Protein AF-0000000072448210 (afdb_homodimer)

Foldseek 3Di:
DCPCPPPPPPPPPPCPPDDDDPDDDPPDDDDDDPDDPDPPPPDDDDDDDDDDDDDDDDPDPDDPDDPPPPPPPPVVVVVVVVVVVVVVVVVVVVVVVVVVVVVVVVVVVVVVVVVVVVVVVVVVVVVVVVVVVVVVVQVVLLVVLQVLAPDADCCQQQPVNRGWQGGPQWDDDAQKTKHFFDDPPDFFFLVVQQVVLSNNSWGFADDDDVVSLVVVQVPWDDDDDQPAAAFGQWFQDPVRFIAGVVGDTDPQDAAAPPQPPSPQGTWGFTHPDDSSHGIHGHHRGDGHTYMIMHGTSGDDD/DCPDPPPPPPPPCPDPPPPDDDDPPPCVDDDDDPDPDDDPDPDDPPPDDPDDDDDDDDDPPDDPDDPPPPPPPVVVVVVVVVVVVVVVVVVVVVVVVVVVVVVVVVVVVVVVVVVVVVVVVVVVVVVVVVVVVVVVVQVVLLVVLQVLAPDADCCQQQPVNRGWQDGPQWDDDAQKTKHFFPDPPDFFFLVVQQVVLSNNSWGFADDDDVVSLVVVQVPWDDDDDQVAAAFGQWFQDPVRFIAGVVGDTDPQDAAAPPQPPSPQGTWGFTHPDDSSHGIHGHHRGDGHIYMIMHGTSGDDD

Structure (mmCIF, N/CA/C/O backbone):
data_AF-0000000072448210-model_v1
#
loop_
_entity.id
_entity.type
_entity.pdbx_description
1 polymer 'Natural killer cells antigen CD94-like'
#
loop_
_atom_site.group_PDB
_atom_site.id
_atom_site.type_symbol
_atom_site.label_atom_id
_atom_site.label_alt_id
_atom_site.label_comp_id
_atom_site.label_asym_id
_atom_site.label_entity_id
_atom_site.label_seq_id
_atom_site.pdbx_PDB_ins_code
_atom_site.Cartn_x
_atom_site.Cartn_y
_atom_site.Cartn_z
_atom_site.occupancy
_atom_site.B_iso_or_equiv
_atom_site.auth_seq_id
_atom_site.auth_comp_id
_atom_site.auth_asym_id
_atom_site.auth_atom_id
_atom_site.pdbx_PDB_model_num
ATOM 1 N N . MET A 1 1 ? 0.016 -44.781 27.172 1 24.95 1 MET A N 1
ATOM 2 C CA . MET A 1 1 ? 0.912 -44.25 28.203 1 24.95 1 MET A CA 1
ATOM 3 C C . MET A 1 1 ? 1.246 -42.781 27.922 1 24.95 1 MET A C 1
ATOM 5 O O . MET A 1 1 ? 1.244 -42.344 26.766 1 24.95 1 MET A O 1
ATOM 9 N N . GLU A 1 2 ? 1.22 -41.844 28.953 1 26.64 2 GLU A N 1
ATOM 10 C CA . GLU A 1 2 ? 1.068 -40.406 29.203 1 26.64 2 GLU A CA 1
ATOM 11 C C . GLU A 1 2 ? 2.314 -39.656 28.766 1 26.64 2 GLU A C 1
ATOM 13 O O . GLU A 1 2 ? 2.877 -38.875 29.547 1 26.64 2 GLU A O 1
ATOM 18 N N . GLU A 1 3 ? 2.926 -39.969 27.703 1 29.64 3 GLU A N 1
ATOM 19 C CA . GLU A 1 3 ? 4.316 -39.531 27.75 1 29.64 3 GLU A CA 1
ATOM 20 C C . GLU A 1 3 ? 4.41 -38 27.922 1 29.64 3 GLU A C 1
ATOM 22 O O . GLU A 1 3 ? 3.781 -37.25 27.172 1 29.64 3 GLU A O 1
ATOM 27 N N . GLU A 1 4 ? 4.695 -37.562 29.062 1 30.16 4 GLU A N 1
ATOM 28 C CA . GLU A 1 4 ? 4.73 -36.25 29.703 1 30.16 4 GLU A CA 1
ATOM 29 C C . GLU A 1 4 ? 5.727 -35.312 29.016 1 30.16 4 GLU A C 1
ATOM 31 O O . GLU A 1 4 ? 6.922 -35.625 28.953 1 30.16 4 GLU A O 1
ATOM 36 N N . VAL A 1 5 ? 5.449 -34.844 27.922 1 34.5 5 VAL A N 1
ATOM 37 C CA . VAL A 1 5 ? 6.336 -34.031 27.109 1 34.5 5 VAL A CA 1
ATOM 38 C C . VAL A 1 5 ? 6.746 -32.781 27.891 1 34.5 5 VAL A C 1
ATOM 40 O O . VAL A 1 5 ? 5.906 -31.969 28.25 1 34.5 5 VAL A O 1
ATOM 43 N N . ASN A 1 6 ? 7.66 -32.906 28.781 1 28.16 6 ASN A N 1
ATOM 44 C CA . ASN A 1 6 ? 8.039 -31.859 29.719 1 28.16 6 ASN A CA 1
ATOM 45 C C . ASN A 1 6 ? 8.617 -30.641 28.984 1 28.16 6 ASN A C 1
ATOM 47 O O . ASN A 1 6 ? 9.562 -30.781 28.203 1 28.16 6 ASN A O 1
ATOM 51 N N . TYR A 1 7 ? 7.832 -29.781 28.562 1 29.22 7 TYR A N 1
ATOM 52 C CA . TYR A 1 7 ? 8.164 -28.547 27.875 1 29.22 7 TYR A CA 1
ATOM 53 C C . TYR A 1 7 ? 9.164 -27.719 28.672 1 29.22 7 TYR A C 1
ATOM 55 O O . TYR A 1 7 ? 8.914 -27.375 29.828 1 29.22 7 TYR A O 1
ATOM 63 N N . SER A 1 8 ? 10.438 -28 28.594 1 30.98 8 SER A N 1
ATOM 64 C CA . SER A 1 8 ? 11.383 -27.297 29.469 1 30.98 8 SER A CA 1
ATOM 65 C C . SER A 1 8 ? 11.414 -25.812 29.156 1 30.98 8 SER A C 1
ATOM 67 O O . SER A 1 8 ? 11.336 -25.406 28 1 30.98 8 SER A O 1
ATOM 69 N N . GLU A 1 9 ? 10.922 -24.906 30.016 1 30.02 9 GLU A N 1
ATOM 70 C CA . GLU A 1 9 ? 10.711 -23.469 30.141 1 30.02 9 GLU A CA 1
ATOM 71 C C . GLU A 1 9 ? 12.016 -22.703 29.953 1 30.02 9 GLU A C 1
ATOM 73 O O . GLU A 1 9 ? 12.961 -22.891 30.734 1 30.02 9 GLU A O 1
ATOM 78 N N . VAL A 1 10 ? 12.531 -22.625 28.875 1 31.08 10 VAL A N 1
ATOM 79 C CA . VAL A 1 10 ? 13.859 -22.031 28.828 1 31.08 10 VAL A CA 1
ATOM 80 C C . VAL A 1 10 ? 13.797 -20.578 29.281 1 31.08 10 VAL A C 1
ATOM 82 O O . VAL A 1 10 ? 13.047 -19.781 28.719 1 31.08 10 VAL A O 1
ATOM 85 N N . VAL A 1 11 ? 13.922 -20.203 30.453 1 31 11 VAL A N 1
ATOM 86 C CA . VAL A 1 11 ? 13.883 -18.938 31.172 1 31 11 VAL A CA 1
ATOM 87 C C . VAL A 1 11 ? 15.055 -18.062 30.719 1 31 11 VAL A C 1
ATOM 89 O O . VAL A 1 11 ? 16.219 -18.438 30.875 1 31 11 VAL A O 1
ATOM 92 N N . PHE A 1 12 ? 15.055 -17.484 29.672 1 26.48 12 PHE A N 1
ATOM 93 C CA . PHE A 1 12 ? 16.188 -16.672 29.234 1 26.48 12 PHE A CA 1
ATOM 94 C C . PHE A 1 12 ? 16.453 -15.539 30.219 1 26.48 12 PHE A C 1
ATOM 96 O O . PHE A 1 12 ? 15.602 -14.664 30.406 1 26.48 12 PHE A O 1
ATOM 103 N N . LYS A 1 13 ? 17.125 -15.727 31.25 1 27.88 13 LYS A N 1
ATOM 104 C CA . LYS A 1 13 ? 17.391 -14.742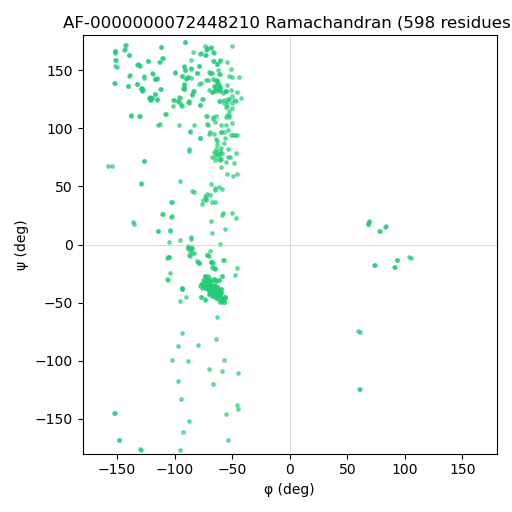 32.312 1 27.88 13 LYS A CA 1
ATOM 105 C C . LYS A 1 13 ? 18.156 -13.547 31.75 1 27.88 13 LYS A C 1
ATOM 107 O O . LYS A 1 13 ? 19.25 -13.703 31.219 1 27.88 13 LYS A O 1
ATOM 112 N N . SER A 1 14 ? 17.516 -12.672 31.078 1 25.19 14 SER A N 1
ATOM 113 C CA . SER A 1 14 ? 18.156 -11.461 30.578 1 25.19 14 SER A CA 1
ATOM 114 C C . SER A 1 14 ? 18.938 -10.758 31.688 1 25.19 14 SER A C 1
ATOM 116 O O . SER A 1 14 ? 18.391 -10.477 32.75 1 25.19 14 SER A O 1
ATOM 118 N N . LYS A 1 15 ? 20.188 -11.008 31.812 1 24.89 15 LYS A N 1
ATOM 119 C CA . LYS A 1 15 ? 21.078 -10.508 32.875 1 24.89 15 LYS A CA 1
ATOM 120 C C . LYS A 1 15 ? 21.062 -8.984 32.906 1 24.89 15 LYS A C 1
ATOM 122 O O . LYS A 1 15 ? 21.297 -8.328 31.891 1 24.89 15 LYS A O 1
ATOM 127 N N . SER A 1 16 ? 20.266 -8.289 33.781 1 26.55 16 SER A N 1
ATOM 128 C CA . SER A 1 16 ? 20.172 -6.902 34.25 1 26.55 16 SER A CA 1
ATOM 129 C C . SER A 1 16 ? 21.531 -6.332 34.594 1 26.55 16 SER A C 1
ATOM 131 O O . SER A 1 16 ? 22.141 -6.75 35.562 1 26.55 16 SER A O 1
ATOM 133 N N . GLN A 1 17 ? 22.438 -6.258 33.656 1 23.3 17 GLN A N 1
ATOM 134 C CA . GLN A 1 17 ? 23.75 -5.938 34.25 1 23.3 17 GLN A CA 1
ATOM 135 C C . GLN A 1 17 ? 23.688 -4.684 35.094 1 23.3 17 GLN A C 1
ATOM 137 O O . GLN A 1 17 ? 23.125 -3.664 34.688 1 23.3 17 GLN A O 1
ATOM 142 N N . PRO A 1 18 ? 23.828 -4.793 36.375 1 26.59 18 PRO A N 1
ATOM 143 C CA . PRO A 1 18 ? 23.75 -3.723 37.375 1 26.59 18 PRO A CA 1
ATOM 144 C C . PRO A 1 18 ? 24.719 -2.57 37.094 1 26.59 18 PRO A C 1
ATOM 146 O O . PRO A 1 18 ? 25.828 -2.795 36.594 1 26.59 18 PRO A O 1
ATOM 149 N N . ALA A 1 19 ? 24.234 -1.45 36.562 1 26.64 19 ALA A N 1
ATOM 150 C CA . ALA A 1 19 ? 25.109 -0.31 36.312 1 26.64 19 ALA A CA 1
ATOM 151 C C . ALA A 1 19 ? 26.078 -0.08 37.469 1 26.64 19 ALA A C 1
ATOM 153 O O . ALA A 1 19 ? 25.688 -0.138 38.625 1 26.64 19 ALA A O 1
ATOM 154 N N . PRO A 1 20 ? 27.375 -0.019 37.25 1 21.55 20 PRO A N 1
ATOM 155 C CA . PRO A 1 20 ? 28.422 -0.024 38.25 1 21.55 20 PRO A CA 1
ATOM 156 C C . PRO A 1 20 ? 28.234 1.073 39.312 1 21.55 20 PRO A C 1
ATOM 158 O O . PRO A 1 20 ? 27.547 2.062 39.062 1 21.55 20 PRO A O 1
ATOM 161 N N . THR A 1 21 ? 28.828 0.909 40.531 1 21.86 21 THR A N 1
ATOM 162 C CA . THR A 1 21 ? 28.953 1.442 41.875 1 21.86 21 THR A CA 1
ATOM 163 C C . THR A 1 21 ? 29.672 2.789 41.875 1 21.86 21 THR A C 1
ATOM 165 O O . THR A 1 21 ? 29.75 3.465 42.875 1 21.86 21 THR A O 1
ATOM 168 N N . GLU A 1 22 ? 29.938 3.439 40.719 1 21.61 22 GLU A N 1
ATOM 169 C CA . GLU A 1 22 ? 31.141 4.211 41 1 21.61 22 GLU A CA 1
ATOM 170 C C . GLU A 1 22 ? 30.953 5.066 42.25 1 21.61 22 GLU A C 1
ATOM 172 O O . GLU A 1 22 ? 29.984 5.812 42.375 1 21.61 22 GLU A O 1
ATOM 177 N N . ALA A 1 23 ? 31.734 4.781 43.344 1 21.2 23 ALA A N 1
ATOM 178 C CA . ALA A 1 23 ? 31.938 5.285 44.719 1 21.2 23 ALA A CA 1
ATOM 179 C C . ALA A 1 23 ? 32.031 6.805 44.719 1 21.2 23 ALA A C 1
ATOM 181 O O . ALA A 1 23 ? 32.094 7.441 43.656 1 21.2 23 ALA A O 1
ATOM 182 N N . ASN A 1 24 ? 33.031 7.301 45.562 1 20.45 24 ASN A N 1
ATOM 183 C CA . ASN A 1 24 ? 33.188 8.055 46.781 1 20.45 24 ASN A CA 1
ATOM 184 C C . ASN A 1 24 ? 33.625 9.484 46.531 1 20.45 24 ASN A C 1
ATOM 186 O O . ASN A 1 24 ? 33.531 10.336 47.406 1 20.45 24 ASN A O 1
ATOM 190 N N . HIS A 1 25 ? 34.312 9.906 45.406 1 20.77 25 HIS A N 1
ATOM 191 C CA . HIS A 1 25 ? 35.469 10.68 45.781 1 20.77 25 HIS A CA 1
ATOM 192 C C . HIS A 1 25 ? 35.094 11.961 46.5 1 20.77 25 HIS A C 1
ATOM 194 O O . HIS A 1 25 ? 34.125 12.617 46.125 1 20.77 25 HIS A O 1
ATOM 200 N N . ASP A 1 26 ? 35.781 12.289 47.656 1 22.3 26 ASP A N 1
ATOM 201 C CA . ASP A 1 26 ? 35.875 13.211 48.781 1 22.3 26 ASP A CA 1
ATOM 202 C C . ASP A 1 26 ? 36.219 14.617 48.312 1 22.3 26 ASP A C 1
ATOM 204 O O . ASP A 1 26 ? 37.219 15.195 48.75 1 22.3 26 ASP A O 1
ATOM 208 N N . LEU A 1 27 ? 35.75 15.117 47.188 1 19.39 27 LEU A N 1
ATOM 209 C CA . LEU A 1 27 ? 36.469 16.328 46.844 1 19.39 27 LEU A CA 1
ATOM 210 C C . LEU A 1 27 ? 36.562 17.281 48.031 1 19.39 27 LEU A C 1
ATOM 212 O O . LEU A 1 27 ? 35.562 17.641 48.625 1 19.39 27 LEU A O 1
ATOM 216 N N . THR A 1 28 ? 37.812 17.75 48.5 1 20.78 28 THR A N 1
ATOM 217 C CA . THR A 1 28 ? 38.562 18.328 49.594 1 20.78 28 THR A CA 1
ATOM 218 C C . THR A 1 28 ? 38.062 19.734 49.938 1 20.78 28 THR A C 1
ATOM 220 O O . THR A 1 28 ? 37.844 20.047 51.094 1 20.78 28 THR A O 1
ATOM 223 N N . VAL A 1 29 ? 38.5 20.828 49.156 1 20.66 29 VAL A N 1
ATOM 224 C CA . VAL A 1 29 ? 39.594 21.609 49.719 1 20.66 29 VAL A CA 1
ATOM 225 C C . VAL A 1 29 ? 39.062 22.719 50.625 1 20.66 29 VAL A C 1
ATOM 227 O O . VAL A 1 29 ? 39.5 22.859 51.75 1 20.66 29 VAL A O 1
ATOM 230 N N . TYR A 1 30 ? 39 24 50.062 1 20.56 30 TYR A N 1
ATOM 231 C CA . TYR A 1 30 ? 39.75 25.125 50.625 1 20.56 30 TYR A CA 1
ATOM 232 C C . TYR A 1 30 ? 38.969 25.75 51.781 1 20.56 30 TYR A C 1
ATOM 234 O O . TYR A 1 30 ? 37.75 25.625 51.875 1 20.56 30 TYR A O 1
ATOM 242 N N . SER A 1 31 ? 39.75 26.688 52.656 1 20.33 31 SER A N 1
ATOM 243 C CA . SER A 1 31 ? 40.219 27.125 53.969 1 20.33 31 SER A CA 1
ATOM 244 C C . SER A 1 31 ? 39.344 28.25 54.531 1 20.33 31 SER A C 1
ATOM 246 O O . SER A 1 31 ? 38.469 28.766 53.812 1 20.33 31 SER A O 1
ATOM 248 N N . SER A 1 32 ? 40.031 29.531 54.75 1 19.84 32 SER A N 1
ATOM 249 C CA . SER A 1 32 ? 40.344 30.156 56.031 1 19.84 32 SER A CA 1
ATOM 250 C C . SER A 1 32 ? 39.312 31.203 56.438 1 19.84 32 SER A C 1
ATOM 252 O O . SER A 1 32 ? 38.812 31.188 57.531 1 19.84 32 SER A O 1
ATOM 254 N N . VAL A 1 33 ? 39.469 32.594 55.969 1 22.3 33 VAL A N 1
ATOM 255 C CA . VAL A 1 33 ? 39.969 33.625 56.875 1 22.3 33 VAL A CA 1
ATOM 256 C C . VAL A 1 33 ? 38.812 34.375 57.5 1 22.3 33 VAL A C 1
ATOM 258 O O . VAL A 1 33 ? 37.875 34.812 56.812 1 22.3 33 VAL A O 1
ATOM 261 N N . LYS A 1 34 ? 38.625 34.438 58.844 1 21.47 34 LYS A N 1
ATOM 262 C CA . LYS A 1 34 ? 37.75 34.875 59.938 1 21.47 34 LYS A CA 1
ATOM 263 C C . LYS A 1 34 ? 37.812 36.406 60.094 1 21.47 34 LYS A C 1
ATOM 265 O O . LYS A 1 34 ? 38.25 36.906 61.156 1 21.47 34 LYS A O 1
ATOM 270 N N . ARG A 1 35 ? 37.812 37.219 59 1 19.22 35 ARG A N 1
ATOM 271 C CA . ARG A 1 35 ? 38.219 38.562 59.375 1 19.22 35 ARG A CA 1
ATOM 272 C C . ARG A 1 35 ? 37.344 39.125 60.531 1 19.22 35 ARG A C 1
ATOM 274 O O . ARG A 1 35 ? 36.125 38.906 60.531 1 19.22 35 ARG A O 1
ATOM 281 N N . GLU A 1 36 ? 38.031 39.844 61.594 1 19.02 36 GLU A N 1
ATOM 282 C CA . GLU A 1 36 ? 38.062 40.438 62.906 1 19.02 36 GLU A CA 1
ATOM 283 C C . GLU A 1 36 ? 37.156 41.656 63 1 19.02 36 GLU A C 1
ATOM 285 O O . GLU A 1 36 ? 37.531 42.719 62.5 1 19.02 36 GLU A O 1
ATOM 290 N N . LYS A 1 37 ? 36 41.656 62.344 1 21.2 37 LYS A N 1
ATOM 291 C CA . LYS A 1 37 ? 35.5 43.031 62.406 1 21.2 37 LYS A CA 1
ATOM 292 C C . LYS A 1 37 ? 35.406 43.531 63.875 1 21.2 37 LYS A C 1
ATOM 294 O O . LYS A 1 37 ? 34.781 42.875 64.688 1 21.2 37 LYS A O 1
ATOM 299 N N . LYS A 1 38 ? 36.344 44.531 64.25 1 19.3 38 LYS A N 1
ATOM 300 C CA . LYS A 1 38 ? 36.781 45.281 65.438 1 19.3 38 LYS A CA 1
ATOM 301 C C . LYS A 1 38 ? 35.625 46.062 66.062 1 19.3 38 LYS A C 1
ATOM 303 O O . LYS A 1 38 ? 34.75 46.562 65.312 1 19.3 38 LYS A O 1
ATOM 308 N N . SER A 1 39 ? 35.406 45.938 67.438 1 19.64 39 SER A N 1
ATOM 309 C CA . SER A 1 39 ? 34.625 46.312 68.625 1 19.64 39 SER A CA 1
ATOM 310 C C . SER A 1 39 ? 34.719 47.812 68.875 1 19.64 39 SER A C 1
ATOM 312 O O . SER A 1 39 ? 34.094 48.312 69.812 1 19.64 39 SER A O 1
ATOM 314 N N . VAL A 1 40 ? 35.438 48.656 68.062 1 18.64 40 VAL A N 1
ATOM 315 C CA . VAL A 1 40 ? 36 49.719 68.875 1 18.64 40 VAL A CA 1
ATOM 316 C C . VAL A 1 40 ? 34.906 50.469 69.625 1 18.64 40 VAL A C 1
ATOM 318 O O . VAL A 1 40 ? 33.844 50.75 69.062 1 18.64 40 VAL A O 1
ATOM 321 N N . ASP A 1 41 ? 35.062 50.531 71 1 20.5 41 ASP A N 1
ATOM 322 C CA . ASP A 1 41 ? 34.594 51.031 72.25 1 20.5 41 ASP A CA 1
ATOM 323 C C . ASP A 1 41 ? 34.562 52.531 72.312 1 20.5 41 ASP A C 1
ATOM 325 O O . ASP A 1 41 ? 34.375 53.125 73.375 1 20.5 41 ASP A O 1
ATOM 329 N N . VAL A 1 42 ? 34.438 53.25 71.188 1 19.58 42 VAL A N 1
ATOM 330 C CA . VAL A 1 42 ? 34.906 54.594 71.438 1 19.58 42 VAL A CA 1
ATOM 331 C C . VAL A 1 42 ? 34.188 55.219 72.625 1 19.58 42 VAL A C 1
ATOM 333 O O . VAL A 1 42 ? 32.969 55.156 72.688 1 19.58 42 VAL A O 1
ATOM 336 N N . SER A 1 43 ? 34.938 55.625 73.75 1 18.38 43 SER A N 1
ATOM 337 C CA . SER A 1 43 ? 35 56.062 75.188 1 18.38 43 SER A CA 1
ATOM 338 C C . SER A 1 43 ? 34.281 57.375 75.375 1 18.38 43 SER A C 1
ATOM 340 O O . SER A 1 43 ? 33.594 57.562 76.375 1 18.38 43 SER A O 1
ATOM 342 N N . PRO A 1 44 ? 34.781 58.469 74.688 1 17.94 44 PRO A N 1
ATOM 343 C CA . PRO A 1 44 ? 35.312 59.438 75.688 1 17.94 44 PRO A CA 1
ATOM 344 C C . PRO A 1 44 ? 34.188 60.094 76.5 1 17.94 44 PRO A C 1
ATOM 346 O O . PRO A 1 44 ? 34.25 60.094 77.75 1 17.94 44 PRO A O 1
ATOM 349 N N . LYS A 1 45 ? 33.969 61.344 76.188 1 18.84 45 LYS A N 1
ATOM 350 C CA . LYS A 1 45 ? 34.375 62.531 77 1 18.84 45 LYS A CA 1
ATOM 351 C C . LYS A 1 45 ? 33.281 62.969 77.938 1 18.84 45 LYS A C 1
ATOM 353 O O . LYS A 1 45 ? 32.125 62.594 77.75 1 18.84 45 LYS A O 1
ATOM 358 N N . ALA A 1 46 ? 33.375 64.25 78.438 1 19.94 46 ALA A N 1
ATOM 359 C CA . ALA A 1 46 ? 33.469 65.062 79.625 1 19.94 46 ALA A CA 1
ATOM 360 C C . ALA A 1 46 ? 32.094 65.562 80.062 1 19.94 46 ALA A C 1
ATOM 362 O O . ALA A 1 46 ? 31.156 65.562 79.25 1 19.94 46 ALA A O 1
ATOM 363 N N . ASN A 1 47 ? 32.031 66.438 81.188 1 18.69 47 ASN A N 1
ATOM 364 C CA . ASN A 1 47 ? 31.469 66.75 82.438 1 18.69 47 ASN A CA 1
ATOM 365 C C . ASN A 1 47 ? 30.297 67.75 82.312 1 18.69 47 ASN A C 1
ATOM 367 O O . ASN A 1 47 ? 29.297 67.625 83 1 18.69 47 ASN A O 1
ATOM 371 N N . LYS A 1 48 ? 30.469 68.875 81.562 1 19.5 48 LYS A N 1
ATOM 372 C CA . LYS A 1 48 ? 30.266 70.125 82.312 1 19.5 48 LYS A CA 1
ATOM 373 C C . LYS A 1 48 ? 28.797 70.375 82.625 1 19.5 48 LYS A C 1
ATOM 375 O O . LYS A 1 48 ? 27.922 69.812 81.938 1 19.5 48 LYS A O 1
ATOM 380 N N . ASP A 1 49 ? 28.438 71.375 83.562 1 19.44 49 ASP A N 1
ATOM 381 C CA . ASP A 1 49 ? 27.656 71.875 84.688 1 19.44 49 ASP A CA 1
ATOM 382 C C . ASP A 1 49 ? 26.359 72.562 84.25 1 19.44 49 ASP A C 1
ATOM 384 O O . ASP A 1 49 ? 25.328 72.438 84.875 1 19.44 49 ASP A O 1
ATOM 388 N N . ALA A 1 50 ? 26.453 73.438 83.188 1 20.42 50 ALA A N 1
ATOM 389 C CA . ALA A 1 50 ? 25.922 74.75 83.5 1 20.42 50 ALA A CA 1
ATOM 390 C C . ALA A 1 50 ? 24.406 74.75 83.562 1 20.42 50 ALA A C 1
ATOM 392 O O . ALA A 1 50 ? 23.766 73.875 83 1 20.42 50 ALA A O 1
ATOM 393 N N . GLY A 1 51 ? 23.891 75.938 84.062 1 21.22 51 GLY A N 1
ATOM 394 C CA . GLY A 1 51 ? 22.906 76.688 84.875 1 21.22 51 GLY A CA 1
ATOM 395 C C . GLY A 1 51 ? 21.609 76.938 84.125 1 21.22 51 GLY A C 1
ATOM 396 O O . GLY A 1 51 ? 21.656 77.375 82.938 1 21.22 51 GLY A O 1
ATOM 397 N N . ASP A 1 52 ? 20.594 76.312 84.312 1 20.72 52 ASP A N 1
ATOM 398 C CA . ASP A 1 52 ? 19.25 76.062 83.812 1 20.72 52 ASP A CA 1
ATOM 399 C C . ASP A 1 52 ? 18.484 77.438 83.75 1 20.72 52 ASP A C 1
ATOM 401 O O . ASP A 1 52 ? 18.625 78.25 84.625 1 20.72 52 ASP A O 1
ATOM 405 N N . SER A 1 53 ? 18.078 77.688 82.562 1 18.27 53 SER A N 1
ATOM 406 C CA . SER A 1 53 ? 17.406 78.688 81.75 1 18.27 53 SER A CA 1
ATOM 407 C C . SER A 1 53 ? 16.188 79.25 82.5 1 18.27 53 SER A C 1
ATOM 409 O O . SER A 1 53 ? 15.594 78.562 83.375 1 18.27 53 SER A O 1
ATOM 411 N N . THR A 1 54 ? 15.977 80.625 82.25 1 18.91 54 THR A N 1
ATOM 412 C CA . THR A 1 54 ? 15.32 81.812 82.688 1 18.91 54 THR A CA 1
ATOM 413 C C . THR A 1 54 ? 13.812 81.625 82.812 1 18.91 54 THR A C 1
ATOM 415 O O . THR A 1 54 ? 13.266 80.625 82.312 1 18.91 54 THR A O 1
ATOM 418 N N . ASP A 1 55 ? 13.195 82.75 82.5 1 20.2 55 ASP A N 1
ATOM 419 C CA . ASP A 1 55 ? 12.148 83.625 83 1 20.2 55 ASP A CA 1
ATOM 420 C C . ASP A 1 55 ? 10.773 83.188 82.562 1 20.2 55 ASP A C 1
ATOM 422 O O . ASP A 1 55 ? 10.641 82.562 81.5 1 20.2 55 ASP A O 1
ATOM 426 N N . LYS A 1 56 ? 9.914 83.375 83.438 1 21.95 56 LYS A N 1
ATOM 427 C CA . LYS A 1 56 ? 8.539 83 83.812 1 21.95 56 LYS A CA 1
ATOM 428 C C . LYS A 1 56 ? 7.57 83.375 82.688 1 21.95 56 LYS A C 1
ATOM 430 O O . LYS A 1 56 ? 6.898 82.562 82.125 1 21.95 56 LYS A O 1
ATOM 435 N N . ARG A 1 57 ? 6.992 84.438 82.938 1 21.95 57 ARG A N 1
ATOM 436 C CA . ARG A 1 57 ? 5.562 84.562 83.188 1 21.95 57 ARG A CA 1
ATOM 437 C C . ARG A 1 57 ? 4.785 84.75 81.875 1 21.95 57 ARG A C 1
ATOM 439 O O . ARG A 1 57 ? 5.375 85.062 80.812 1 21.95 57 ARG A O 1
ATOM 446 N N . ASN A 1 58 ? 3.57 85.5 82.062 1 20.95 58 ASN A N 1
ATOM 447 C CA . ASN A 1 58 ? 2.119 85.562 81.938 1 20.95 58 ASN A CA 1
ATOM 448 C C . ASN A 1 58 ? 1.699 86.25 80.688 1 20.95 58 ASN A C 1
ATOM 450 O O . ASN A 1 58 ? 2.211 87.375 80.375 1 20.95 58 ASN A O 1
ATOM 454 N N . ILE A 1 59 ? 1.257 85.562 79.625 1 22.97 59 ILE A N 1
ATOM 455 C CA . ILE A 1 59 ? 0.75 85.75 78.312 1 22.97 59 ILE A CA 1
ATOM 456 C C . ILE A 1 59 ? -0.463 86.688 78.312 1 22.97 59 ILE A C 1
ATOM 458 O O . ILE A 1 59 ? -1.538 86.312 78.812 1 22.97 59 ILE A O 1
ATOM 462 N N . SER A 1 60 ? -0.134 88 78.812 1 21.56 60 SER A N 1
ATOM 463 C CA . SER A 1 60 ? -1.271 88.875 78.938 1 21.56 60 SER A CA 1
ATOM 464 C C . SER A 1 60 ? -2.066 88.938 77.625 1 21.56 60 SER A C 1
ATOM 466 O O . SER A 1 60 ? -1.536 88.625 76.562 1 21.56 60 SER A O 1
ATOM 468 N N . THR A 1 61 ? -3.436 89.062 77.625 1 25.25 61 THR A N 1
ATOM 469 C CA . THR A 1 61 ? -4.73 89 77 1 25.25 61 THR A CA 1
ATOM 470 C C . THR A 1 61 ? -4.852 90.125 75.938 1 25.25 61 THR A C 1
ATOM 472 O O . THR A 1 61 ? -5.926 90.312 75.375 1 25.25 61 THR A O 1
ATOM 475 N N . THR A 1 62 ? -3.645 90.688 75.438 1 22.05 62 THR A N 1
ATOM 476 C CA . THR A 1 62 ? -3.982 92 74.938 1 22.05 62 THR A CA 1
ATOM 477 C C . THR A 1 62 ? -5.109 92 73.938 1 22.05 62 THR A C 1
ATOM 479 O O . THR A 1 62 ? -5.355 90.938 73.312 1 22.05 62 THR A O 1
ATOM 482 N N . GLN A 1 63 ? -5.344 93.25 73.188 1 22.92 63 GLN A N 1
ATOM 483 C CA . GLN A 1 63 ? -6.352 94.125 72.688 1 22.92 63 GLN A CA 1
ATOM 484 C C . GLN A 1 63 ? -6.828 93.688 71.312 1 22.92 63 GLN A C 1
ATOM 486 O O . GLN A 1 63 ? -6.031 93.188 70.5 1 22.92 63 GLN A O 1
ATOM 491 N N . SER A 1 64 ? -8.109 93.438 71.062 1 26.33 64 SER A N 1
ATOM 492 C CA . SER A 1 64 ? -9.148 93.125 70.125 1 26.33 64 SER A CA 1
ATOM 493 C C . SER A 1 64 ? -9.102 94 68.875 1 26.33 64 SER A C 1
ATOM 495 O O . SER A 1 64 ? -9.859 94.938 68.75 1 26.33 64 SER A O 1
ATOM 497 N N . GLU A 1 65 ? -7.934 94.625 68.5 1 27.88 65 GLU A N 1
ATOM 498 C CA . GLU A 1 65 ? -8.297 95.75 67.625 1 27.88 65 GLU A CA 1
ATOM 499 C C . GLU A 1 65 ? -9.008 95.25 66.312 1 27.88 65 GLU A C 1
ATOM 501 O O . GLU A 1 65 ? -8.773 94.125 65.875 1 27.88 65 GLU A O 1
ATOM 506 N N . ALA A 1 66 ? -9.93 96.125 65.75 1 30.75 66 ALA A N 1
ATOM 507 C CA . ALA A 1 66 ? -10.992 96.188 64.75 1 30.75 66 ALA A CA 1
ATOM 508 C C . ALA A 1 66 ? -10.445 95.938 63.312 1 30.75 66 ALA A C 1
ATOM 510 O O . ALA A 1 66 ? -9.602 96.688 62.844 1 30.75 66 ALA A O 1
ATOM 511 N N . VAL A 1 67 ? -10.227 94.688 62.969 1 32.44 67 VAL A N 1
ATOM 512 C CA . VAL A 1 67 ? -9.828 94.312 61.625 1 32.44 67 VAL A CA 1
ATOM 513 C C . VAL A 1 67 ? -10.727 95 60.594 1 32.44 67 VAL A C 1
ATOM 515 O O . VAL A 1 67 ? -11.945 94.812 60.625 1 32.44 67 VAL A O 1
ATOM 518 N N . LYS A 1 68 ? -10.273 96.188 60.062 1 32.41 68 LYS A N 1
ATOM 519 C CA . LYS A 1 68 ? -10.938 96.875 58.969 1 32.41 68 LYS A CA 1
ATOM 520 C C . LYS A 1 68 ? -11.156 95.938 57.781 1 32.41 68 LYS A C 1
ATOM 522 O O . LYS A 1 68 ? -10.234 95.25 57.344 1 32.41 68 LYS A O 1
ATOM 527 N N . ALA A 1 69 ? -12.406 95.562 57.469 1 37.5 69 ALA A N 1
ATOM 528 C CA . ALA A 1 69 ? -13.07 94.812 56.406 1 37.5 69 ALA A CA 1
ATOM 529 C C . ALA A 1 69 ? -12.641 95.312 55.031 1 37.5 69 ALA A C 1
ATOM 531 O O . ALA A 1 69 ? -13.031 96.375 54.594 1 37.5 6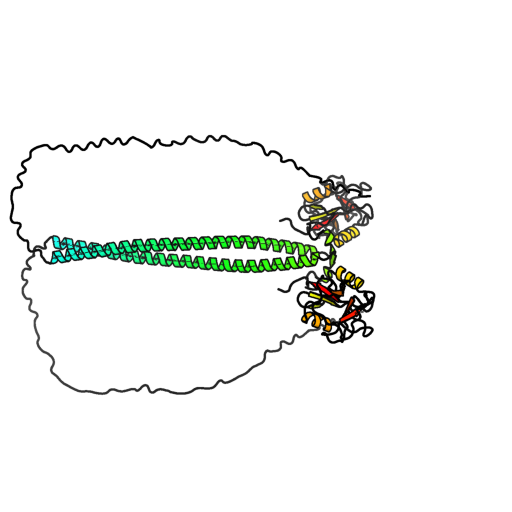9 ALA A O 1
ATOM 532 N N . ALA A 1 70 ? -11.32 95.25 54.75 1 41 70 ALA A N 1
ATOM 533 C CA . ALA A 1 70 ? -11 95.75 53.406 1 41 70 ALA A CA 1
ATOM 534 C C . ALA A 1 70 ? -11.852 95.062 52.344 1 41 70 ALA A C 1
ATOM 536 O O . ALA A 1 70 ? -12.133 93.875 52.438 1 41 70 ALA A O 1
ATOM 537 N N . SER A 1 71 ? -12.57 95.875 51.531 1 41.91 71 SER A N 1
ATOM 538 C CA . SER A 1 71 ? -13.461 95.688 50.406 1 41.91 71 SER A CA 1
ATOM 539 C C . SER A 1 71 ? -12.812 94.812 49.344 1 41.91 71 SER A C 1
ATOM 541 O O . SER A 1 71 ? -11.789 95.188 48.75 1 41.91 71 SER A O 1
ATOM 543 N N . ARG A 1 72 ? -12.711 93.5 49.531 1 50.53 72 ARG A N 1
ATOM 544 C CA . ARG A 1 72 ? -12.203 92.438 48.625 1 50.53 72 ARG A CA 1
ATOM 545 C C . ARG A 1 72 ? -12.789 92.625 47.219 1 50.53 72 ARG A C 1
ATOM 547 O O . ARG A 1 72 ? -14.008 92.688 47.062 1 50.53 72 ARG A O 1
ATOM 554 N N . SER A 1 73 ? -12.078 93.312 46.344 1 57.22 73 SER A N 1
ATOM 555 C CA . SER A 1 73 ? -12.484 93.562 44.969 1 57.22 73 SER A CA 1
ATOM 556 C C . SER A 1 73 ? -12.906 92.25 44.281 1 57.22 73 SER A C 1
ATOM 558 O O . SER A 1 73 ? -12.352 91.188 44.562 1 57.22 73 SER A O 1
ATOM 560 N N . PRO A 1 74 ? -14.078 92.125 43.656 1 62.34 74 PRO A N 1
ATOM 561 C CA . PRO A 1 74 ? -14.711 91 42.969 1 62.34 74 PRO A CA 1
ATOM 562 C C . PRO A 1 74 ? -13.781 90.25 41.969 1 62.34 74 PRO A C 1
ATOM 564 O O . PRO A 1 74 ? -13.938 89.062 41.688 1 62.34 74 PRO A O 1
ATOM 567 N N . HIS A 1 75 ? -12.844 91 41.5 1 63.84 75 HIS A N 1
ATOM 568 C CA . HIS A 1 75 ? -11.977 90.375 40.469 1 63.84 75 HIS A CA 1
ATOM 569 C C . HIS A 1 75 ? -11.086 89.312 41.062 1 63.84 75 HIS A C 1
ATOM 571 O O . HIS A 1 75 ? -10.742 88.375 40.375 1 63.84 75 HIS A O 1
ATOM 577 N N . PHE A 1 76 ? -10.727 89.438 42.344 1 63.22 76 PHE A N 1
ATOM 578 C CA . PHE A 1 76 ? -9.859 88.5 43 1 63.22 76 PHE A CA 1
ATOM 579 C C . PHE A 1 76 ? -10.602 87.188 43.219 1 63.22 76 PHE A C 1
ATOM 581 O O . PHE A 1 76 ? -10.039 86.062 43.031 1 63.22 76 PHE A O 1
ATOM 588 N N . ARG A 1 77 ? -11.852 87.188 43.469 1 67.62 77 ARG A N 1
ATOM 589 C CA . ARG A 1 77 ? -12.664 86 43.719 1 67.62 77 ARG A CA 1
ATOM 590 C C . ARG A 1 77 ? -12.883 85.25 42.406 1 67.62 77 ARG A C 1
ATOM 592 O O . ARG A 1 77 ? -12.891 84 42.406 1 67.62 77 ARG A O 1
ATOM 599 N N . LEU A 1 78 ? -12.93 85.938 41.344 1 66.12 78 LEU A N 1
ATOM 600 C CA . LEU A 1 78 ? -13.148 85.312 40.031 1 66.12 78 LEU A CA 1
ATOM 601 C C . LEU A 1 78 ? -11.891 84.562 39.562 1 66.12 78 LEU A C 1
ATOM 603 O O . LEU A 1 78 ? -11.969 83.5 39 1 66.12 78 LEU A O 1
ATOM 607 N N . LEU A 1 79 ? -10.781 85.125 39.906 1 69 79 LEU A N 1
ATOM 608 C CA . LEU A 1 79 ? -9.523 84.562 39.5 1 69 79 LEU A CA 1
ATOM 609 C C . LEU A 1 79 ? -9.258 83.25 40.281 1 69 79 LEU A C 1
ATOM 611 O O . LEU A 1 79 ? -8.773 82.25 39.75 1 69 79 LEU A O 1
ATOM 615 N N . VAL A 1 80 ? -9.68 83.25 41.562 1 71.94 80 VAL A N 1
ATOM 616 C CA . VAL A 1 80 ? -9.5 82.062 42.406 1 71.94 80 VAL A CA 1
ATOM 617 C C . VAL A 1 80 ? -10.438 80.938 41.969 1 71.94 80 VAL A C 1
ATOM 619 O O . VAL A 1 80 ? -10.039 79.812 41.938 1 71.94 80 VAL A O 1
ATOM 622 N N . VAL A 1 81 ? -11.547 81.25 41.469 1 73.19 81 VAL A N 1
ATOM 623 C CA . VAL A 1 81 ? -12.516 80.312 41 1 73.19 81 VAL A CA 1
ATOM 624 C C . VAL A 1 81 ? -12.062 79.688 39.688 1 73.19 81 VAL A C 1
ATOM 626 O O . VAL A 1 81 ? -12.156 78.5 39.469 1 73.19 81 VAL A O 1
ATOM 629 N N . CYS A 1 82 ? -11.461 80.562 38.969 1 68.56 82 CYS A N 1
ATOM 630 C CA . CYS A 1 82 ? -11.008 80.125 37.656 1 68.56 82 CYS A CA 1
ATOM 631 C C . CYS A 1 82 ? -9.797 79.188 37.781 1 68.56 82 CYS A C 1
ATOM 633 O O . CYS A 1 82 ? -9.711 78.188 37.094 1 68.56 82 CYS A O 1
ATOM 635 N N . SER A 1 83 ? -8.984 79.5 38.688 1 74.44 83 SER A N 1
ATOM 636 C CA . SER A 1 83 ? -7.816 78.688 38.938 1 74.44 83 SER A CA 1
ATOM 637 C C . SER A 1 83 ? -8.219 77.312 39.562 1 74.44 83 SER A C 1
ATOM 639 O O . SER A 1 83 ? -7.672 76.312 39.188 1 74.44 83 SER A O 1
ATOM 641 N N . GLY A 1 84 ? -9.281 77.438 40.375 1 74 84 GLY A N 1
ATOM 642 C CA . GLY A 1 84 ? -9.789 76.188 40.969 1 74 84 GLY A CA 1
ATOM 643 C C . GLY A 1 84 ? -10.453 75.312 39.969 1 74 84 GLY A C 1
ATOM 644 O O . GLY A 1 84 ? -10.242 74.062 39.969 1 74 84 GLY A O 1
ATOM 645 N N . THR A 1 85 ? -11.078 75.75 38.938 1 78.25 85 THR A N 1
ATOM 646 C CA . THR A 1 85 ? -11.75 75 37.906 1 78.25 85 THR A CA 1
ATOM 647 C C . THR A 1 85 ? -10.734 74.375 36.938 1 78.25 85 THR A C 1
ATOM 649 O O . THR A 1 85 ? -10.875 73.25 36.5 1 78.25 85 THR A O 1
ATOM 652 N N . LEU A 1 86 ? -9.742 75.125 36.719 1 77.06 86 LEU A N 1
ATOM 653 C CA . LEU A 1 86 ? -8.703 74.688 35.812 1 77.06 86 LEU A CA 1
ATOM 654 C C . LEU A 1 86 ? -7.918 73.5 36.438 1 77.06 86 LEU A C 1
ATOM 656 O O . LEU A 1 86 ? -7.582 72.562 35.75 1 77.06 86 LEU A O 1
ATOM 660 N N . CYS A 1 87 ? -7.73 73.625 37.781 1 77.06 87 CYS A N 1
ATOM 661 C CA . CYS A 1 87 ? -7.035 72.562 38.469 1 77.06 87 CYS A CA 1
ATOM 662 C C . CYS A 1 87 ? -7.855 71.25 38.469 1 77.06 87 CYS A C 1
ATOM 664 O O . CYS A 1 87 ? -7.309 70.188 38.281 1 77.06 87 CYS A O 1
ATOM 666 N N . ILE A 1 88 ? -9.133 71.312 38.469 1 81.31 88 ILE A N 1
ATOM 667 C CA . ILE A 1 88 ? -10.016 70.188 38.469 1 81.31 88 ILE A CA 1
ATOM 668 C C . ILE A 1 88 ? -10.008 69.562 37.062 1 81.31 88 ILE A C 1
ATOM 670 O O . ILE A 1 88 ? -9.961 68.312 36.938 1 81.31 88 ILE A O 1
ATOM 674 N N . VAL A 1 89 ? -9.836 70.312 36.125 1 81.44 89 VAL A N 1
ATOM 675 C CA . VAL A 1 89 ? -9.836 69.812 34.75 1 81.44 89 VAL A CA 1
ATOM 676 C C . VAL A 1 89 ? -8.516 69.125 34.469 1 81.44 89 VAL A C 1
ATOM 678 O O . VAL A 1 89 ? -8.508 68.062 33.812 1 81.44 89 VAL A O 1
ATOM 681 N N . VAL A 1 90 ? -7.438 69.625 35.062 1 81.38 90 VAL A N 1
ATOM 682 C CA . VAL A 1 90 ? -6.129 69 34.844 1 81.38 90 VAL A CA 1
ATOM 683 C C . VAL A 1 90 ? -6.078 67.625 35.562 1 81.38 90 VAL A C 1
ATOM 685 O O . VAL A 1 90 ? -5.602 66.688 35 1 81.38 90 VAL A O 1
ATOM 688 N N . VAL A 1 91 ? -6.652 67.562 36.75 1 82.81 91 VAL A N 1
ATOM 689 C CA . VAL A 1 91 ? -6.641 66.375 37.531 1 82.81 91 VAL A CA 1
ATOM 690 C C . VAL A 1 91 ? -7.516 65.312 36.812 1 82.81 91 VAL A C 1
ATOM 692 O O . VAL A 1 91 ? -7.133 64.125 36.719 1 82.81 91 VAL A O 1
ATOM 695 N N . LEU A 1 92 ? -8.57 65.75 36.188 1 85.19 92 LEU A N 1
ATOM 696 C CA . LEU A 1 92 ? -9.469 64.812 35.469 1 85.19 92 LEU A CA 1
ATOM 697 C C . LEU A 1 92 ? -8.828 64.312 34.188 1 85.19 92 LEU A C 1
ATOM 699 O O . LEU A 1 92 ? -8.992 63.125 33.844 1 85.19 92 LEU A O 1
ATOM 703 N N . SER A 1 93 ? -7.977 65.125 33.594 1 84.31 93 SER A N 1
ATOM 704 C CA . SER A 1 93 ? -7.285 64.688 32.375 1 84.31 93 SER A CA 1
ATOM 705 C C . SER A 1 93 ? -6.188 63.688 32.656 1 84.31 93 SER A C 1
ATOM 707 O O . SER A 1 93 ? -6.016 62.719 31.938 1 84.31 93 SER A O 1
ATOM 709 N N . ILE A 1 94 ? -5.547 63.938 33.844 1 82.5 94 ILE A N 1
ATOM 710 C CA . ILE A 1 94 ? -4.48 63 34.219 1 82.5 94 ILE A CA 1
ATOM 711 C C . ILE A 1 94 ? -5.078 61.656 34.594 1 82.5 94 ILE A C 1
ATOM 713 O O . ILE A 1 94 ? -4.559 60.625 34.156 1 82.5 94 ILE A O 1
ATOM 717 N N . ILE A 1 95 ? -6.207 61.688 35.219 1 84.56 95 ILE A N 1
ATOM 718 C CA . ILE A 1 95 ? -6.879 60.469 35.594 1 84.56 95 ILE A CA 1
ATOM 719 C C . ILE A 1 95 ? -7.348 59.719 34.344 1 84.56 95 ILE A C 1
ATOM 721 O O . ILE A 1 95 ? -7.191 58.5 34.25 1 84.56 95 ILE A O 1
ATOM 725 N N . ALA A 1 96 ? -7.727 60.5 33.406 1 84.31 96 ALA A N 1
ATOM 726 C CA . ALA A 1 96 ? -8.195 59.906 32.156 1 84.31 96 ALA A CA 1
ATOM 727 C C . ALA A 1 96 ? -7.043 59.281 31.359 1 84.31 96 ALA A C 1
ATOM 729 O O . ALA A 1 96 ? -7.176 58.188 30.812 1 84.31 96 ALA A O 1
ATOM 730 N N . ILE A 1 97 ? -5.938 59.938 31.438 1 84.88 97 ILE A N 1
ATOM 731 C CA . ILE A 1 97 ? -4.766 59.438 30.719 1 84.88 97 ILE A CA 1
ATOM 732 C C . ILE A 1 97 ? -4.27 58.156 31.359 1 84.88 97 ILE A C 1
ATOM 734 O O . ILE A 1 97 ? -3.961 57.188 30.672 1 84.88 97 ILE A O 1
ATOM 738 N N . VAL A 1 98 ? -4.285 58.188 32.688 1 85.75 98 VAL A N 1
ATOM 739 C CA . VAL A 1 98 ? -3.818 57 33.406 1 85.75 98 VAL A CA 1
ATOM 740 C C . VAL A 1 98 ? -4.766 55.844 33.156 1 85.75 98 VAL A C 1
ATOM 742 O O . VAL A 1 98 ? -4.32 54.719 32.875 1 85.75 98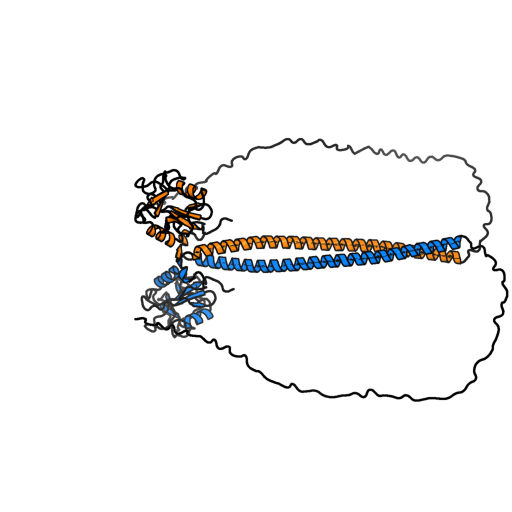 VAL A O 1
ATOM 745 N N . TYR A 1 99 ? -6.047 56.156 33.125 1 87.44 99 TYR A N 1
ATOM 746 C CA . TYR A 1 99 ? -7.051 55.125 32.875 1 87.44 99 TYR A CA 1
ATOM 747 C C . TYR A 1 99 ? -6.953 54.562 31.469 1 87.44 99 TYR A C 1
ATOM 749 O O . TYR A 1 99 ? -6.984 53.344 31.266 1 87.44 99 TYR A O 1
ATOM 757 N N . ILE A 1 100 ? -6.734 55.375 30.547 1 85.19 100 ILE A N 1
ATOM 758 C CA . ILE A 1 100 ? -6.66 54.969 29.141 1 85.19 100 ILE A CA 1
ATOM 759 C C . ILE A 1 100 ? -5.395 54.156 28.906 1 85.19 100 ILE A C 1
ATOM 761 O O . ILE A 1 100 ? -5.43 53.125 28.219 1 85.19 100 ILE A O 1
ATOM 765 N N . THR A 1 101 ? -4.324 54.531 29.562 1 85.44 101 THR A N 1
ATOM 766 C CA . THR A 1 101 ? -3.072 53.812 29.422 1 85.44 101 THR A CA 1
ATOM 767 C C . THR A 1 101 ? -3.197 52.406 30.016 1 85.44 101 THR A C 1
ATOM 769 O O . THR A 1 101 ? -2.723 51.438 29.422 1 85.44 101 THR A O 1
ATOM 772 N N . LYS A 1 102 ? -3.867 52.344 31.172 1 88.56 102 LYS A N 1
ATOM 773 C CA . LYS A 1 102 ? -4.051 51.031 31.781 1 88.56 102 LYS A CA 1
ATOM 774 C C . LYS A 1 102 ? -4.91 50.125 30.906 1 88.56 102 LYS A C 1
ATOM 776 O O . LYS A 1 102 ? -4.59 48.969 30.719 1 88.56 102 LYS A O 1
ATOM 781 N N . MET A 1 103 ? -5.953 50.656 30.344 1 86 103 MET A N 1
ATOM 782 C CA . MET A 1 103 ? -6.848 49.906 29.484 1 86 103 MET A CA 1
ATOM 783 C C . MET A 1 103 ? -6.125 49.438 28.219 1 86 103 MET A C 1
ATOM 785 O O . MET A 1 103 ? -6.332 48.312 27.75 1 86 103 MET A O 1
ATOM 789 N N . MET A 1 104 ? -5.266 50.25 27.703 1 85.62 104 MET A N 1
ATOM 790 C CA . MET A 1 104 ? -4.488 49.938 26.516 1 85.62 104 MET A CA 1
ATOM 791 C C . MET A 1 104 ? -3.506 48.812 26.781 1 85.62 104 MET A C 1
ATOM 793 O O . MET A 1 104 ? -3.359 47.875 25.969 1 85.62 104 MET A O 1
ATOM 797 N N . ASN A 1 105 ? -2.898 48.938 27.938 1 86.38 105 ASN A N 1
ATOM 798 C CA . ASN A 1 105 ? -1.911 47.906 28.281 1 86.38 105 ASN A CA 1
ATOM 799 C C . ASN A 1 105 ? -2.564 46.562 28.516 1 86.38 105 ASN A C 1
ATOM 801 O O . ASN A 1 105 ? -2.02 45.531 28.109 1 86.38 105 ASN A O 1
ATOM 805 N N . ASP A 1 106 ? -3.736 46.562 29.125 1 88.25 106 ASP A N 1
ATOM 806 C CA . ASP A 1 106 ? -4.477 45.312 29.328 1 88.25 106 ASP A CA 1
ATOM 807 C C . ASP A 1 106 ? -4.926 44.719 28 1 88.25 106 ASP A C 1
ATOM 809 O O . ASP A 1 106 ? -4.836 43.5 27.797 1 88.25 106 ASP A O 1
ATOM 813 N N . GLY A 1 107 ? -5.395 45.562 27.125 1 85.88 107 GLY A N 1
ATOM 814 C CA . GLY A 1 107 ? -5.781 45.125 25.797 1 85.88 107 GLY A CA 1
ATOM 815 C C . GLY A 1 107 ? -4.629 44.531 25 1 85.88 107 GLY A C 1
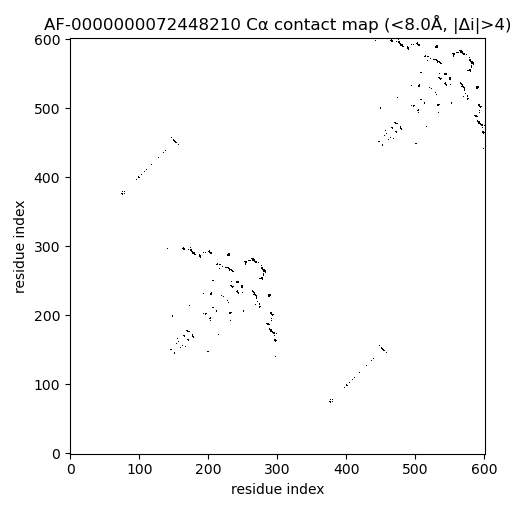ATOM 816 O O . GLY A 1 107 ? -4.773 43.469 24.375 1 85.88 107 GLY A O 1
ATOM 817 N N . LYS A 1 108 ? -3.502 45.156 25.078 1 85.88 108 LYS A N 1
ATOM 818 C CA . LYS A 1 108 ? -2.299 44.688 24.391 1 85.88 108 LYS A CA 1
ATOM 819 C C . LYS A 1 108 ? -1.86 43.312 24.938 1 85.88 108 LYS A C 1
ATOM 821 O O . LYS A 1 108 ? -1.503 42.438 24.156 1 85.88 108 LYS A O 1
ATOM 826 N N . ALA A 1 109 ? -1.916 43.219 26.219 1 89.31 109 ALA A N 1
ATOM 827 C CA . ALA A 1 109 ? -1.512 41.969 26.859 1 89.31 109 ALA A CA 1
ATOM 828 C C . ALA A 1 109 ? -2.414 40.812 26.406 1 89.31 109 ALA A C 1
ATOM 830 O O . ALA A 1 109 ? -1.937 39.719 26.156 1 89.31 109 ALA A O 1
ATOM 831 N N . ASN A 1 110 ? -3.727 41.062 26.344 1 89.81 110 ASN A N 1
ATOM 832 C CA . ASN A 1 110 ? -4.68 40.062 25.906 1 89.81 110 ASN A CA 1
ATOM 833 C C . ASN A 1 110 ? -4.449 39.656 24.453 1 89.81 110 ASN A C 1
ATOM 835 O O . ASN A 1 110 ? -4.496 38.469 24.109 1 89.81 110 ASN A O 1
ATOM 839 N N . PHE A 1 111 ? -4.137 40.594 23.578 1 89 111 PHE A N 1
ATOM 840 C CA . PHE A 1 111 ? -3.883 40.344 22.172 1 89 111 PHE A CA 1
ATOM 841 C C . PHE A 1 111 ? -2.592 39.531 22 1 89 111 PHE A C 1
ATOM 843 O O . PHE A 1 111 ? -2.527 38.625 21.188 1 89 111 PHE A O 1
ATOM 850 N N . GLU A 1 112 ? -1.652 39.906 22.781 1 89.69 112 GLU A N 1
ATOM 851 C CA . GLU A 1 112 ? -0.378 39.188 22.719 1 89.69 112 GLU A CA 1
ATOM 852 C C . GLU A 1 112 ? -0.528 37.75 23.172 1 89.69 112 GLU A C 1
ATOM 854 O O . GLU A 1 112 ? 0.078 36.844 22.594 1 89.69 112 GLU A O 1
ATOM 859 N N . ALA A 1 113 ? -1.338 37.5 24.172 1 92.25 113 ALA A N 1
ATOM 860 C CA . ALA A 1 113 ? -1.597 36.125 24.641 1 92.25 113 ALA A CA 1
ATOM 861 C C . ALA A 1 113 ? -2.318 35.312 23.578 1 92.25 113 ALA A C 1
ATOM 863 O O . ALA A 1 113 ? -1.965 34.156 23.344 1 92.25 113 ALA A O 1
ATOM 864 N N . GLU A 1 114 ? -3.305 35.906 22.953 1 91.75 114 GLU A N 1
ATOM 865 C CA . GLU A 1 114 ? -4.043 35.219 21.906 1 91.75 114 GLU A CA 1
ATOM 866 C C . GLU A 1 114 ? -3.143 34.906 20.703 1 91.75 114 GLU A C 1
ATOM 868 O O . GLU A 1 114 ? -3.211 33.812 20.141 1 91.75 114 GLU A O 1
ATOM 873 N N . LEU A 1 115 ? -2.305 35.844 20.359 1 89.62 115 LEU A N 1
ATOM 874 C CA . LEU A 1 115 ? -1.345 35.656 19.297 1 89.62 115 LEU A CA 1
ATOM 875 C C . LEU A 1 115 ? -0.385 34.5 19.625 1 89.62 115 LEU A C 1
ATOM 877 O O . LEU A 1 115 ? -0.056 33.688 18.766 1 89.62 115 LEU A O 1
ATOM 881 N N . GLY A 1 116 ? 0.015 34.5 20.844 1 93.12 116 GLY A N 1
ATOM 882 C CA . GLY A 1 116 ? 0.895 33.438 21.297 1 93.12 116 GLY A CA 1
ATOM 883 C C . GLY A 1 116 ? 0.256 32.062 21.219 1 93.12 116 GLY A C 1
ATOM 884 O O . GLY A 1 116 ? 0.874 31.125 20.75 1 93.12 116 GLY A O 1
ATOM 885 N N . ASN A 1 117 ? -0.973 31.922 21.656 1 93.25 117 ASN A N 1
ATOM 886 C CA . ASN A 1 117 ? -1.704 30.672 21.609 1 93.25 117 ASN A CA 1
ATOM 887 C C . ASN A 1 117 ? -1.914 30.188 20.172 1 93.25 117 ASN A C 1
ATOM 889 O O . ASN A 1 117 ? -1.721 29.016 19.875 1 93.25 117 ASN A O 1
ATOM 893 N N . LEU A 1 118 ? -2.254 31.125 19.328 1 92.69 118 LEU A N 1
ATOM 894 C CA . LEU A 1 118 ? -2.514 30.766 17.938 1 92.69 118 LEU A CA 1
ATOM 895 C C . LEU A 1 118 ? -1.222 30.391 17.219 1 92.69 118 LEU A C 1
ATOM 897 O O . LEU A 1 118 ? -1.216 29.469 16.391 1 92.69 118 LEU A O 1
ATOM 901 N N . THR A 1 119 ? -0.187 31.047 17.578 1 92.75 119 THR A N 1
ATOM 902 C CA . THR A 1 119 ? 1.119 30.719 17.016 1 92.75 119 THR A CA 1
ATOM 903 C C . THR A 1 119 ? 1.55 29.312 17.438 1 92.75 119 THR A C 1
ATOM 905 O O . THR A 1 119 ? 2.037 28.531 16.609 1 92.75 119 THR A O 1
ATOM 908 N N . ALA A 1 120 ? 1.333 28.969 18.688 1 94.38 120 ALA A N 1
ATOM 909 C CA . ALA A 1 120 ? 1.668 27.641 19.188 1 94.38 120 ALA A CA 1
ATOM 910 C C . ALA A 1 120 ? 0.831 26.578 18.5 1 94.38 120 ALA A C 1
ATOM 912 O O . ALA A 1 120 ? 1.348 25.516 18.125 1 94.38 120 ALA A O 1
ATOM 913 N N . ALA A 1 121 ? -0.414 26.859 18.344 1 93.44 121 ALA A N 1
ATOM 914 C CA . ALA A 1 121 ? -1.299 25.922 17.656 1 93.44 121 ALA A CA 1
ATOM 915 C C . ALA A 1 121 ? -0.872 25.734 16.203 1 93.44 121 ALA A C 1
ATOM 917 O O . ALA A 1 121 ? -0.896 24.609 15.688 1 93.44 121 ALA A O 1
ATOM 918 N N . ASN A 1 122 ? -0.53 26.797 15.586 1 93.44 122 ASN A N 1
ATOM 919 C CA . ASN A 1 122 ? -0.056 26.75 14.203 1 93.44 122 ASN A CA 1
ATOM 920 C C . ASN A 1 122 ? 1.207 25.906 14.078 1 93.44 122 ASN A C 1
ATOM 922 O O . ASN A 1 122 ? 1.328 25.094 13.156 1 93.44 122 ASN A O 1
ATOM 926 N N . GLN A 1 123 ? 2.061 26.094 14.984 1 94.12 123 GLN A N 1
ATOM 927 C CA . GLN A 1 123 ? 3.301 25.328 14.961 1 94.12 123 GLN A CA 1
ATOM 928 C C . GLN A 1 123 ? 3.033 23.844 15.164 1 94.12 123 GLN A C 1
ATOM 930 O O . GLN A 1 123 ? 3.666 23 14.531 1 94.12 123 GLN A O 1
ATOM 935 N N . GLN A 1 124 ? 2.135 23.516 16.016 1 95 124 GLN A N 1
ATOM 936 C CA . GLN A 1 124 ? 1.768 22.125 16.25 1 95 124 GLN A CA 1
ATOM 937 C C . GLN A 1 124 ? 1.176 21.5 14.984 1 95 124 GLN A C 1
ATOM 939 O O . GLN A 1 124 ? 1.499 20.359 14.641 1 95 124 GLN A O 1
ATOM 944 N N . LEU A 1 125 ? 0.36 22.234 14.281 1 95.12 125 LEU A N 1
ATOM 945 C CA . LEU A 1 125 ? -0.269 21.75 13.062 1 95.12 125 LEU A CA 1
ATOM 946 C C . LEU A 1 125 ? 0.766 21.531 11.961 1 95.12 125 LEU A C 1
ATOM 948 O O . LEU A 1 125 ? 0.668 20.578 11.18 1 95.12 125 LEU A O 1
ATOM 952 N N . ILE A 1 126 ? 1.722 22.422 11.953 1 95 126 ILE A N 1
ATOM 953 C CA . ILE A 1 126 ? 2.787 22.281 10.961 1 95 126 ILE A CA 1
ATOM 954 C C . ILE A 1 126 ? 3.574 21 11.219 1 95 126 ILE A C 1
ATOM 956 O O . ILE A 1 126 ? 3.885 20.266 10.289 1 95 126 ILE A O 1
ATOM 960 N N . MET A 1 127 ? 3.854 20.734 12.438 1 95.75 127 MET A N 1
ATOM 961 C CA . MET A 1 127 ? 4.582 19.516 12.797 1 95.75 127 MET A CA 1
ATOM 962 C C . MET A 1 127 ? 3.764 18.281 12.461 1 95.75 127 MET A C 1
ATOM 964 O O . MET A 1 127 ? 4.293 17.312 11.898 1 95.75 127 MET A O 1
ATOM 968 N N . GLU A 1 128 ? 2.51 18.328 12.758 1 95.75 128 GLU A N 1
ATOM 969 C CA . GLU A 1 128 ? 1.626 17.219 12.438 1 95.75 128 GLU A CA 1
ATOM 970 C C . GLU A 1 128 ? 1.562 16.984 10.93 1 95.75 128 GLU A C 1
ATOM 972 O O . GLU A 1 128 ? 1.602 15.836 10.477 1 95.75 128 GLU A O 1
ATOM 977 N N . ASN A 1 129 ? 1.458 18.016 10.25 1 95.44 129 ASN A N 1
ATOM 978 C CA . ASN A 1 129 ? 1.417 17.938 8.797 1 95.44 129 ASN A CA 1
ATOM 979 C C . ASN A 1 129 ? 2.684 17.297 8.242 1 95.44 129 ASN A C 1
ATOM 981 O O . ASN A 1 129 ? 2.615 16.469 7.32 1 95.44 129 ASN A O 1
ATOM 985 N N . SER A 1 130 ? 3.729 17.625 8.836 1 95.75 130 SER A N 1
ATOM 986 C CA . SER A 1 130 ? 5 17.062 8.391 1 95.75 130 SER A CA 1
ATOM 987 C C . SER A 1 130 ? 5.066 15.562 8.641 1 95.75 130 SER A C 1
ATOM 989 O O . SER A 1 130 ? 5.555 14.805 7.797 1 95.75 130 SER A O 1
ATOM 991 N N . ILE A 1 131 ? 4.574 15.148 9.703 1 95.62 131 ILE A N 1
ATOM 992 C CA . ILE A 1 131 ? 4.551 13.727 10.055 1 95.62 131 ILE A CA 1
ATOM 993 C C . ILE A 1 131 ? 3.619 12.977 9.102 1 95.62 131 ILE A C 1
ATOM 995 O O . ILE A 1 131 ? 3.971 11.914 8.586 1 95.62 131 ILE A O 1
ATOM 999 N N . LEU A 1 132 ? 2.473 13.547 8.859 1 96 132 LEU A N 1
ATOM 1000 C CA . LEU A 1 132 ? 1.495 12.914 7.98 1 96 132 LEU A CA 1
ATOM 1001 C C . LEU A 1 132 ? 2.035 12.805 6.559 1 96 132 LEU A C 1
ATOM 1003 O O . LEU A 1 132 ? 1.829 11.789 5.891 1 96 132 LEU A O 1
ATOM 1007 N N . LEU A 1 133 ? 2.725 13.773 6.148 1 96.5 133 LEU A N 1
ATOM 1008 C CA . LEU A 1 133 ? 3.32 13.75 4.816 1 96.5 133 LEU A CA 1
ATOM 1009 C C . LEU A 1 133 ? 4.379 12.664 4.715 1 96.5 133 LEU A C 1
ATOM 1011 O O . LEU A 1 133 ? 4.473 11.977 3.693 1 96.5 133 LEU A O 1
ATOM 1015 N N . LYS A 1 134 ? 5.133 12.562 5.723 1 95.69 134 LYS A N 1
ATOM 1016 C CA . LYS A 1 134 ? 6.133 11.5 5.758 1 95.69 134 LYS A CA 1
ATOM 1017 C C . LYS A 1 134 ? 5.477 10.125 5.691 1 95.69 134 LYS A C 1
ATOM 1019 O O . LYS A 1 134 ? 5.953 9.242 4.98 1 95.69 134 LYS A O 1
ATOM 1024 N N . ASP A 1 135 ? 4.422 9.945 6.414 1 95.06 135 ASP A N 1
ATOM 1025 C CA . ASP A 1 135 ? 3.689 8.688 6.402 1 95.06 135 ASP A CA 1
ATOM 1026 C C . ASP A 1 135 ? 3.154 8.375 5.008 1 95.06 135 ASP A C 1
ATOM 1028 O O . ASP A 1 135 ? 3.246 7.238 4.539 1 95.06 135 ASP A O 1
ATOM 1032 N N . ILE A 1 136 ? 2.664 9.367 4.418 1 95.75 136 ILE A N 1
ATOM 1033 C CA . ILE A 1 136 ? 2.119 9.203 3.076 1 95.75 136 ILE A CA 1
ATOM 1034 C C . ILE A 1 136 ? 3.234 8.812 2.107 1 95.75 136 ILE A C 1
ATOM 1036 O O . ILE A 1 136 ? 3.055 7.934 1.264 1 95.75 136 ILE A O 1
ATOM 1040 N N . HIS A 1 137 ? 4.312 9.461 2.232 1 95.81 137 HIS A N 1
ATOM 1041 C CA . HIS A 1 137 ? 5.457 9.148 1.382 1 95.81 137 HIS A CA 1
ATOM 1042 C C . HIS A 1 137 ? 5.914 7.707 1.576 1 95.81 137 HIS A C 1
ATOM 1044 O O . HIS A 1 137 ? 6.188 7 0.603 1 95.81 137 HIS A O 1
ATOM 1050 N N . ASN A 1 138 ? 5.961 7.262 2.77 1 95.19 138 ASN A N 1
ATOM 1051 C CA . ASN A 1 138 ? 6.367 5.895 3.086 1 95.19 138 ASN A CA 1
ATOM 1052 C C . ASN A 1 138 ? 5.379 4.875 2.527 1 95.19 138 ASN A C 1
ATOM 1054 O O . ASN A 1 138 ? 5.785 3.859 1.959 1 95.19 138 ASN A O 1
ATOM 1058 N N . LEU A 1 139 ? 4.145 5.145 2.66 1 95.06 139 LEU A N 1
ATOM 1059 C CA . LEU A 1 139 ? 3.117 4.238 2.154 1 95.06 139 LEU A CA 1
ATOM 1060 C C . LEU A 1 139 ? 3.154 4.172 0.631 1 95.06 139 LEU A C 1
ATOM 1062 O O . LEU A 1 139 ? 3.006 3.096 0.049 1 95.06 139 LEU A O 1
ATOM 1066 N N . ASN A 1 140 ? 3.361 5.289 0.035 1 95.5 140 ASN A N 1
ATOM 1067 C CA . ASN A 1 140 ? 3.48 5.324 -1.419 1 95.5 140 ASN A CA 1
ATOM 1068 C C . ASN A 1 140 ? 4.711 4.559 -1.898 1 95.5 140 ASN A C 1
ATOM 1070 O O . ASN A 1 140 ? 4.672 3.914 -2.949 1 95.5 140 ASN A O 1
ATOM 1074 N N . TRP A 1 141 ? 5.766 4.691 -1.179 1 96 141 TRP A N 1
ATOM 1075 C CA . TRP A 1 141 ? 6.953 3.9 -1.487 1 96 141 TRP A CA 1
ATOM 1076 C C . TRP A 1 141 ? 6.633 2.41 -1.463 1 96 141 TRP A C 1
ATOM 1078 O O . TRP A 1 141 ? 6.965 1.682 -2.402 1 96 141 TRP A O 1
ATOM 1088 N N . THR A 1 142 ? 6 2.025 -0.389 1 96.44 142 THR A N 1
ATOM 1089 C CA . THR A 1 142 ? 5.621 0.625 -0.24 1 96.44 142 THR A CA 1
ATOM 1090 C C . THR A 1 142 ? 4.766 0.167 -1.417 1 96.44 142 THR A C 1
ATOM 1092 O O . THR A 1 142 ? 5.02 -0.886 -2.004 1 96.44 142 THR A O 1
ATOM 1095 N N . MET A 1 143 ? 3.811 0.985 -1.764 1 95.44 143 MET A N 1
ATOM 1096 C CA . MET A 1 143 ? 2.951 0.653 -2.896 1 95.44 143 MET A CA 1
ATOM 1097 C C . MET A 1 143 ? 3.758 0.578 -4.188 1 95.44 143 MET A C 1
ATOM 1099 O O . MET A 1 143 ? 3.516 -0.292 -5.027 1 95.44 143 MET A O 1
ATOM 1103 N N . GLY A 1 144 ? 4.664 1.431 -4.324 1 94.75 144 GLY A N 1
ATOM 1104 C CA . GLY A 1 144 ? 5.523 1.417 -5.496 1 94.75 144 GLY A CA 1
ATOM 1105 C C . GLY A 1 144 ? 6.305 0.126 -5.645 1 94.75 144 GLY A C 1
ATOM 1106 O O . GLY A 1 144 ? 6.445 -0.396 -6.754 1 94.75 144 GLY A O 1
ATOM 1107 N N . VAL A 1 145 ? 6.797 -0.352 -4.523 1 94.56 145 VAL A N 1
ATOM 1108 C CA . VAL A 1 145 ? 7.539 -1.609 -4.547 1 94.56 145 VAL A CA 1
ATOM 1109 C C . VAL A 1 145 ? 6.594 -2.76 -4.891 1 94.56 145 VAL A C 1
ATOM 1111 O O . VAL A 1 145 ? 6.93 -3.623 -5.703 1 94.56 145 VAL A O 1
ATOM 1114 N N . ILE A 1 146 ? 5.414 -2.754 -4.363 1 95.69 146 ILE A N 1
ATOM 1115 C CA . ILE A 1 146 ? 4.43 -3.805 -4.594 1 95.69 146 ILE A CA 1
ATOM 1116 C C . ILE A 1 146 ? 4.059 -3.85 -6.074 1 95.69 146 ILE A C 1
ATOM 1118 O O . ILE A 1 146 ? 3.955 -4.93 -6.664 1 95.69 146 ILE A O 1
ATOM 1122 N N . LEU A 1 147 ? 3.934 -2.744 -6.691 1 94.38 147 LEU A N 1
ATOM 1123 C CA . LEU A 1 147 ? 3.469 -2.645 -8.07 1 94.38 147 LEU A CA 1
ATOM 1124 C C . LEU A 1 147 ? 4.535 -3.141 -9.039 1 94.38 147 LEU A C 1
ATOM 1126 O O . LEU A 1 147 ? 4.254 -3.35 -10.227 1 94.38 147 LEU A O 1
ATOM 1130 N N . ARG A 1 148 ? 5.727 -3.391 -8.57 1 90.25 148 ARG A N 1
ATOM 1131 C CA . ARG A 1 148 ? 6.781 -3.932 -9.422 1 90.25 148 ARG A CA 1
ATOM 1132 C C . ARG A 1 148 ? 6.602 -5.43 -9.633 1 90.25 148 ARG A C 1
ATOM 1134 O O . ARG A 1 148 ? 7.199 -6.012 -10.539 1 90.25 148 ARG A O 1
ATOM 1141 N N . PHE A 1 149 ? 5.801 -5.992 -8.82 1 92.62 149 PHE A N 1
ATOM 1142 C CA . PHE A 1 149 ? 5.535 -7.422 -8.922 1 92.62 149 PHE A CA 1
ATOM 1143 C C . PHE A 1 149 ? 4.332 -7.684 -9.82 1 92.62 149 PHE A C 1
ATOM 1145 O O . PHE A 1 149 ? 3.434 -6.844 -9.922 1 92.62 149 PHE A O 1
ATOM 1152 N N . ASN A 1 150 ? 4.359 -8.867 -10.477 1 90.75 150 ASN A N 1
ATOM 1153 C CA . ASN A 1 150 ? 3.129 -9.367 -11.086 1 90.75 150 ASN A CA 1
ATOM 1154 C C . ASN A 1 150 ? 2.189 -9.961 -10.039 1 90.75 150 ASN A C 1
ATOM 1156 O O . ASN A 1 150 ? 0.979 -9.734 -10.086 1 90.75 150 ASN A O 1
ATOM 1160 N N . SER A 1 151 ? 2.795 -10.727 -9.203 1 93.56 151 SER A N 1
ATOM 1161 C CA . SER A 1 151 ? 2.15 -11.273 -8.016 1 93.56 151 SER A CA 1
ATOM 1162 C C . SER A 1 151 ? 3 -11.047 -6.773 1 93.56 151 SER A C 1
ATOM 1164 O O . SER A 1 151 ? 4.059 -11.656 -6.617 1 93.56 151 SER A O 1
ATOM 1166 N N . PHE A 1 152 ? 2.547 -10.219 -5.926 1 95.56 152 PHE A N 1
ATOM 1167 C CA . PHE A 1 152 ? 3.305 -9.836 -4.742 1 95.56 152 PHE A CA 1
ATOM 1168 C C . PHE A 1 152 ? 3.223 -10.922 -3.674 1 95.56 152 PHE A C 1
ATOM 1170 O O . PHE A 1 152 ? 2.131 -11.273 -3.223 1 95.56 152 PHE A O 1
ATOM 1177 N N . PRO A 1 153 ? 4.379 -11.422 -3.332 1 95.19 153 PRO A N 1
ATOM 1178 C CA . PRO A 1 153 ? 4.379 -12.469 -2.311 1 95.19 153 PRO A CA 1
ATOM 1179 C C . PRO A 1 153 ? 4.215 -11.922 -0.896 1 95.19 153 PRO A C 1
ATOM 1181 O O . PRO A 1 153 ? 5.207 -11.695 -0.196 1 95.19 153 PRO A O 1
ATOM 1184 N N . VAL A 1 154 ? 3.025 -11.828 -0.412 1 95.31 154 VAL A N 1
ATOM 1185 C CA . VAL A 1 154 ? 2.707 -11.219 0.873 1 95.31 154 VAL A CA 1
ATOM 1186 C C . VAL A 1 154 ? 3.357 -12.016 2.002 1 95.31 154 VAL A C 1
ATOM 1188 O O . VAL A 1 154 ? 3.992 -11.438 2.889 1 95.31 154 VAL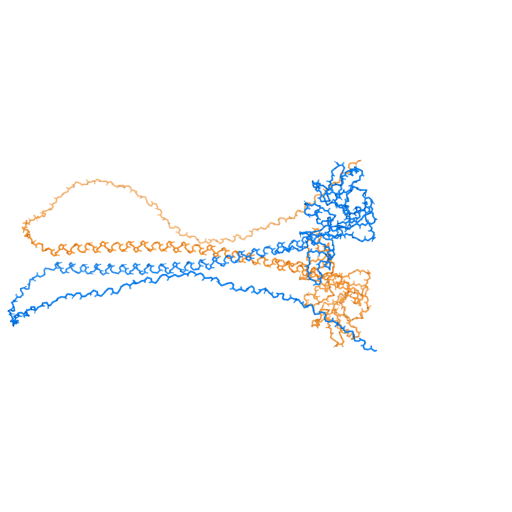 A O 1
ATOM 1191 N N . ASP A 1 155 ? 3.32 -13.289 1.954 1 93.94 155 ASP A N 1
ATOM 1192 C CA . ASP A 1 155 ? 3.824 -14.133 3.029 1 93.94 155 ASP A CA 1
ATOM 1193 C C . ASP A 1 155 ? 5.336 -13.992 3.178 1 93.94 155 ASP A C 1
ATOM 1195 O O . ASP A 1 155 ? 5.871 -14.125 4.281 1 93.94 155 ASP A O 1
ATOM 1199 N N . ALA A 1 156 ? 5.969 -13.719 2.143 1 94.38 156 ALA A N 1
ATOM 1200 C CA . ALA A 1 156 ? 7.426 -13.594 2.174 1 94.38 156 ALA A CA 1
ATOM 1201 C C . ALA A 1 156 ? 7.848 -12.289 2.836 1 94.38 156 ALA A C 1
ATOM 1203 O O . ALA A 1 156 ? 8.852 -12.242 3.549 1 94.38 156 ALA A O 1
ATOM 1204 N N . TYR A 1 157 ? 7.039 -11.195 2.592 1 96.31 157 TYR A N 1
ATOM 1205 C CA . TYR A 1 157 ? 7.363 -9.883 3.133 1 96.31 157 TYR A CA 1
ATOM 1206 C C . TYR A 1 157 ? 6.668 -9.656 4.469 1 96.31 157 TYR A C 1
ATOM 1208 O O . TYR A 1 157 ? 7.199 -8.961 5.344 1 96.31 157 TYR A O 1
ATOM 1216 N N . CYS A 1 158 ? 5.52 -10.109 4.57 1 95.69 158 CYS A N 1
ATOM 1217 C CA . CYS A 1 158 ? 4.66 -9.812 5.707 1 95.69 158 CYS A CA 1
ATOM 1218 C C . CYS A 1 158 ? 4.137 -11.094 6.348 1 95.69 158 CYS A C 1
ATOM 1220 O O . CYS A 1 158 ? 2.928 -11.32 6.391 1 95.69 158 CYS A O 1
ATOM 1222 N N . PRO A 1 159 ? 5.16 -11.695 6.992 1 90.56 159 PRO A N 1
ATOM 1223 C CA . PRO A 1 159 ? 4.68 -12.867 7.734 1 90.56 159 PRO A CA 1
ATOM 1224 C C . PRO A 1 159 ? 3.773 -12.484 8.906 1 90.56 159 PRO A C 1
ATOM 1226 O O . PRO A 1 159 ? 4.062 -11.531 9.633 1 90.56 159 PRO A O 1
ATOM 1229 N N . ASN A 1 160 ? 2.619 -13.039 9.125 1 88.5 160 ASN A N 1
ATOM 1230 C CA . ASN A 1 160 ? 1.658 -12.766 10.195 1 88.5 160 ASN A CA 1
ATOM 1231 C C . ASN A 1 160 ? 1.041 -11.383 10.055 1 88.5 160 ASN A C 1
ATOM 1233 O O . ASN A 1 160 ? 0.832 -10.688 11.055 1 88.5 160 ASN A O 1
ATOM 1237 N N . LYS A 1 161 ? 1.118 -10.797 8.992 1 85.44 161 LYS A N 1
ATOM 1238 C CA . LYS A 1 161 ? 0.444 -9.555 8.609 1 85.44 161 LYS A CA 1
ATOM 1239 C C . LYS A 1 161 ? 1.218 -8.336 9.109 1 85.44 161 LYS A C 1
ATOM 1241 O O . LYS A 1 161 ? 0.647 -7.258 9.266 1 85.44 161 LYS A O 1
ATOM 1246 N N . THR A 1 162 ? 2.459 -8.578 9.484 1 91.44 162 THR A N 1
ATOM 1247 C CA . THR A 1 162 ? 3.389 -7.488 9.75 1 91.44 162 THR A CA 1
ATOM 1248 C C . THR A 1 162 ? 4.543 -7.504 8.75 1 91.44 162 THR A C 1
ATOM 1250 O O . THR A 1 162 ? 5.293 -8.477 8.68 1 91.44 162 THR A O 1
ATOM 1253 N N . CYS A 1 163 ? 4.648 -6.375 8.141 1 95.44 163 CYS A N 1
ATOM 1254 C CA . CYS A 1 163 ? 5.582 -6.371 7.02 1 95.44 163 CYS A CA 1
ATOM 1255 C C . CYS A 1 163 ? 6.992 -6.039 7.484 1 95.44 163 CYS A C 1
ATOM 1257 O O . CYS A 1 163 ? 7.18 -5.25 8.414 1 95.44 163 CYS A O 1
ATOM 1259 N N . ARG A 1 164 ? 7.938 -6.676 6.84 1 94.94 164 ARG A N 1
ATOM 1260 C CA . ARG A 1 164 ? 9.359 -6.414 7.02 1 94.94 164 ARG A CA 1
ATOM 1261 C C . ARG A 1 164 ? 9.961 -5.762 5.777 1 94.94 164 ARG A C 1
ATOM 1263 O O . ARG A 1 164 ? 9.359 -5.805 4.699 1 94.94 164 ARG A O 1
ATOM 1270 N N . PRO A 1 165 ? 11.133 -5.113 5.953 1 96.5 165 PRO A N 1
ATOM 1271 C CA . PRO A 1 165 ? 11.727 -4.43 4.801 1 96.5 165 PRO A CA 1
ATOM 1272 C C . PRO A 1 165 ? 12.102 -5.391 3.672 1 96.5 165 PRO A C 1
ATOM 1274 O O . PRO A 1 165 ? 11.961 -5.047 2.496 1 96.5 165 PRO A O 1
ATOM 1277 N N . CYS A 1 166 ? 12.562 -6.57 4.098 1 96.88 166 CYS A N 1
ATOM 1278 C CA . CYS A 1 166 ? 13.008 -7.523 3.086 1 96.88 166 CYS A CA 1
ATOM 1279 C C . CYS A 1 166 ? 12.25 -8.844 3.209 1 96.88 166 CYS A C 1
ATOM 1281 O O . CYS A 1 166 ? 11.695 -9.148 4.266 1 96.88 166 CYS A O 1
ATOM 1283 N N . GLN A 1 167 ? 12.25 -9.57 2.061 1 94.62 167 GLN A N 1
ATOM 1284 C CA . GLN A 1 167 ? 11.688 -10.922 2.055 1 94.62 167 GLN A CA 1
ATOM 1285 C C . GLN A 1 167 ? 12.477 -11.852 2.973 1 94.62 167 GLN A C 1
ATOM 1287 O O . GLN A 1 167 ? 13.664 -11.633 3.209 1 94.62 167 GLN A O 1
ATOM 1292 N N . SER A 1 168 ? 11.727 -12.891 3.402 1 93 168 SER A N 1
ATOM 1293 C CA . SER A 1 168 ? 12.422 -13.914 4.176 1 93 168 SER A CA 1
ATOM 1294 C C . SER A 1 168 ? 13.617 -14.477 3.406 1 93 168 SER A C 1
ATOM 1296 O O . SER A 1 168 ? 13.508 -14.773 2.213 1 93 168 SER A O 1
ATOM 1298 N N . GLY A 1 169 ? 14.773 -14.57 4.074 1 93.81 169 GLY A N 1
ATOM 1299 C CA . GLY A 1 169 ? 15.961 -15.125 3.441 1 93.81 169 GLY A CA 1
ATOM 1300 C C . GLY A 1 169 ? 16.844 -14.07 2.797 1 93.81 169 GLY A C 1
ATOM 1301 O O . GLY A 1 169 ? 17.969 -14.359 2.387 1 93.81 169 GLY A O 1
ATOM 1302 N N . TRP A 1 170 ? 16.312 -12.898 2.652 1 96.81 170 TRP A N 1
ATOM 1303 C CA . TRP A 1 170 ? 17.094 -11.805 2.09 1 96.81 170 TRP A CA 1
ATOM 1304 C C . TRP A 1 170 ? 17.781 -11.008 3.189 1 96.81 170 TRP A C 1
ATOM 1306 O O . TRP A 1 170 ? 17.312 -10.969 4.328 1 96.81 170 TRP A O 1
ATOM 1316 N N . ILE A 1 171 ? 18.906 -10.391 2.814 1 97.38 171 ILE A N 1
ATOM 1317 C CA . ILE A 1 171 ? 19.703 -9.625 3.77 1 97.38 171 ILE A CA 1
ATOM 1318 C C . ILE A 1 171 ? 19.641 -8.141 3.418 1 97.38 171 ILE A C 1
ATOM 1320 O O . ILE A 1 171 ? 19.844 -7.758 2.262 1 97.38 171 ILE A O 1
ATOM 1324 N N . GLN A 1 172 ? 19.422 -7.379 4.484 1 97.25 172 GLN A N 1
ATOM 1325 C CA . GLN A 1 172 ? 19.281 -5.945 4.254 1 97.25 172 GLN A CA 1
ATOM 1326 C C . GLN A 1 172 ? 20.625 -5.234 4.406 1 97.25 172 GLN A C 1
ATOM 1328 O O . GLN A 1 172 ? 21.391 -5.543 5.316 1 97.25 172 GLN A O 1
ATOM 1333 N N . PHE A 1 173 ? 20.922 -4.363 3.469 1 97.44 173 PHE A N 1
ATOM 1334 C CA . PHE A 1 173 ? 22.031 -3.416 3.568 1 97.44 173 PHE A CA 1
ATOM 1335 C C . PHE A 1 173 ? 21.609 -2.043 3.055 1 97.44 173 PHE A C 1
ATOM 1337 O O . PHE A 1 173 ? 21.312 -1.882 1.867 1 97.44 173 PHE A O 1
ATOM 1344 N N . GLN A 1 174 ? 21.5 -1.089 3.967 1 93.88 174 GLN A N 1
ATOM 1345 C CA . GLN A 1 174 ? 21 0.243 3.646 1 93.88 174 GLN A CA 1
ATOM 1346 C C . GLN A 1 174 ? 19.562 0.178 3.121 1 93.88 174 GLN A C 1
ATOM 1348 O O . GLN A 1 174 ? 18.672 -0.32 3.805 1 93.88 174 GLN A O 1
ATOM 1353 N N . GLU A 1 175 ? 19.219 0.668 1.984 1 93.75 175 GLU A N 1
ATOM 1354 C CA . GLU A 1 175 ? 17.859 0.713 1.479 1 93.75 175 GLU A CA 1
ATOM 1355 C C . GLU A 1 175 ? 17.609 -0.367 0.427 1 93.75 175 GLU A C 1
ATOM 1357 O O . GLU A 1 175 ? 16.75 -0.225 -0.432 1 93.75 175 GLU A O 1
ATOM 1362 N N . LYS A 1 176 ? 18.469 -1.43 0.531 1 97 176 LYS A N 1
ATOM 1363 C CA . LYS A 1 176 ? 18.344 -2.521 -0.43 1 97 176 LYS A CA 1
ATOM 1364 C C . LYS A 1 176 ? 18.328 -3.875 0.275 1 97 176 LYS A C 1
ATOM 1366 O O . LYS A 1 176 ? 18.734 -3.98 1.435 1 97 176 LYS A O 1
ATOM 1371 N N . CYS A 1 177 ? 17.75 -4.824 -0.371 1 97.81 177 CYS A N 1
ATOM 1372 C CA . CYS A 1 177 ? 17.734 -6.219 0.059 1 97.81 177 CYS A CA 1
ATOM 1373 C C . CYS A 1 177 ? 18.484 -7.098 -0.942 1 97.81 177 CYS A C 1
ATOM 1375 O O . CYS A 1 177 ? 18.359 -6.906 -2.152 1 97.81 177 CYS A O 1
ATOM 1377 N N . TYR A 1 178 ? 19.219 -8.109 -0.416 1 98.44 178 TYR A N 1
ATOM 1378 C CA . TYR A 1 178 ? 20.047 -8.961 -1.262 1 98.44 178 TYR A CA 1
ATOM 1379 C C . TYR A 1 178 ? 19.75 -10.438 -0.997 1 98.44 178 TYR A C 1
ATOM 1381 O O . TYR A 1 178 ? 19.609 -10.852 0.155 1 98.44 178 TYR A O 1
ATOM 1389 N N . LEU A 1 179 ? 19.609 -11.203 -2.043 1 97.81 179 LEU A N 1
ATOM 1390 C CA . LEU A 1 179 ? 19.531 -12.656 -1.956 1 97.81 179 LEU A CA 1
ATOM 1391 C C . LEU A 1 179 ? 20.812 -13.297 -2.502 1 97.81 179 LEU A C 1
ATOM 1393 O O . LEU A 1 179 ? 21.141 -13.125 -3.676 1 97.81 179 LEU A O 1
ATOM 1397 N N . PHE A 1 180 ? 21.562 -13.898 -1.654 1 97.75 180 PHE A N 1
ATOM 1398 C CA . PHE A 1 180 ? 22.688 -14.727 -2.066 1 97.75 180 PHE A CA 1
ATOM 1399 C C . PHE A 1 180 ? 22.234 -16.156 -2.35 1 97.75 180 PHE A C 1
ATOM 1401 O O . PHE A 1 180 ? 22.062 -16.953 -1.425 1 97.75 180 PHE A O 1
ATOM 1408 N N . TYR A 1 181 ? 22.016 -16.406 -3.619 1 96.06 181 TYR A N 1
ATOM 1409 C CA . TYR A 1 181 ? 21.531 -17.734 -3.996 1 96.06 181 TYR A CA 1
ATOM 1410 C C . TYR A 1 181 ? 22.625 -18.781 -3.848 1 96.06 181 TYR A C 1
ATOM 1412 O O . TYR A 1 181 ? 23.484 -18.906 -4.723 1 96.06 181 TYR A O 1
ATOM 1420 N N . GLU A 1 182 ? 22.5 -19.547 -2.77 1 91.75 182 GLU A N 1
ATOM 1421 C CA . GLU A 1 182 ? 23.578 -20.453 -2.41 1 91.75 182 GLU A CA 1
ATOM 1422 C C . GLU A 1 182 ? 23.156 -21.906 -2.529 1 91.75 182 GLU A C 1
ATOM 1424 O O . GLU A 1 182 ? 23.844 -22.812 -2.062 1 91.75 182 GLU A O 1
ATOM 1429 N N . ASN A 1 183 ? 22.016 -22.047 -3.16 1 86.69 183 ASN A N 1
ATOM 1430 C CA . ASN A 1 183 ? 21.594 -23.422 -3.332 1 86.69 183 ASN A CA 1
ATOM 1431 C C . ASN A 1 183 ? 22.562 -24.219 -4.199 1 86.69 183 ASN A C 1
ATOM 1433 O O . ASN A 1 183 ? 23.125 -23.688 -5.16 1 86.69 183 ASN A O 1
ATOM 1437 N N . ASP A 1 184 ? 22.828 -25.484 -3.875 1 81.31 184 ASP A N 1
ATOM 1438 C CA . ASP A 1 184 ? 23.812 -26.312 -4.578 1 81.31 184 ASP A CA 1
ATOM 1439 C C . ASP A 1 184 ? 23.281 -26.734 -5.953 1 81.31 184 ASP A C 1
ATOM 1441 O O . ASP A 1 184 ? 24.078 -27.047 -6.848 1 81.31 184 ASP A O 1
ATOM 1445 N N . SER A 1 185 ? 21.984 -26.844 -6.164 1 77.38 185 SER A N 1
ATOM 1446 C CA . SER A 1 185 ? 21.422 -27.156 -7.484 1 77.38 185 SER A CA 1
ATOM 1447 C C . SER A 1 185 ? 20.031 -26.578 -7.641 1 77.38 185 SER A C 1
ATOM 1449 O O . SER A 1 185 ? 19.25 -26.531 -6.68 1 77.38 185 SER A O 1
ATOM 1451 N N . PRO A 1 186 ? 19.875 -26.078 -8.805 1 86 186 PRO A N 1
ATOM 1452 C CA . PRO A 1 186 ? 20.719 -25.875 -9.992 1 86 186 PRO A CA 1
ATOM 1453 C C . PRO A 1 186 ? 21.406 -24.516 -10 1 86 186 PRO A C 1
ATOM 1455 O O . PRO A 1 186 ? 20.812 -23.516 -9.609 1 86 186 PRO A O 1
ATOM 1458 N N . TRP A 1 187 ? 22.656 -24.5 -10.383 1 95.75 187 TRP A N 1
ATOM 1459 C CA . TRP A 1 187 ? 23.297 -23.25 -10.797 1 95.75 187 TRP A CA 1
ATOM 1460 C C . TRP A 1 187 ? 22.688 -22.719 -12.078 1 95.75 187 TRP A C 1
ATOM 1462 O O . TRP A 1 187 ? 21.969 -23.438 -12.781 1 95.75 187 TRP A O 1
ATOM 1472 N N . ARG A 1 188 ? 22.844 -21.438 -12.297 1 97.31 188 ARG A N 1
ATOM 1473 C CA . ARG A 1 188 ? 22.125 -20.844 -13.422 1 97.31 188 ARG A CA 1
ATOM 1474 C C . ARG A 1 188 ? 23.062 -20.016 -14.297 1 97.31 188 ARG A C 1
ATOM 1476 O O . ARG A 1 188 ? 24.109 -19.562 -13.836 1 97.31 188 ARG A O 1
ATOM 1483 N N . THR A 1 189 ? 22.641 -19.922 -15.57 1 98.12 189 THR A N 1
ATOM 1484 C CA . THR A 1 189 ? 23.312 -19 -16.469 1 98.12 189 THR A CA 1
ATOM 1485 C C . THR A 1 189 ? 23.047 -17.547 -16.062 1 98.12 189 THR A C 1
ATOM 1487 O O . THR A 1 189 ? 22.188 -17.297 -15.211 1 98.12 189 THR A O 1
ATOM 1490 N N . TRP A 1 190 ? 23.766 -16.703 -16.688 1 98.25 190 TRP A N 1
ATOM 1491 C CA . TRP A 1 190 ? 23.562 -15.297 -16.391 1 98.25 190 TRP A CA 1
ATOM 1492 C C . TRP A 1 190 ? 22.125 -14.883 -16.688 1 98.25 190 TRP A C 1
ATOM 1494 O O . TRP A 1 190 ? 21.469 -14.258 -15.852 1 98.25 190 TRP A O 1
ATOM 1504 N N . ASP A 1 191 ? 21.594 -15.273 -17.844 1 98.25 191 ASP A N 1
ATOM 1505 C CA . ASP A 1 191 ? 20.25 -14.898 -18.266 1 98.25 191 ASP A CA 1
ATOM 1506 C C . ASP A 1 191 ? 19.203 -15.547 -17.359 1 98.25 191 ASP A C 1
ATOM 1508 O O . ASP A 1 191 ? 18.219 -14.898 -16.984 1 98.25 191 ASP A O 1
ATOM 1512 N N . ASP A 1 192 ? 19.438 -16.766 -17.031 1 97.81 192 ASP A N 1
ATOM 1513 C CA . ASP A 1 192 ? 18.516 -17.453 -16.156 1 97.81 192 ASP A CA 1
ATOM 1514 C C . ASP A 1 192 ? 18.516 -16.844 -14.75 1 97.81 192 ASP A C 1
ATOM 1516 O O . ASP A 1 192 ? 17.469 -16.781 -14.094 1 97.81 192 ASP A O 1
ATOM 1520 N N . SER A 1 193 ? 19.672 -16.484 -14.32 1 98 193 SER A N 1
ATOM 1521 C CA . SER A 1 193 ? 19.797 -15.836 -13.016 1 98 193 SER A CA 1
ATOM 1522 C C . SER A 1 193 ? 19.031 -14.516 -12.984 1 98 193 SER A C 1
ATOM 1524 O O . SER A 1 193 ? 18.328 -14.219 -12.016 1 98 193 SER A O 1
ATOM 1526 N N . ARG A 1 194 ? 19.156 -13.797 -14.055 1 98.25 194 ARG A N 1
ATOM 1527 C CA . ARG A 1 194 ? 18.438 -12.523 -14.125 1 98.25 194 ARG A CA 1
ATOM 1528 C C . ARG A 1 194 ? 16.938 -12.75 -14.125 1 98.25 194 ARG A C 1
ATOM 1530 O O . ARG A 1 194 ? 16.203 -12.039 -13.438 1 98.25 194 ARG A O 1
ATOM 1537 N N . THR A 1 195 ? 16.516 -13.719 -14.852 1 96.94 195 THR A N 1
ATOM 1538 C CA . THR A 1 195 ? 15.086 -14.047 -14.914 1 96.94 195 THR A CA 1
ATOM 1539 C C . THR A 1 195 ? 14.562 -14.43 -13.531 1 96.94 195 THR A C 1
ATOM 1541 O O . THR A 1 195 ? 13.469 -14.016 -13.141 1 96.94 195 THR A O 1
ATOM 1544 N N . PHE A 1 196 ? 15.344 -15.18 -12.828 1 94.94 196 PHE A N 1
ATOM 1545 C CA . PHE A 1 196 ? 14.961 -15.578 -11.477 1 94.94 196 PHE A CA 1
ATOM 1546 C C . PHE A 1 196 ? 14.781 -14.352 -10.586 1 94.94 196 PHE A C 1
ATOM 1548 O O . PHE A 1 196 ? 13.781 -14.227 -9.883 1 94.94 196 PHE A O 1
ATOM 1555 N N . CYS A 1 197 ? 15.758 -13.5 -10.625 1 96.81 197 CYS A N 1
ATOM 1556 C CA . CYS A 1 197 ? 15.695 -12.297 -9.797 1 96.81 197 CYS A CA 1
ATOM 1557 C C . CYS A 1 197 ? 14.5 -11.438 -10.164 1 96.81 197 CYS A C 1
ATOM 1559 O O . CYS A 1 197 ? 13.766 -10.977 -9.289 1 96.81 197 CYS A O 1
ATOM 1561 N N . GLN A 1 198 ? 14.266 -11.281 -11.445 1 94.88 198 GLN A N 1
ATOM 1562 C CA . GLN A 1 198 ? 13.164 -10.453 -11.914 1 94.88 198 GLN A CA 1
ATOM 1563 C C . GLN A 1 198 ? 11.812 -11.031 -11.5 1 94.88 198 GLN A C 1
ATOM 1565 O O . GLN A 1 198 ? 10.891 -10.289 -11.164 1 94.88 198 GLN A O 1
ATOM 1570 N N . SER A 1 199 ? 11.695 -12.312 -11.477 1 90.62 199 SER A N 1
ATOM 1571 C CA . SER A 1 199 ? 10.453 -12.984 -11.078 1 90.62 199 SER A CA 1
ATOM 1572 C C . SER A 1 199 ? 10.172 -12.781 -9.594 1 90.62 199 SER A C 1
ATOM 1574 O O . SER A 1 199 ? 9.055 -13.016 -9.133 1 90.62 199 SER A O 1
ATOM 1576 N N . ASN A 1 200 ? 11.219 -12.328 -8.914 1 89.5 200 ASN A N 1
ATOM 1577 C CA . ASN A 1 200 ? 11.07 -12.086 -7.484 1 89.5 200 ASN A CA 1
ATOM 1578 C C . ASN A 1 200 ? 11.102 -10.594 -7.16 1 89.5 200 ASN A C 1
ATOM 1580 O O . ASN A 1 200 ? 11.5 -10.203 -6.062 1 89.5 200 ASN A O 1
ATOM 1584 N N . GLY A 1 201 ? 10.727 -9.82 -8.125 1 90.19 201 GLY A N 1
ATOM 1585 C CA . GLY A 1 201 ? 10.664 -8.375 -7.93 1 90.19 201 GLY A CA 1
ATOM 1586 C C . GLY A 1 201 ? 12.031 -7.738 -7.777 1 90.19 201 GLY A C 1
ATOM 1587 O O . GLY A 1 201 ? 12.156 -6.668 -7.184 1 90.19 201 GLY A O 1
ATOM 1588 N N . ALA A 1 202 ? 13.008 -8.375 -8.203 1 96.5 202 ALA A N 1
ATOM 1589 C CA . ALA A 1 202 ? 14.391 -7.922 -8.078 1 96.5 202 ALA A CA 1
ATOM 1590 C C . ALA A 1 202 ? 15.117 -7.988 -9.414 1 96.5 202 ALA A C 1
ATOM 1592 O O . ALA A 1 202 ? 14.477 -8.078 -10.469 1 96.5 202 ALA A O 1
ATOM 1593 N N . ASP A 1 203 ? 16.391 -7.676 -9.406 1 97.75 203 ASP A N 1
ATOM 1594 C CA . ASP A 1 203 ? 17.281 -7.852 -10.547 1 97.75 203 ASP A CA 1
ATOM 1595 C C . ASP A 1 203 ? 18.672 -8.297 -10.094 1 97.75 203 ASP A C 1
ATOM 1597 O O . ASP A 1 203 ? 18.938 -8.391 -8.891 1 97.75 203 ASP A O 1
ATOM 1601 N N . LEU A 1 204 ? 19.484 -8.641 -11.016 1 98.62 204 LEU A N 1
ATOM 1602 C CA . LEU A 1 204 ? 20.859 -8.977 -10.656 1 98.62 204 LEU A CA 1
ATOM 1603 C C . LEU A 1 204 ? 21.562 -7.793 -9.992 1 98.62 204 LEU A C 1
ATOM 1605 O O . LEU A 1 204 ? 21.219 -6.641 -10.258 1 98.62 204 LEU A O 1
ATOM 1609 N N . LEU A 1 205 ? 22.531 -8.078 -9.297 1 98.31 205 LEU A N 1
ATOM 1610 C CA . LEU A 1 205 ? 23.266 -7.156 -8.438 1 98.31 205 LEU A CA 1
ATOM 1611 C C . LEU A 1 205 ? 23.875 -6.016 -9.25 1 98.31 205 LEU A C 1
ATOM 1613 O O . LEU A 1 205 ? 24.453 -6.25 -10.305 1 98.31 205 LEU A O 1
ATOM 1617 N N . VAL A 1 206 ? 23.703 -4.809 -8.797 1 98.12 206 VAL A N 1
ATOM 1618 C CA . VAL A 1 206 ? 24.375 -3.607 -9.289 1 98.12 206 VAL A CA 1
ATOM 1619 C C . VAL A 1 206 ? 25.141 -2.945 -8.148 1 98.12 206 VAL A C 1
ATOM 1621 O O . VAL A 1 206 ? 24.578 -2.629 -7.102 1 98.12 206 VAL A O 1
ATOM 1624 N N . ILE A 1 207 ? 26.359 -2.707 -8.312 1 97 207 ILE A N 1
ATOM 1625 C CA . ILE A 1 207 ? 27.188 -2.107 -7.266 1 97 207 ILE A CA 1
ATOM 1626 C C . ILE A 1 207 ? 27.266 -0.596 -7.473 1 97 207 ILE A C 1
ATOM 1628 O O . ILE A 1 207 ? 27.75 -0.125 -8.5 1 97 207 ILE A O 1
ATOM 1632 N N . ASP A 1 208 ? 26.922 0.116 -6.41 1 95.06 208 ASP A N 1
ATOM 1633 C CA . ASP A 1 208 ? 26.828 1.568 -6.52 1 95.06 208 ASP A CA 1
ATOM 1634 C C . ASP A 1 208 ? 28 2.25 -5.828 1 95.06 208 ASP A C 1
ATOM 1636 O O . ASP A 1 208 ? 28.391 3.363 -6.191 1 95.06 208 ASP A O 1
ATOM 1640 N N . ASN A 1 209 ? 28.531 1.638 -4.816 1 95.69 209 ASN A N 1
ATOM 1641 C CA . ASN A 1 209 ? 29.578 2.27 -4.023 1 95.69 209 ASN A CA 1
ATOM 1642 C C . ASN A 1 209 ? 30.5 1.235 -3.387 1 95.69 209 ASN A C 1
ATOM 1644 O O . ASN A 1 209 ? 30.188 0.043 -3.379 1 95.69 209 ASN A O 1
ATOM 1648 N N . PRO A 1 210 ? 31.594 1.686 -2.904 1 96.56 210 PRO A N 1
ATOM 1649 C CA . PRO A 1 210 ? 32.562 0.753 -2.332 1 96.56 210 PRO A CA 1
ATOM 1650 C C . PRO A 1 210 ? 32.031 0.03 -1.096 1 96.56 210 PRO A C 1
ATOM 1652 O O . PRO A 1 210 ? 32.406 -1.12 -0.843 1 96.56 210 PRO A O 1
ATOM 1655 N N . GLU A 1 211 ? 31.172 0.689 -0.348 1 97.12 211 GLU A N 1
ATOM 1656 C CA . GLU A 1 211 ? 30.609 0.048 0.831 1 97.12 211 GLU A CA 1
ATOM 1657 C C . GLU A 1 211 ? 29.781 -1.174 0.445 1 97.12 211 GLU A C 1
ATOM 1659 O O . GLU A 1 211 ? 29.859 -2.219 1.095 1 97.12 211 GLU A O 1
ATOM 1664 N N . GLU A 1 212 ? 29.047 -0.992 -0.579 1 97.31 212 GLU A N 1
ATOM 1665 C CA . GLU A 1 212 ? 28.234 -2.088 -1.102 1 97.31 212 GLU A CA 1
ATOM 1666 C C . GLU A 1 212 ? 29.125 -3.232 -1.603 1 97.31 212 GLU A C 1
ATOM 1668 O O . GLU A 1 212 ? 28.844 -4.402 -1.328 1 97.31 212 GLU A O 1
ATOM 1673 N N . GLN A 1 213 ? 30.188 -2.902 -2.314 1 97.25 213 GLN A N 1
ATOM 1674 C CA . GLN A 1 213 ? 31.141 -3.893 -2.795 1 97.25 213 GLN A CA 1
ATOM 1675 C C . GLN A 1 213 ? 31.703 -4.715 -1.643 1 97.25 213 GLN A C 1
ATOM 1677 O O . GLN A 1 213 ? 31.797 -5.941 -1.73 1 97.25 213 GLN A O 1
ATOM 1682 N N . SER A 1 214 ? 32.062 -4.016 -0.618 1 97.25 214 SER A N 1
ATOM 1683 C CA . SER A 1 214 ? 32.625 -4.68 0.557 1 97.25 214 SER A CA 1
ATOM 1684 C C . SER A 1 214 ? 31.578 -5.586 1.215 1 97.25 214 SER A C 1
ATOM 1686 O O . SER A 1 214 ? 31.875 -6.723 1.581 1 97.25 214 SER A O 1
ATOM 1688 N N . PHE A 1 215 ? 30.375 -5.102 1.354 1 98 215 PHE A N 1
ATOM 1689 C CA . PHE A 1 215 ? 29.297 -5.859 1.97 1 98 215 PHE A CA 1
ATOM 1690 C C . PHE A 1 215 ? 29.047 -7.156 1.213 1 98 215 PHE A C 1
ATOM 1692 O O . PHE A 1 215 ? 28.953 -8.227 1.816 1 98 215 PHE A O 1
ATOM 1699 N N . ILE A 1 216 ? 28.953 -7.066 -0.135 1 98.12 216 ILE A N 1
ATOM 1700 C CA . ILE A 1 216 ? 28.672 -8.234 -0.968 1 98.12 216 ILE A CA 1
ATOM 1701 C C . ILE A 1 216 ? 29.797 -9.242 -0.851 1 98.12 216 ILE A C 1
ATOM 1703 O O . ILE A 1 216 ? 29.562 -10.438 -0.653 1 98.12 216 ILE A O 1
ATOM 1707 N N . SER A 1 217 ? 31.016 -8.742 -0.937 1 97 217 SER A N 1
ATOM 1708 C CA . SER A 1 217 ? 32.188 -9.602 -0.933 1 97 217 SER A CA 1
ATOM 1709 C C . SER A 1 217 ? 32.281 -10.398 0.365 1 97 217 SER A C 1
ATOM 1711 O O . SER A 1 217 ? 32.781 -11.531 0.37 1 97 217 SER A O 1
ATOM 1713 N N . THR A 1 218 ? 31.797 -9.828 1.424 1 95.94 218 THR A N 1
ATOM 1714 C CA . THR A 1 218 ? 31.906 -10.477 2.725 1 95.94 218 THR A CA 1
ATOM 1715 C C . THR A 1 218 ? 30.812 -11.539 2.881 1 95.94 218 THR A C 1
ATOM 1717 O O . THR A 1 218 ? 30.922 -12.422 3.736 1 95.94 218 THR A O 1
ATOM 1720 N N . ASN A 1 219 ? 29.828 -11.547 2.053 1 97 219 ASN A N 1
ATOM 1721 C CA . ASN A 1 219 ? 28.688 -12.438 2.25 1 97 219 ASN A CA 1
ATOM 1722 C C . ASN A 1 219 ? 28.703 -13.602 1.262 1 97 219 ASN A C 1
ATOM 1724 O O . ASN A 1 219 ? 27.906 -14.531 1.38 1 97 219 ASN A O 1
ATOM 1728 N N . ILE A 1 220 ? 29.578 -13.531 0.232 1 96.81 220 ILE A N 1
ATOM 1729 C CA . ILE A 1 220 ? 29.641 -14.633 -0.726 1 96.81 220 ILE A CA 1
ATOM 1730 C C . ILE A 1 220 ? 30.594 -15.711 -0.212 1 96.81 220 ILE A C 1
ATOM 1732 O O . ILE A 1 220 ? 31.562 -15.406 0.5 1 96.81 220 ILE A O 1
ATOM 1736 N N . LYS A 1 221 ? 30.328 -16.938 -0.611 1 95.12 221 LYS A N 1
ATOM 1737 C CA . LYS A 1 221 ? 31.094 -18.094 -0.118 1 95.12 221 LYS A CA 1
ATOM 1738 C C . LYS A 1 221 ? 31.641 -18.922 -1.272 1 95.12 221 LYS A C 1
ATOM 1740 O O . LYS A 1 221 ? 30.969 -19.094 -2.295 1 95.12 221 LYS A O 1
ATOM 1745 N N . ARG A 1 222 ? 32.781 -19.422 -1.029 1 95 222 ARG A N 1
ATOM 1746 C CA . ARG A 1 222 ? 33.406 -20.297 -2.008 1 95 222 ARG A CA 1
ATOM 1747 C C . ARG A 1 222 ? 32.625 -21.594 -2.17 1 95 222 ARG A C 1
ATOM 1749 O O . ARG A 1 222 ? 32.094 -22.125 -1.194 1 95 222 ARG A O 1
ATOM 1756 N N . TYR A 1 223 ? 32.594 -22.031 -3.473 1 93.5 223 TYR A N 1
ATOM 1757 C CA . TYR A 1 223 ? 31.938 -23.297 -3.77 1 93.5 223 TYR A CA 1
ATOM 1758 C C . TYR A 1 223 ? 32.562 -23.953 -5.004 1 93.5 223 TYR A C 1
ATOM 1760 O O . TYR A 1 223 ? 33.094 -23.266 -5.867 1 93.5 223 TYR A O 1
ATOM 1768 N N . TYR A 1 224 ? 32.469 -25.25 -5.051 1 92.81 224 TYR A N 1
ATOM 1769 C CA . TYR A 1 224 ? 32.875 -26.094 -6.176 1 92.81 224 TYR A CA 1
ATOM 1770 C C . TYR A 1 224 ? 34.344 -25.922 -6.492 1 92.81 224 TYR A C 1
ATOM 1772 O O . TYR A 1 224 ? 35.156 -26.812 -6.199 1 92.81 224 TYR A O 1
ATOM 1780 N N . ASP A 1 225 ? 34.844 -24.734 -7.152 1 93 225 ASP A N 1
ATOM 1781 C CA . ASP A 1 225 ? 36.25 -24.453 -7.434 1 93 225 ASP A CA 1
ATOM 1782 C C . ASP A 1 225 ? 36.531 -22.953 -7.398 1 93 225 ASP A C 1
ATOM 1784 O O . ASP A 1 225 ? 35.688 -22.172 -6.98 1 93 225 ASP A O 1
ATOM 1788 N N . ASP A 1 226 ? 37.656 -22.578 -7.848 1 90.75 226 ASP A N 1
ATOM 1789 C CA . ASP A 1 226 ? 38.125 -21.203 -7.703 1 90.75 226 ASP A CA 1
ATOM 1790 C C . ASP A 1 226 ? 37.656 -20.344 -8.883 1 90.75 226 ASP A C 1
ATOM 1792 O O . ASP A 1 226 ? 37.844 -19.141 -8.891 1 90.75 226 ASP A O 1
ATOM 1796 N N . PHE A 1 227 ? 37 -20.875 -9.852 1 89.25 227 PHE A N 1
ATOM 1797 C CA . PHE A 1 227 ? 36.594 -20.141 -11.055 1 89.25 227 PHE A CA 1
ATOM 1798 C C . PHE A 1 227 ? 35.094 -19.828 -11.016 1 89.25 227 PHE A C 1
ATOM 1800 O O . PHE A 1 227 ? 34.625 -19.031 -11.82 1 89.25 227 PHE A O 1
ATOM 1807 N N . HIS A 1 228 ? 34.5 -20.5 -10.023 1 94 228 HIS A N 1
ATOM 1808 C CA . HIS A 1 228 ? 33.062 -20.25 -9.875 1 94 228 HIS A CA 1
ATOM 1809 C C . HIS A 1 228 ? 32.812 -19.141 -8.867 1 94 228 HIS A C 1
ATOM 1811 O O . HIS A 1 228 ? 33.562 -18.969 -7.914 1 94 228 HIS A O 1
ATOM 1817 N N . GLY A 1 229 ? 31.797 -18.359 -9.133 1 96.44 229 GLY A N 1
ATOM 1818 C CA . GLY A 1 229 ? 31.406 -17.266 -8.258 1 96.44 229 GLY A CA 1
ATOM 1819 C C . GLY A 1 229 ? 29.938 -16.938 -8.336 1 96.44 229 GLY A C 1
ATOM 1820 O O . GLY A 1 229 ? 29.094 -17.828 -8.414 1 96.44 229 GLY A O 1
ATOM 1821 N N . TYR A 1 230 ? 29.703 -15.672 -8.211 1 98.06 230 TYR A N 1
ATOM 1822 C CA . TYR A 1 230 ? 28.328 -15.195 -8.219 1 98.06 230 TYR A CA 1
ATOM 1823 C C . TYR A 1 230 ? 28.094 -14.227 -9.367 1 98.06 230 TYR A C 1
ATOM 1825 O O . TYR A 1 230 ? 28.828 -13.25 -9.523 1 98.06 230 TYR A O 1
ATOM 1833 N N . TRP A 1 231 ? 27.078 -14.547 -10.141 1 98.19 231 TRP A N 1
ATOM 1834 C CA . TRP A 1 231 ? 26.719 -13.609 -11.203 1 98.19 231 TRP A CA 1
ATOM 1835 C C . TRP A 1 231 ? 26.312 -12.258 -10.625 1 98.19 231 TRP A C 1
ATOM 1837 O O . TRP A 1 231 ? 25.562 -12.195 -9.656 1 98.19 231 TRP A O 1
ATOM 1847 N N . MET A 1 232 ? 26.781 -11.18 -11.227 1 97.94 232 MET A N 1
ATOM 1848 C CA . MET A 1 232 ? 26.328 -9.812 -11.023 1 97.94 232 MET A CA 1
ATOM 1849 C C . MET A 1 232 ? 25.625 -9.281 -12.266 1 97.94 232 MET A C 1
ATOM 1851 O O . MET A 1 232 ? 25.719 -9.883 -13.336 1 97.94 232 MET A O 1
ATOM 1855 N N . GLY A 1 233 ? 24.984 -8.125 -12.117 1 98.44 233 GLY A N 1
ATOM 1856 C CA . GLY A 1 233 ? 24.281 -7.539 -13.242 1 98.44 233 GLY A CA 1
ATOM 1857 C C . GLY A 1 233 ? 25.172 -6.734 -14.164 1 98.44 233 GLY A C 1
ATOM 1858 O O . GLY A 1 233 ? 24.828 -5.621 -14.562 1 98.44 233 GLY A O 1
ATOM 1859 N N . LEU A 1 234 ? 26.266 -7.324 -14.445 1 96.88 234 LEU A N 1
ATOM 1860 C CA . LEU A 1 234 ? 27.25 -6.629 -15.273 1 96.88 234 LEU A CA 1
ATOM 1861 C C . LEU A 1 234 ? 27.547 -7.422 -16.547 1 96.88 234 LEU A C 1
ATOM 1863 O O . LEU A 1 234 ? 27.891 -8.602 -16.469 1 96.88 234 LEU A O 1
ATOM 1867 N N . LYS A 1 235 ? 27.359 -6.723 -17.656 1 95.44 235 LYS A N 1
ATOM 1868 C CA . LYS A 1 235 ? 27.578 -7.348 -18.969 1 95.44 235 LYS A CA 1
ATOM 1869 C C . LYS A 1 235 ? 28.281 -6.387 -19.922 1 95.44 235 LYS A C 1
ATOM 1871 O O . LYS A 1 235 ? 28.016 -5.18 -19.906 1 95.44 235 LYS A O 1
ATOM 1876 N N . GLN A 1 236 ? 29.094 -7.004 -20.734 1 93.06 236 GLN A N 1
ATOM 1877 C CA . GLN A 1 236 ? 29.766 -6.195 -21.75 1 93.06 236 GLN A CA 1
ATOM 1878 C C . GLN A 1 236 ? 28.891 -6.031 -22.984 1 93.06 236 GLN A C 1
ATOM 1880 O O . GLN A 1 236 ? 28.359 -7.012 -23.516 1 93.06 236 GLN A O 1
ATOM 1885 N N . ARG A 1 237 ? 28.75 -4.844 -23.375 1 88.69 237 ARG A N 1
ATOM 1886 C CA . ARG A 1 237 ? 27.953 -4.555 -24.562 1 88.69 237 ARG A CA 1
ATOM 1887 C C . ARG A 1 237 ? 28.828 -4.551 -25.812 1 88.69 237 ARG A C 1
ATOM 1889 O O . ARG A 1 237 ? 30.047 -4.766 -25.734 1 88.69 237 ARG A O 1
ATOM 1896 N N . ALA A 1 238 ? 28.188 -4.41 -26.953 1 81.69 238 ALA A N 1
ATOM 1897 C CA . ALA A 1 238 ? 28.859 -4.461 -28.25 1 81.69 238 ALA A CA 1
ATOM 1898 C C . ALA A 1 238 ? 29.938 -3.387 -28.359 1 81.69 238 ALA A C 1
ATOM 1900 O O . ALA A 1 238 ? 30.953 -3.58 -29.031 1 81.69 238 ALA A O 1
ATOM 1901 N N . ASN A 1 239 ? 29.797 -2.295 -27.656 1 78.81 239 ASN A N 1
ATOM 1902 C CA . ASN A 1 239 ? 30.766 -1.214 -27.719 1 78.81 239 ASN A CA 1
ATOM 1903 C C . ASN A 1 239 ? 31.922 -1.451 -26.734 1 78.81 239 ASN A C 1
ATOM 1905 O O . ASN A 1 239 ? 32.719 -0.544 -26.469 1 78.81 239 ASN A O 1
ATOM 1909 N N . ASN A 1 240 ? 31.906 -2.551 -26.125 1 82.44 240 ASN A N 1
ATOM 1910 C CA . ASN A 1 240 ? 32.969 -3.016 -25.234 1 82.44 240 ASN A CA 1
ATOM 1911 C C . ASN A 1 240 ? 32.906 -2.357 -23.875 1 82.44 240 ASN A C 1
ATOM 1913 O O . ASN A 1 240 ? 33.844 -2.426 -23.078 1 82.44 240 ASN A O 1
ATOM 1917 N N . ASN A 1 241 ? 31.781 -1.69 -23.656 1 89.62 241 ASN A N 1
ATOM 1918 C CA . ASN A 1 241 ? 31.578 -1.119 -22.328 1 89.62 241 ASN A CA 1
ATOM 1919 C C . ASN A 1 241 ? 30.828 -2.082 -21.422 1 89.62 241 ASN A C 1
ATOM 1921 O O . ASN A 1 241 ? 29.875 -2.738 -21.844 1 89.62 241 ASN A O 1
ATOM 1925 N N . TRP A 1 242 ? 31.422 -2.139 -20.25 1 93.25 242 TRP A N 1
ATOM 1926 C CA . TRP A 1 242 ? 30.688 -2.891 -19.234 1 93.25 242 TRP A CA 1
ATOM 1927 C C . TRP A 1 242 ? 29.516 -2.082 -18.688 1 93.25 242 TRP A C 1
ATOM 1929 O O . TRP A 1 242 ? 29.703 -0.954 -18.219 1 93.25 242 TRP A O 1
ATOM 1939 N N . THR A 1 243 ? 28.375 -2.73 -18.797 1 95.88 243 THR A N 1
ATOM 1940 C CA . THR A 1 243 ? 27.141 -2.025 -18.453 1 95.88 243 THR A CA 1
ATOM 1941 C C . THR A 1 243 ? 26.312 -2.846 -17.469 1 95.88 243 THR A C 1
ATOM 1943 O O . THR A 1 243 ? 26.156 -4.059 -17.641 1 95.88 243 THR A O 1
ATOM 1946 N N . TRP A 1 244 ? 25.859 -2.115 -16.438 1 97.56 244 TRP A N 1
ATOM 1947 C CA . TRP A 1 244 ? 24.984 -2.762 -15.469 1 97.56 244 TRP A CA 1
ATOM 1948 C C . TRP A 1 244 ? 23.594 -3.012 -16.047 1 97.56 244 TRP A C 1
ATOM 1950 O O . TRP A 1 244 ? 23.219 -2.393 -17.047 1 97.56 244 TRP A O 1
ATOM 1960 N N . VAL A 1 245 ? 22.812 -3.879 -15.422 1 97.44 245 VAL A N 1
ATOM 1961 C CA . VAL A 1 245 ? 21.484 -4.254 -15.891 1 97.44 245 VAL A CA 1
ATOM 1962 C C . VAL A 1 245 ? 20.547 -3.057 -15.789 1 97.44 245 VAL A C 1
ATOM 1964 O O . VAL A 1 245 ? 19.5 -3.02 -16.453 1 97.44 245 VAL A O 1
ATOM 1967 N N . ASP A 1 246 ? 20.906 -2.102 -14.984 1 95.5 246 ASP A N 1
ATOM 1968 C CA . ASP A 1 246 ? 20.062 -0.919 -14.883 1 95.5 246 ASP A CA 1
ATOM 1969 C C . ASP A 1 246 ? 20.406 0.1 -15.961 1 95.5 246 ASP A C 1
ATOM 1971 O O . ASP A 1 246 ? 19.812 1.182 -16.016 1 95.5 246 ASP A O 1
ATOM 1975 N N . GLY A 1 247 ? 21.375 -0.166 -16.75 1 94.88 247 GLY A N 1
ATOM 1976 C CA . GLY A 1 247 ? 21.688 0.677 -17.891 1 94.88 247 GLY A CA 1
ATOM 1977 C C . GLY A 1 247 ? 22.891 1.564 -17.672 1 94.88 247 GLY A C 1
ATOM 1978 O O . GLY A 1 247 ? 23.438 2.123 -18.625 1 94.88 247 GLY A O 1
ATOM 1979 N N . ARG A 1 248 ? 23.422 1.706 -16.547 1 94.75 248 ARG A N 1
ATOM 1980 C CA . ARG A 1 248 ? 24.547 2.574 -16.25 1 94.75 248 ARG A CA 1
ATOM 1981 C C . ARG A 1 248 ? 25.875 1.906 -16.641 1 94.75 248 ARG A C 1
ATOM 1983 O O . ARG A 1 248 ? 26.031 0.693 -16.5 1 94.75 248 ARG A O 1
ATOM 1990 N N . ILE A 1 249 ? 26.734 2.695 -17.016 1 94.56 249 ILE A N 1
ATOM 1991 C CA . ILE A 1 249 ? 28.078 2.207 -17.312 1 94.56 249 ILE A CA 1
ATOM 1992 C C . ILE A 1 249 ? 28.844 1.998 -16 1 94.56 249 ILE A C 1
ATOM 1994 O O . ILE A 1 249 ? 28.766 2.826 -15.086 1 94.56 249 ILE A O 1
ATOM 1998 N N . ALA A 1 250 ? 29.531 0.942 -15.984 1 94.25 250 ALA A N 1
ATOM 1999 C CA . ALA A 1 250 ? 30.281 0.648 -14.766 1 94.25 250 ALA A CA 1
ATOM 2000 C C . ALA A 1 250 ? 31.469 1.585 -14.617 1 94.25 250 ALA A C 1
ATOM 2002 O O . ALA A 1 250 ? 32.438 1.487 -15.375 1 94.25 250 ALA A O 1
ATOM 2003 N N . THR A 1 251 ? 31.375 2.43 -13.664 1 92.81 251 THR A N 1
ATOM 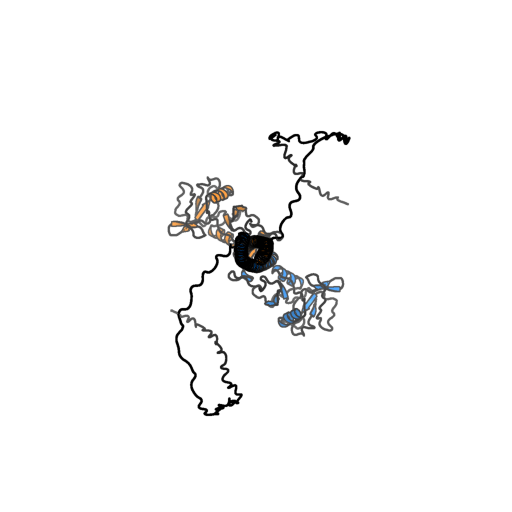2004 C CA . THR A 1 251 ? 32.469 3.35 -13.391 1 92.81 251 THR A CA 1
ATOM 2005 C C . THR A 1 251 ? 33.406 2.783 -12.328 1 92.81 251 THR A C 1
ATOM 2007 O O . THR A 1 251 ? 34.625 2.955 -12.406 1 92.81 251 THR A O 1
ATOM 2010 N N . LEU A 1 252 ? 32.812 2.154 -11.375 1 91.69 252 LEU A N 1
ATOM 2011 C CA . LEU A 1 252 ? 33.594 1.411 -10.383 1 91.69 252 LEU A CA 1
ATOM 2012 C C . LEU A 1 252 ? 33.844 -0.021 -10.844 1 91.69 252 LEU A C 1
ATOM 2014 O O . LEU A 1 252 ? 32.875 -0.741 -11.172 1 91.69 252 LEU A O 1
ATOM 2018 N N . GLN A 1 253 ? 35.094 -0.348 -10.914 1 92.44 253 GLN A N 1
ATOM 2019 C CA . GLN A 1 253 ? 35.438 -1.69 -11.383 1 92.44 253 GLN A CA 1
ATOM 2020 C C . GLN A 1 253 ? 36.469 -2.355 -10.469 1 92.44 253 GLN A C 1
ATOM 2022 O O . GLN A 1 253 ? 37.375 -1.703 -9.992 1 92.44 253 GLN A O 1
ATOM 2027 N N . TYR A 1 254 ? 36.25 -3.658 -10.203 1 94.69 254 TYR A N 1
ATOM 2028 C CA . TYR A 1 254 ? 37.094 -4.395 -9.266 1 94.69 254 TYR A CA 1
ATOM 2029 C C . TYR A 1 254 ? 37.594 -5.691 -9.891 1 94.69 254 TYR A C 1
ATOM 2031 O O . TYR A 1 254 ? 37.531 -6.754 -9.266 1 94.69 254 TYR A O 1
ATOM 2039 N N . TRP A 1 255 ? 38.156 -5.543 -11.023 1 93.31 255 TRP A N 1
ATOM 2040 C CA . TRP A 1 255 ? 38.625 -6.703 -11.789 1 93.31 255 TRP A CA 1
ATOM 2041 C C . TRP A 1 255 ? 39.844 -7.336 -11.148 1 93.31 255 TRP A C 1
ATOM 2043 O O . TRP A 1 255 ? 40.719 -6.633 -10.641 1 93.31 255 TRP A O 1
ATOM 2053 N N . ILE A 1 256 ? 39.812 -8.641 -11.227 1 92.12 256 ILE A N 1
ATOM 2054 C CA . ILE A 1 256 ? 41 -9.352 -10.852 1 92.12 256 ILE A CA 1
ATOM 2055 C C . ILE A 1 256 ? 42.156 -8.977 -11.797 1 92.12 256 ILE A C 1
ATOM 2057 O O . ILE A 1 256 ? 41.969 -8.898 -13.008 1 92.12 256 ILE A O 1
ATOM 2061 N N . LYS A 1 257 ? 43.281 -8.781 -11.219 1 84.75 257 LYS A N 1
ATOM 2062 C CA . LYS A 1 257 ? 44.438 -8.383 -12.031 1 84.75 257 LYS A CA 1
ATOM 2063 C C . LYS A 1 257 ? 44.812 -9.484 -13.023 1 84.75 257 LYS A C 1
ATOM 2065 O O . LYS A 1 257 ? 44.844 -10.664 -12.664 1 84.75 257 LYS A O 1
ATOM 2070 N N . GLY A 1 258 ? 45 -9.133 -14.227 1 75.38 258 GLY A N 1
ATOM 2071 C CA . GLY A 1 258 ? 45.5 -10.047 -15.234 1 75.38 258 GLY A CA 1
ATOM 2072 C C . GLY A 1 258 ? 44.406 -10.773 -15.992 1 75.38 258 GLY A C 1
ATOM 2073 O O . GLY A 1 258 ? 44.688 -11.516 -16.938 1 75.38 258 GLY A O 1
ATOM 2074 N N . VAL A 1 259 ? 43.25 -10.859 -15.531 1 63 259 VAL A N 1
ATOM 2075 C CA . VAL A 1 259 ? 42.188 -11.602 -16.203 1 63 259 VAL A CA 1
ATOM 2076 C C . VAL A 1 259 ? 41.469 -10.688 -17.203 1 63 259 VAL A C 1
ATOM 2078 O O . VAL A 1 259 ? 40.875 -9.695 -16.797 1 63 259 VAL A O 1
ATOM 2081 N N . PHE A 1 260 ? 41.969 -10.484 -18.297 1 57.88 260 PHE A N 1
ATOM 2082 C CA . PHE A 1 260 ? 41.344 -9.602 -19.266 1 57.88 260 PHE A CA 1
ATOM 2083 C C . PHE A 1 260 ? 40.625 -10.414 -20.359 1 57.88 260 PHE A C 1
ATOM 2085 O O . PHE A 1 260 ? 41.281 -10.961 -21.234 1 57.88 260 PHE A O 1
ATOM 2092 N N . GLY A 1 261 ? 40.031 -11.5 -20 1 54.88 261 GLY A N 1
ATOM 2093 C CA . GLY A 1 261 ? 39.5 -12.211 -21.141 1 54.88 261 GLY A CA 1
ATOM 2094 C C . GLY A 1 261 ? 38.312 -11.5 -21.797 1 54.88 261 GLY A C 1
ATOM 2095 O O . GLY A 1 261 ? 37.25 -11.406 -21.219 1 54.88 261 GLY A O 1
ATOM 2096 N N . THR A 1 262 ? 38.625 -10.695 -22.875 1 61.41 262 THR A N 1
ATOM 2097 C CA . THR A 1 262 ? 37.781 -9.812 -23.672 1 61.41 262 THR A CA 1
ATOM 2098 C C . THR A 1 262 ? 36.625 -10.586 -24.281 1 61.41 262 THR A C 1
ATOM 2100 O O . THR A 1 262 ? 35.531 -10.023 -24.516 1 61.41 262 THR A O 1
ATOM 2103 N N . SER A 1 263 ? 36.625 -11.961 -24.281 1 77.88 263 SER A N 1
ATOM 2104 C CA . SER A 1 263 ? 35.562 -12.688 -25 1 77.88 263 SER A CA 1
ATOM 2105 C C . SER A 1 263 ? 34.531 -13.258 -24.047 1 77.88 263 SER A C 1
ATOM 2107 O O . SER A 1 263 ? 33.625 -13.977 -24.453 1 77.88 263 SER A O 1
ATOM 2109 N N . LEU A 1 264 ? 34.656 -12.773 -22.828 1 88.81 264 LEU A N 1
ATOM 2110 C CA . LEU A 1 264 ? 33.688 -13.234 -21.844 1 88.81 264 LEU A CA 1
ATOM 2111 C C . LEU A 1 264 ? 32.812 -12.086 -21.375 1 88.81 264 LEU A C 1
ATOM 2113 O O . LEU A 1 264 ? 33.219 -11.242 -20.578 1 88.81 264 LEU A O 1
ATOM 2117 N N . PRO A 1 265 ? 31.641 -12.031 -21.859 1 92.75 265 PRO A N 1
ATOM 2118 C CA . PRO A 1 265 ? 30.844 -10.805 -21.797 1 92.75 265 PRO A CA 1
ATOM 2119 C C . PRO A 1 265 ? 30.125 -10.648 -20.469 1 92.75 265 PRO A C 1
ATOM 2121 O O . PRO A 1 265 ? 29.5 -9.609 -20.219 1 92.75 265 PRO A O 1
ATOM 2124 N N . CYS A 1 266 ? 30.188 -11.664 -19.641 1 96.19 266 CYS A N 1
ATOM 2125 C CA . CYS A 1 266 ? 29.484 -11.57 -18.359 1 96.19 266 CYS A CA 1
ATOM 2126 C C . CYS A 1 266 ? 30.484 -11.539 -17.203 1 96.19 266 CYS A C 1
ATOM 2128 O O . CYS A 1 266 ? 31.625 -11.984 -17.344 1 96.19 266 CYS A O 1
ATOM 2130 N N . ALA A 1 267 ? 30.031 -10.984 -16.078 1 95.69 267 ALA A N 1
ATOM 2131 C CA . ALA A 1 267 ? 30.953 -10.781 -14.969 1 95.69 267 ALA A CA 1
ATOM 2132 C C . ALA A 1 267 ? 30.531 -11.594 -13.75 1 95.69 267 ALA A C 1
ATOM 2134 O O . ALA A 1 267 ? 29.344 -11.68 -13.43 1 95.69 267 ALA A O 1
ATOM 2135 N N . LEU A 1 268 ? 31.562 -12.094 -13.094 1 96.06 268 LEU A N 1
ATOM 2136 C CA . LEU A 1 268 ? 31.422 -12.844 -11.852 1 96.06 268 LEU A CA 1
ATOM 2137 C C . LEU A 1 268 ? 32.156 -12.156 -10.711 1 96.06 268 LEU A C 1
ATOM 2139 O O . LEU A 1 268 ? 33.219 -11.539 -10.922 1 96.06 268 LEU A O 1
ATOM 2143 N N . MET A 1 269 ? 31.578 -12.336 -9.594 1 96.94 269 MET A N 1
ATOM 2144 C CA . MET A 1 269 ? 32.344 -12.031 -8.383 1 96.94 269 MET A CA 1
ATOM 2145 C C . MET A 1 269 ? 32.875 -13.305 -7.746 1 96.94 269 MET A C 1
ATOM 2147 O O . MET A 1 269 ? 32.125 -14.227 -7.441 1 96.94 269 MET A O 1
ATOM 2151 N N . ILE A 1 270 ? 34.156 -13.344 -7.562 1 96.12 270 ILE A N 1
ATOM 2152 C CA . ILE A 1 270 ? 34.812 -14.539 -7.074 1 96.12 270 ILE A CA 1
ATOM 2153 C C . ILE A 1 270 ? 35.031 -14.438 -5.562 1 96.12 270 ILE A C 1
ATOM 2155 O O . ILE A 1 270 ? 35.594 -13.461 -5.07 1 96.12 270 ILE A O 1
ATOM 2159 N N . PRO A 1 271 ? 34.5 -15.43 -4.82 1 95.44 271 PRO A N 1
ATOM 2160 C CA . PRO A 1 271 ? 34.688 -15.398 -3.365 1 95.44 271 PRO A CA 1
ATOM 2161 C C . PRO A 1 271 ? 36.125 -15.562 -2.93 1 95.44 271 PRO A C 1
ATOM 2163 O O . PRO A 1 271 ? 36.969 -15.984 -3.727 1 95.44 271 PRO A O 1
ATOM 2166 N N . VAL A 1 272 ? 36.469 -15.234 -1.623 1 90.06 272 VAL A N 1
ATOM 2167 C CA . VAL A 1 272 ? 37.75 -15.453 -0.912 1 90.06 272 VAL A CA 1
ATOM 2168 C C . VAL A 1 272 ? 38.781 -14.469 -1.415 1 90.06 272 VAL A C 1
ATOM 2170 O O . VAL A 1 272 ? 39.75 -14.148 -0.7 1 90.06 272 VAL A O 1
ATOM 2173 N N . MET A 1 273 ? 38.562 -13.852 -2.576 1 89.44 273 MET A N 1
ATOM 2174 C CA . MET A 1 273 ? 39.5 -12.852 -3.088 1 89.44 273 MET A CA 1
ATOM 2175 C C . MET A 1 273 ? 39.344 -11.523 -2.367 1 89.44 273 MET A C 1
ATOM 2177 O O . MET A 1 273 ? 38.312 -11.305 -1.7 1 89.44 273 MET A O 1
ATOM 2181 N N . ASN A 1 274 ? 40.344 -10.727 -2.562 1 92.88 274 ASN A N 1
ATOM 2182 C CA . ASN A 1 274 ? 40.25 -9.367 -2.031 1 92.88 274 ASN A CA 1
ATOM 2183 C C . ASN A 1 274 ? 39.062 -8.625 -2.656 1 92.88 274 ASN A C 1
ATOM 2185 O O . ASN A 1 274 ? 38.875 -8.648 -3.875 1 92.88 274 ASN A O 1
ATOM 2189 N N . TYR A 1 275 ? 38.344 -7.949 -1.811 1 93 275 TYR A N 1
ATOM 2190 C CA . TYR A 1 275 ? 37.094 -7.316 -2.283 1 93 275 TYR A CA 1
ATOM 2191 C C . TYR A 1 275 ? 37.406 -6.184 -3.254 1 93 275 TYR A C 1
ATOM 2193 O O . TYR A 1 275 ? 36.531 -5.727 -3.988 1 93 275 TYR A O 1
ATOM 2201 N N . THR A 1 276 ? 38.625 -5.699 -3.342 1 94.56 276 THR A N 1
ATOM 2202 C CA . THR A 1 276 ? 39 -4.617 -4.25 1 94.56 276 THR A CA 1
ATOM 2203 C C . THR A 1 276 ? 39.406 -5.168 -5.609 1 94.56 276 THR A C 1
ATOM 2205 O O . THR A 1 276 ? 39.688 -4.406 -6.535 1 94.56 276 THR A O 1
ATOM 2208 N N . SER A 1 277 ? 39.438 -6.492 -5.797 1 94.5 277 SER A N 1
ATOM 2209 C CA . SER A 1 277 ? 39.844 -7.113 -7.055 1 94.5 277 SER A CA 1
ATOM 2210 C C . SER A 1 277 ? 39.281 -8.523 -7.18 1 94.5 277 SER A C 1
ATOM 2212 O O . SER A 1 277 ? 40.031 -9.492 -7.324 1 94.5 277 SER A O 1
ATOM 2214 N N . ASN A 1 278 ? 37.938 -8.664 -7.309 1 95.62 278 ASN A N 1
ATOM 2215 C CA . ASN A 1 278 ? 37.406 -10.016 -7.289 1 95.62 278 ASN A CA 1
ATOM 2216 C C . ASN A 1 278 ? 36.344 -10.211 -8.391 1 95.62 278 ASN A C 1
ATOM 2218 O O . ASN A 1 278 ? 35.531 -11.141 -8.328 1 95.62 278 ASN A O 1
ATOM 2222 N N . TRP A 1 279 ? 36.375 -9.336 -9.367 1 95.75 279 TRP A N 1
ATOM 2223 C CA . TRP A 1 279 ? 35.531 -9.547 -10.539 1 95.75 279 TRP A CA 1
ATOM 2224 C C . TRP A 1 279 ? 36.281 -10.367 -11.602 1 95.75 279 TRP A C 1
ATOM 2226 O O . TRP A 1 279 ? 37.469 -10.195 -11.805 1 95.75 279 TRP A O 1
ATOM 2236 N N . ALA A 1 280 ? 35.625 -11.219 -12.289 1 93.75 280 ALA A N 1
ATOM 2237 C CA . ALA A 1 280 ? 36.188 -11.977 -13.391 1 93.75 280 ALA A CA 1
ATOM 2238 C C . ALA A 1 280 ? 35.188 -12.102 -14.547 1 93.75 280 ALA A C 1
ATOM 2240 O O . ALA A 1 280 ? 34 -12.32 -14.32 1 93.75 280 ALA A O 1
ATOM 2241 N N . PRO A 1 281 ? 35.656 -11.914 -15.742 1 93.38 281 PRO A N 1
ATOM 2242 C CA . PRO A 1 281 ? 34.781 -12.188 -16.891 1 93.38 281 PRO A CA 1
ATOM 2243 C C . PRO A 1 281 ? 34.5 -13.672 -17.078 1 93.38 281 PRO A C 1
ATOM 2245 O O . PRO A 1 281 ? 35.344 -14.516 -16.719 1 93.38 281 PRO A O 1
ATOM 2248 N N . ALA A 1 282 ? 33.312 -13.953 -17.594 1 94.12 282 ALA A N 1
ATOM 2249 C CA . ALA A 1 282 ? 32.938 -15.344 -17.812 1 94.12 282 ALA A CA 1
ATOM 2250 C C . ALA A 1 282 ? 31.938 -15.461 -18.969 1 94.12 282 ALA A C 1
ATOM 2252 O O . ALA A 1 282 ? 31.328 -14.461 -19.375 1 94.12 282 ALA A O 1
ATOM 2253 N N . LYS A 1 283 ? 31.875 -16.719 -19.547 1 94.12 283 LYS A N 1
ATOM 2254 C CA . LYS A 1 283 ? 30.828 -16.984 -20.516 1 94.12 283 LYS A CA 1
ATOM 2255 C C . LYS A 1 283 ? 29.438 -16.922 -19.875 1 94.12 283 LYS A C 1
ATOM 2257 O O . LYS A 1 283 ? 29.219 -17.5 -18.812 1 94.12 283 LYS A O 1
ATOM 2262 N N . CYS A 1 284 ? 28.578 -16.297 -20.578 1 96.62 284 CYS A N 1
ATOM 2263 C CA . CYS A 1 284 ? 27.25 -16.078 -20.016 1 96.62 284 CYS A CA 1
ATOM 2264 C C . CYS A 1 284 ? 26.516 -17.406 -19.812 1 96.62 284 CYS A C 1
ATOM 2266 O O . CYS A 1 284 ? 25.594 -17.484 -19 1 96.62 284 CYS A O 1
ATOM 2268 N N . SER A 1 285 ? 26.953 -18.438 -20.5 1 96.81 285 SER A N 1
ATOM 2269 C CA . SER A 1 285 ? 26.266 -19.719 -20.453 1 96.81 285 SER A CA 1
ATOM 2270 C C . SER A 1 285 ? 26.781 -20.578 -19.297 1 96.81 285 SER A C 1
ATOM 2272 O O . SER A 1 285 ? 26.234 -21.641 -19.016 1 96.81 285 SER A O 1
ATOM 2274 N N . MET A 1 286 ? 27.875 -20.078 -18.688 1 95.81 286 MET A N 1
ATOM 2275 C CA . MET A 1 286 ? 28.406 -20.812 -17.547 1 95.81 286 MET A CA 1
ATOM 2276 C C . MET A 1 286 ? 27.375 -20.891 -16.422 1 95.81 286 MET A C 1
ATOM 2278 O O . MET A 1 286 ? 26.578 -19.984 -16.234 1 95.81 286 MET A O 1
ATOM 2282 N N . LEU A 1 287 ? 27.375 -21.969 -15.672 1 96.75 287 LEU A N 1
ATOM 2283 C CA . LEU A 1 287 ? 26.453 -22.141 -14.555 1 96.75 287 LEU A CA 1
ATOM 2284 C C . LEU A 1 287 ? 27.094 -21.688 -13.242 1 96.75 287 LEU A C 1
ATOM 2286 O O . LEU A 1 287 ? 28.156 -22.203 -12.859 1 96.75 287 LEU A O 1
ATOM 2290 N N . ASN A 1 288 ? 26.484 -20.703 -12.578 1 97.38 288 ASN A N 1
ATOM 2291 C CA . ASN A 1 288 ? 27.016 -20.156 -11.336 1 97.38 288 ASN A CA 1
ATOM 2292 C C . ASN A 1 288 ? 25.922 -19.781 -10.352 1 97.38 288 ASN A C 1
ATOM 2294 O O . ASN A 1 288 ? 24.734 -19.828 -10.695 1 97.38 288 ASN A O 1
ATOM 2298 N N . ARG A 1 289 ? 26.328 -19.531 -9.141 1 97.75 289 ARG A N 1
ATOM 2299 C CA . ARG A 1 289 ? 25.438 -18.859 -8.195 1 97.75 289 ARG A CA 1
ATOM 2300 C C . ARG A 1 289 ? 25.266 -17.391 -8.562 1 97.75 289 ARG A C 1
ATOM 2302 O O . ARG A 1 289 ? 25.906 -16.891 -9.5 1 97.75 289 ARG A O 1
ATOM 2309 N N . PHE A 1 290 ? 24.312 -16.75 -7.918 1 98.19 290 PHE A N 1
ATOM 2310 C CA . PHE A 1 290 ? 24.062 -15.375 -8.305 1 98.19 290 PHE A CA 1
ATOM 2311 C C . PHE A 1 290 ? 23.5 -14.578 -7.133 1 98.19 290 PHE A C 1
ATOM 2313 O O . PHE A 1 290 ? 23.156 -15.148 -6.098 1 98.19 290 PHE A O 1
ATOM 2320 N N . ILE A 1 291 ? 23.516 -13.305 -7.285 1 98.5 291 ILE A N 1
ATOM 2321 C CA . ILE A 1 291 ? 23.031 -12.391 -6.258 1 98.5 291 ILE A CA 1
ATOM 2322 C C . ILE A 1 291 ? 21.922 -11.516 -6.84 1 98.5 291 ILE A C 1
ATOM 2324 O O . ILE A 1 291 ? 22.094 -10.906 -7.898 1 98.5 291 ILE A O 1
ATOM 2328 N N . CYS A 1 292 ? 20.812 -11.531 -6.152 1 98.19 292 CYS A N 1
ATOM 2329 C CA . CYS A 1 292 ? 19.719 -10.641 -6.512 1 98.19 292 CYS A CA 1
ATOM 2330 C C . CYS A 1 292 ? 19.688 -9.414 -5.613 1 98.19 292 CYS A C 1
ATOM 2332 O O . CYS A 1 292 ? 20.062 -9.492 -4.438 1 98.19 292 CYS A O 1
ATOM 2334 N N . GLU A 1 293 ? 19.25 -8.328 -6.215 1 98.25 293 GLU A N 1
ATOM 2335 C CA . GLU A 1 293 ? 19.109 -7.07 -5.488 1 98.25 293 GLU A CA 1
ATOM 2336 C C . GLU A 1 293 ? 17.719 -6.477 -5.664 1 98.25 293 GLU A C 1
ATOM 2338 O O . GLU A 1 293 ? 17.172 -6.457 -6.777 1 98.25 293 GLU A O 1
ATOM 2343 N N . SER A 1 294 ? 17.125 -6.07 -4.562 1 96.56 294 SER A N 1
ATOM 2344 C CA . SER A 1 294 ? 15.828 -5.402 -4.602 1 96.56 294 SER A CA 1
ATOM 2345 C C . SER A 1 294 ? 15.773 -4.246 -3.609 1 96.56 294 SER A C 1
ATOM 2347 O O . SER A 1 294 ? 16.625 -4.137 -2.727 1 96.56 294 SER A O 1
ATOM 2349 N N . GLN A 1 295 ? 14.789 -3.393 -3.832 1 95.56 295 GLN A N 1
ATOM 2350 C CA . GLN A 1 295 ? 14.562 -2.305 -2.887 1 95.56 295 GLN A CA 1
ATOM 2351 C C . GLN A 1 295 ? 13.82 -2.799 -1.65 1 95.56 295 GLN A C 1
ATOM 2353 O O . GLN A 1 295 ? 13.094 -3.793 -1.711 1 95.56 295 GLN A O 1
ATOM 2358 N N . VAL A 1 296 ? 14.039 -2.084 -0.571 1 97.31 296 VAL A N 1
ATOM 2359 C CA . VAL A 1 296 ? 13.305 -2.436 0.641 1 97.31 296 VAL A CA 1
ATOM 2360 C C . VAL A 1 296 ? 11.82 -2.127 0.458 1 97.31 296 VAL A C 1
ATOM 2362 O O . VAL A 1 296 ? 11.461 -1.159 -0.217 1 97.31 296 VAL A O 1
ATOM 2365 N N . LEU A 1 297 ? 11.016 -2.934 1.096 1 96.69 297 LEU A N 1
ATOM 2366 C CA . LEU A 1 297 ? 9.578 -2.709 1.041 1 96.69 297 LEU A CA 1
ATOM 2367 C C . LEU A 1 297 ? 9.18 -1.515 1.903 1 96.69 297 LEU A C 1
ATOM 2369 O O . LEU A 1 297 ? 8.352 -0.694 1.494 1 96.69 297 LEU A O 1
ATOM 2373 N N . ILE A 1 298 ? 9.711 -1.526 3.123 1 94.25 298 ILE A N 1
ATOM 2374 C CA . ILE A 1 298 ? 9.438 -0.467 4.086 1 94.25 298 ILE A CA 1
ATOM 2375 C C . ILE A 1 298 ? 10.727 0.271 4.43 1 94.25 298 ILE A C 1
ATOM 2377 O O . ILE A 1 298 ? 11.742 -0.356 4.734 1 94.25 298 ILE A O 1
ATOM 2381 N N . LYS A 1 299 ? 10.586 1.609 4.305 1 87.19 299 LYS A N 1
ATOM 2382 C CA . LYS A 1 299 ? 11.75 2.412 4.648 1 87.19 299 LYS A CA 1
ATOM 2383 C C . LYS A 1 299 ? 11.828 2.658 6.152 1 87.19 299 LYS A C 1
ATOM 2385 O O . LYS A 1 299 ? 10.797 2.779 6.82 1 87.19 299 LYS A O 1
ATOM 2390 N N . SER A 1 300 ? 13.008 2.439 6.688 1 72.88 300 SER A N 1
ATOM 2391 C CA . SER A 1 300 ? 13.211 2.73 8.102 1 72.88 300 SER A CA 1
ATOM 2392 C C . SER A 1 300 ? 12.977 4.207 8.398 1 72.88 300 SER A C 1
ATOM 2394 O O . SER A 1 300 ? 13.266 5.066 7.566 1 72.88 300 SER A O 1
ATOM 2396 N N . ASN A 1 301 ? 11.953 4.547 9.43 1 62.16 301 ASN A N 1
ATOM 2397 C CA . ASN A 1 301 ? 11.742 5.914 9.898 1 62.16 301 ASN A CA 1
ATOM 2398 C C . ASN A 1 301 ? 13.055 6.566 10.328 1 62.16 301 ASN A C 1
ATOM 2400 O O . ASN A 1 301 ? 13.969 5.883 10.797 1 62.16 301 ASN A O 1
ATOM 2404 N N . MET B 1 1 ? 6.512 -4.344 -51.875 1 26.06 1 MET B N 1
ATOM 2405 C CA . MET B 1 1 ? 5.43 -3.391 -52.125 1 26.06 1 MET B CA 1
ATOM 2406 C C . MET B 1 1 ? 4.934 -2.811 -50.781 1 26.06 1 MET B C 1
ATOM 2408 O O . MET B 1 1 ? 5.039 -3.455 -49.75 1 26.06 1 MET B O 1
ATOM 2412 N N . GLU B 1 2 ? 4.625 -1.42 -50.688 1 27.06 2 GLU B N 1
ATOM 2413 C CA . GLU B 1 2 ? 4.441 -0.325 -49.75 1 27.06 2 GLU B CA 1
ATOM 2414 C C . GLU B 1 2 ? 3.145 -0.485 -48.969 1 27.06 2 GLU B C 1
ATOM 2416 O O . GLU B 1 2 ? 2.064 -0.166 -49.469 1 27.06 2 GLU B O 1
ATOM 2421 N N . GLU B 1 3 ? 2.715 -1.668 -48.438 1 30.34 3 GLU B N 1
ATOM 2422 C CA . GLU B 1 3 ? 1.293 -1.662 -48.125 1 30.34 3 GLU B CA 1
ATOM 2423 C C . GLU B 1 3 ? 0.983 -0.653 -47.031 1 30.34 3 GLU B C 1
ATOM 2425 O O . GLU B 1 3 ? 1.605 -0.676 -45.969 1 30.34 3 GLU B O 1
ATOM 2430 N N . GLU B 1 4 ? 0.367 0.525 -47.375 1 29.61 4 GLU B N 1
ATOM 2431 C CA . GLU B 1 4 ? 0.001 1.778 -46.719 1 29.61 4 GLU B CA 1
ATOM 2432 C C . GLU B 1 4 ? -1.021 1.544 -45.625 1 29.61 4 GLU B C 1
ATOM 2434 O O . GLU B 1 4 ? -2.119 1.046 -45.875 1 29.61 4 GLU B O 1
ATOM 2439 N N . VAL B 1 5 ? -0.657 1.143 -44.438 1 33.97 5 VAL B N 1
ATOM 2440 C CA . VAL B 1 5 ? -1.504 0.839 -43.281 1 33.97 5 VAL B CA 1
ATOM 2441 C C . VAL B 1 5 ? -2.246 2.098 -42.844 1 33.97 5 VAL B C 1
ATOM 2443 O O . VAL B 1 5 ? -1.627 3.072 -42.406 1 33.97 5 VAL B O 1
ATOM 2446 N N . ASN B 1 6 ? -3.355 2.51 -43.562 1 27.67 6 ASN B N 1
ATOM 2447 C CA . ASN B 1 6 ? -4.062 3.762 -43.312 1 27.67 6 ASN B CA 1
ATOM 2448 C C . ASN B 1 6 ? -4.742 3.771 -41.938 1 27.67 6 ASN B C 1
ATOM 2450 O O . ASN B 1 6 ? -5.523 2.873 -41.625 1 27.67 6 ASN B O 1
ATOM 2454 N N . TYR B 1 7 ? -4.133 4.297 -40.906 1 29.66 7 TYR B N 1
ATOM 2455 C CA . TYR B 1 7 ? -4.551 4.449 -39.531 1 29.66 7 TYR B CA 1
ATOM 2456 C C . TYR B 1 7 ? -5.805 5.312 -39.438 1 29.66 7 TYR B C 1
ATOM 2458 O O . TYR B 1 7 ? -5.805 6.469 -39.844 1 29.66 7 TYR B O 1
ATOM 2466 N N . SER B 1 8 ? -7.059 4.801 -39.688 1 30.27 8 SER B N 1
ATOM 2467 C CA . SER B 1 8 ? -8.234 5.668 -39.719 1 30.27 8 SER B CA 1
ATOM 2468 C C . SER B 1 8 ? -8.531 6.258 -38.344 1 30.27 8 SER B C 1
ATOM 2470 O O . SER B 1 8 ? -8.453 5.559 -37.312 1 30.27 8 SER B O 1
ATOM 2472 N N . GLU B 1 9 ? -8.328 7.633 -38.094 1 29.8 9 GLU B N 1
ATOM 2473 C CA . GLU B 1 9 ? -8.445 8.609 -37 1 29.8 9 GLU B CA 1
ATOM 2474 C C . GLU B 1 9 ? -9.875 8.688 -36.469 1 29.8 9 GLU B C 1
ATOM 2476 O O . GLU B 1 9 ? -10.789 9.039 -37.219 1 29.8 9 GLU B O 1
ATOM 2481 N N . VAL B 1 10 ? -10.398 7.766 -35.75 1 30.62 10 VAL B N 1
ATOM 2482 C CA . VAL B 1 10 ? -11.82 7.832 -35.406 1 30.62 10 VAL B CA 1
ATOM 2483 C C . VAL B 1 10 ? -12.086 9.07 -34.531 1 30.62 10 VAL B C 1
ATOM 2485 O O . VAL B 1 10 ? -11.508 9.227 -33.469 1 30.62 10 VAL B O 1
ATOM 2488 N N . VAL B 1 11 ? -12.414 10.242 -35.094 1 30.38 11 VAL B N 1
ATOM 2489 C CA . VAL B 1 11 ? -12.719 11.555 -34.531 1 30.38 11 VAL B CA 1
ATOM 2490 C C . VAL B 1 11 ? -14.039 11.5 -33.75 1 30.38 11 VAL B C 1
ATOM 2492 O O . VAL B 1 11 ? -15.086 11.18 -34.344 1 30.38 11 VAL B O 1
ATOM 2495 N N . PHE B 1 12 ? -14.148 10.961 -32.594 1 25.72 12 PHE B N 1
ATOM 2496 C CA . PHE B 1 12 ? -15.414 10.938 -31.859 1 25.72 12 PHE B CA 1
ATOM 2497 C C . PHE B 1 12 ? -15.953 12.352 -31.656 1 25.72 12 PHE B C 1
ATOM 2499 O O . PHE B 1 12 ? -15.312 13.172 -30.984 1 25.72 12 PHE B O 1
ATOM 2506 N N . LYS B 1 13 ? -16.703 12.93 -32.531 1 27.39 13 LYS B N 1
ATOM 2507 C CA . LYS B 1 13 ? -17.281 14.273 -32.562 1 27.39 13 LYS B CA 1
ATOM 2508 C C . LYS B 1 13 ? -18.297 14.461 -31.438 1 27.39 13 LYS B C 1
ATOM 2510 O O . LYS B 1 13 ? -19.391 13.898 -31.469 1 27.39 13 LYS B O 1
ATOM 2515 N N . SER B 1 14 ? -18.062 14.109 -30.234 1 26.09 14 SER B N 1
ATOM 2516 C CA . SER B 1 14 ? -19.219 14.258 -29.344 1 26.09 14 SER B CA 1
ATOM 2517 C C . SER B 1 14 ? -19.797 15.664 -29.422 1 26.09 14 SER B C 1
ATOM 2519 O O . SER B 1 14 ? -19.062 16.641 -29.375 1 26.09 14 SER B O 1
ATOM 2521 N N . LYS B 1 15 ? -21 15.805 -30.016 1 24.94 15 LYS B N 1
ATOM 2522 C CA . LYS B 1 15 ? -21.875 16.922 -30.328 1 24.94 15 LYS B CA 1
ATOM 2523 C C . LYS B 1 15 ? -22.109 17.812 -29.109 1 24.94 15 LYS B C 1
ATOM 2525 O O . LYS B 1 15 ? -22.266 17.312 -28 1 24.94 15 LYS B O 1
ATOM 2530 N N . SER B 1 16 ? -21.766 19.109 -29.188 1 26.64 16 SER B N 1
ATOM 2531 C CA . SER B 1 16 ? -21.75 20.375 -28.453 1 26.64 16 SER B CA 1
ATOM 2532 C C . SER B 1 16 ? -23.172 20.812 -28.078 1 26.64 16 SER B C 1
ATOM 2534 O O . SER B 1 16 ? -23.906 21.312 -28.938 1 26.64 16 SER B O 1
ATOM 2536 N N . GLN B 1 17 ? -23.953 19.859 -27.469 1 23.58 17 GLN B N 1
ATOM 2537 C CA . GLN B 1 17 ? -25.344 20.297 -27.422 1 23.58 17 GLN B CA 1
ATOM 2538 C C . GLN B 1 17 ? -25.453 21.75 -26.953 1 23.58 17 GLN B C 1
ATOM 2540 O O . GLN B 1 17 ? -24.734 22.156 -26.047 1 23.58 17 GLN B O 1
ATOM 2545 N N . PRO B 1 18 ? -26.219 22.547 -27.703 1 26.17 18 PRO B N 1
ATOM 2546 C CA . PRO B 1 18 ? -26.375 24 -27.641 1 26.17 18 PRO B CA 1
ATOM 2547 C C . PRO B 1 18 ? -27 24.469 -26.328 1 26.17 18 PRO B C 1
ATOM 2549 O O . PRO B 1 18 ? -28.062 23.984 -25.953 1 26.17 18 PRO B O 1
ATOM 2552 N N . ALA B 1 19 ? -26.391 24.469 -25.219 1 26.83 19 ALA B N 1
ATOM 2553 C CA . ALA B 1 19 ? -27.078 24.828 -23.984 1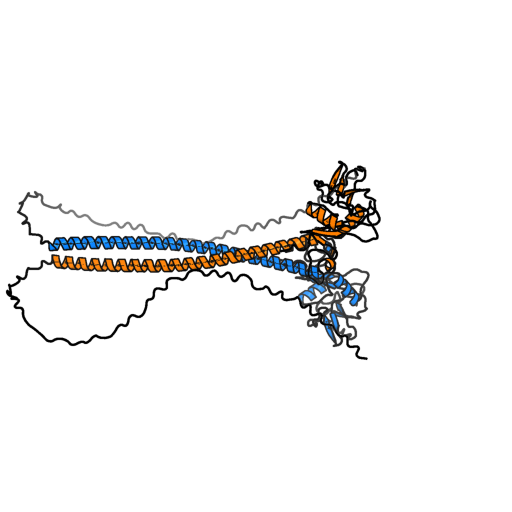 26.83 19 ALA B CA 1
ATOM 2554 C C . ALA B 1 19 ? -27.875 26.125 -24.156 1 26.83 19 ALA B C 1
ATOM 2556 O O . ALA B 1 19 ? -27.297 27.203 -24.281 1 26.83 19 ALA B O 1
ATOM 2557 N N . PRO B 1 20 ? -28.984 25.984 -24.969 1 23.45 20 PRO B N 1
ATOM 2558 C CA . PRO B 1 20 ? -29.562 27.266 -25.391 1 23.45 20 PRO B CA 1
ATOM 2559 C C . PRO B 1 20 ? -29.672 28.266 -24.234 1 23.45 20 PRO B C 1
ATOM 2561 O O . PRO B 1 20 ? -29.469 27.891 -23.078 1 23.45 20 PRO B O 1
ATOM 2564 N N . THR B 1 21 ? -30.797 28.969 -24.312 1 24.78 21 THR B N 1
ATOM 2565 C CA . THR B 1 21 ? -31.25 30.359 -24.438 1 24.78 21 THR B CA 1
ATOM 2566 C C . THR B 1 21 ? -31.797 30.859 -23.094 1 24.78 21 THR B C 1
ATOM 2568 O O . THR B 1 21 ? -32.156 32.031 -22.969 1 24.78 21 THR B O 1
ATOM 2571 N N . GLU B 1 22 ? -31.703 29.938 -22.109 1 20.72 22 GLU B N 1
ATOM 2572 C CA . GLU B 1 22 ? -32.875 30.203 -21.312 1 20.72 22 GLU B CA 1
ATOM 2573 C C . GLU B 1 22 ? -33.062 31.703 -21.078 1 20.72 22 GLU B C 1
ATOM 2575 O O . GLU B 1 22 ? -34.125 32.25 -21.312 1 20.72 22 GLU B O 1
ATOM 2580 N N . ALA B 1 23 ? -32.844 32.062 -19.844 1 22.89 23 ALA B N 1
ATOM 2581 C CA . ALA B 1 23 ? -33.812 32.594 -18.891 1 22.89 23 ALA B CA 1
ATOM 2582 C C . ALA B 1 23 ? -33.781 34.125 -18.875 1 22.89 23 ALA B C 1
ATOM 2584 O O . ALA B 1 23 ? -32.844 34.719 -18.359 1 22.89 23 ALA B O 1
ATOM 2585 N N . ASN B 1 24 ? -33.938 34.781 -19.969 1 24.48 24 ASN B N 1
ATOM 2586 C CA . ASN B 1 24 ? -33.688 36.219 -19.953 1 24.48 24 ASN B CA 1
ATOM 2587 C C . ASN B 1 24 ? -34.562 36.938 -18.938 1 24.48 24 ASN B C 1
ATOM 2589 O O . ASN B 1 24 ? -35.219 37.938 -19.25 1 24.48 24 ASN B O 1
ATOM 2593 N N . HIS B 1 25 ? -34.969 36.219 -17.891 1 22.8 25 HIS B N 1
ATOM 2594 C CA . HIS B 1 25 ? -36.062 36.938 -17.234 1 22.8 25 HIS B CA 1
ATOM 2595 C C . HIS B 1 25 ? -35.719 38.406 -17.047 1 22.8 25 HIS B C 1
ATOM 2597 O O . HIS B 1 25 ? -34.594 38.75 -16.734 1 22.8 25 HIS B O 1
ATOM 2603 N N . ASP B 1 26 ? -36.562 39.219 -17.562 1 24.09 26 ASP B N 1
ATOM 2604 C CA . ASP B 1 26 ? -36.75 40.625 -17.812 1 24.09 26 ASP B CA 1
ATOM 2605 C C . ASP B 1 26 ? -36.656 41.438 -16.531 1 24.09 26 ASP B C 1
ATOM 2607 O O . ASP B 1 26 ? -36.906 42.656 -16.516 1 24.09 26 ASP B O 1
ATOM 2611 N N . LEU B 1 27 ? -36.156 40.812 -15.43 1 21.67 27 LEU B N 1
ATOM 2612 C CA . LEU B 1 27 ? -36.719 41.531 -14.289 1 21.67 27 LEU B CA 1
ATOM 2613 C C . LEU B 1 27 ? -36.375 43 -14.367 1 21.67 27 LEU B C 1
ATOM 2615 O O . LEU B 1 27 ? -35.188 43.375 -14.359 1 21.67 27 LEU B O 1
ATOM 2619 N N . THR B 1 28 ? -37.219 43.781 -14.977 1 25.88 28 THR B N 1
ATOM 2620 C CA . THR B 1 28 ? -37.25 45.219 -15.289 1 25.88 28 THR B CA 1
ATOM 2621 C C . THR B 1 28 ? -36.969 46.062 -14.047 1 25.88 28 THR B C 1
ATOM 2623 O O . THR B 1 28 ? -37.062 47.281 -14.078 1 25.88 28 THR B O 1
ATOM 2626 N N . VAL B 1 29 ? -36.25 45.531 -13.094 1 23.64 29 VAL B N 1
ATOM 2627 C CA . VAL B 1 29 ? -36.531 46.25 -11.875 1 23.64 29 VAL B CA 1
ATOM 2628 C C . VAL B 1 29 ? -36.406 47.75 -12.125 1 23.64 29 VAL B C 1
ATOM 2630 O O . VAL B 1 29 ? -35.688 48.156 -13.047 1 23.64 29 VAL B O 1
ATOM 2633 N N . TYR B 1 30 ? -36.812 48.594 -11.164 1 23.55 30 TYR B N 1
ATOM 2634 C CA . TYR B 1 30 ? -37.375 49.906 -10.859 1 23.55 30 TYR B CA 1
ATOM 2635 C C . TYR B 1 30 ? -36.375 51 -11.133 1 23.55 30 TYR B C 1
ATOM 2637 O O . TYR B 1 30 ? -35.156 50.781 -11.086 1 23.55 30 TYR B O 1
ATOM 2645 N N . SER B 1 31 ? -36.875 52 -11.82 1 25.34 31 SER B N 1
ATOM 2646 C CA . SER B 1 31 ? -36.688 53.25 -12.523 1 25.34 31 SER B CA 1
ATOM 2647 C C . SER B 1 31 ? -36.094 54.312 -11.602 1 25.34 31 SER B C 1
ATOM 2649 O O . SER B 1 31 ? -36.781 54.875 -10.766 1 25.34 31 SER B O 1
ATOM 2651 N N . SER B 1 32 ? -35 53.969 -10.828 1 21.66 32 SER B N 1
ATOM 2652 C CA . SER B 1 32 ? -34.625 54.906 -9.758 1 21.66 32 SER B CA 1
ATOM 2653 C C . SER B 1 32 ? -34.5 56.344 -10.289 1 21.66 32 SER B C 1
ATOM 2655 O O . SER B 1 32 ? -34.25 56.531 -11.477 1 21.66 32 SER B O 1
ATOM 2657 N N . VAL B 1 33 ? -34.75 57.312 -9.453 1 25.62 33 VAL B N 1
ATOM 2658 C CA . VAL B 1 33 ? -35.125 58.688 -9.156 1 25.62 33 VAL B CA 1
ATOM 2659 C C . VAL B 1 33 ? -33.938 59.625 -9.445 1 25.62 33 VAL B C 1
ATOM 2661 O O . VAL B 1 33 ? -34.031 60.844 -9.18 1 25.62 33 VAL B O 1
ATOM 2664 N N . LYS B 1 34 ? -33.188 59.406 -10.461 1 21.55 34 LYS B N 1
ATOM 2665 C CA . LYS B 1 34 ? -31.953 60.219 -10.445 1 21.55 34 LYS B CA 1
ATOM 2666 C C . LYS B 1 34 ? -32.25 61.719 -10.445 1 21.55 34 LYS B C 1
ATOM 2668 O O . LYS B 1 34 ? -32.969 62.188 -11.328 1 21.55 34 LYS B O 1
ATOM 2673 N N . ARG B 1 35 ? -32.25 62.281 -9.383 1 22.78 35 ARG B N 1
ATOM 2674 C CA . ARG B 1 35 ? -32.406 63.688 -9.016 1 22.78 35 ARG B CA 1
ATOM 2675 C C . ARG B 1 35 ? -31.484 64.562 -9.82 1 22.78 35 ARG B C 1
ATOM 2677 O O . ARG B 1 35 ? -30.266 64.312 -9.898 1 22.78 35 ARG B O 1
ATOM 2684 N N . GLU B 1 36 ? -32.156 65.25 -10.805 1 20.56 36 GLU B N 1
ATOM 2685 C CA . GLU B 1 36 ? -31.703 66.188 -11.836 1 20.56 36 GLU B CA 1
ATOM 2686 C C . GLU B 1 36 ? -30.891 67.375 -11.227 1 20.56 36 GLU B C 1
ATOM 2688 O O . GLU B 1 36 ? -31.422 68.188 -10.469 1 20.56 36 GLU B O 1
ATOM 2693 N N . LYS B 1 37 ? -29.734 67.125 -10.859 1 21.23 37 LYS B N 1
ATOM 2694 C CA . LYS B 1 37 ? -28.953 68.062 -10.094 1 21.23 37 LYS B CA 1
ATOM 2695 C C . LYS B 1 37 ? -28.719 69.312 -10.898 1 21.23 37 LYS B C 1
ATOM 2697 O O . LYS B 1 37 ? -28.75 70.438 -10.344 1 21.23 37 LYS B O 1
ATOM 2702 N N . LYS B 1 38 ? -28.422 69.312 -12.102 1 20.86 38 LYS B N 1
ATOM 2703 C CA . LYS B 1 38 ? -27.141 70 -12.305 1 20.86 38 LYS B CA 1
ATOM 2704 C C . LYS B 1 38 ? -27.312 71.5 -12.305 1 20.86 38 LYS B C 1
ATOM 2706 O O . LYS B 1 38 ? -26.594 72.188 -11.594 1 20.86 38 LYS B O 1
ATOM 2711 N N . SER B 1 39 ? -27.609 72.062 -13.406 1 19.33 39 SER B N 1
ATOM 2712 C CA . SER B 1 39 ? -26.656 73 -14.047 1 19.33 39 SER B CA 1
ATOM 2713 C C . SER B 1 39 ? -26.953 74.438 -13.688 1 19.33 39 SER B C 1
ATOM 2715 O O . SER B 1 39 ? -26.219 75.375 -14.102 1 19.33 39 SER B O 1
ATOM 2717 N N . VAL B 1 40 ? -27.859 74.75 -12.875 1 22.62 40 VAL B N 1
ATOM 2718 C CA . VAL B 1 40 ? -28.359 76.062 -13.18 1 22.62 40 VAL B CA 1
ATOM 2719 C C . VAL B 1 40 ? -27.203 77.062 -13.305 1 22.62 40 VAL B C 1
ATOM 2721 O O . VAL B 1 40 ? -26.203 76.938 -12.578 1 22.62 40 VAL B O 1
ATOM 2724 N N . ASP B 1 41 ? -27.234 77.875 -14.375 1 20.94 41 ASP B N 1
ATOM 2725 C CA . ASP B 1 41 ? -26.5 78.875 -15.133 1 20.94 41 ASP B CA 1
ATOM 2726 C C . ASP B 1 41 ? -26.188 80.062 -14.266 1 20.94 41 ASP B C 1
ATOM 2728 O O . ASP B 1 41 ? -27.109 80.688 -13.703 1 20.94 41 ASP B O 1
ATOM 2732 N N . VAL B 1 42 ? -25.078 80.125 -13.727 1 23.11 42 VAL B N 1
ATOM 2733 C CA . VAL B 1 42 ? -24.469 81.062 -12.758 1 23.11 42 VAL B CA 1
ATOM 2734 C C . VAL B 1 42 ? -24.234 82.375 -13.398 1 23.11 42 VAL B C 1
ATOM 2736 O O . VAL B 1 42 ? -23.297 82.562 -14.188 1 23.11 42 VAL B O 1
ATOM 2739 N N . SER B 1 43 ? -25.234 82.875 -14.203 1 20.67 43 SER B N 1
ATOM 2740 C CA . SER B 1 43 ? -24.844 84.062 -14.977 1 20.67 43 SER B CA 1
ATOM 2741 C C . SER B 1 43 ? -24.203 85.125 -14.094 1 20.67 43 SER B C 1
ATOM 2743 O O . SER B 1 43 ? -24.484 85.188 -12.891 1 20.67 43 SER B O 1
ATOM 2745 N N . PRO B 1 44 ? -23.234 85.812 -14.633 1 21.97 44 PRO B N 1
ATOM 2746 C CA . PRO B 1 44 ? -22.078 86.625 -14.203 1 21.97 44 PRO B CA 1
ATOM 2747 C C . PRO B 1 44 ? -22.469 87.938 -13.555 1 21.97 44 PRO B C 1
ATOM 2749 O O . PRO B 1 44 ? -21.609 88.625 -13.016 1 21.97 44 PRO B O 1
ATOM 2752 N N . LYS B 1 45 ? -23.703 88.25 -13.539 1 22.39 45 LYS B N 1
ATOM 2753 C CA . LYS B 1 45 ? -23.844 89.688 -13.883 1 22.39 45 LYS B CA 1
ATOM 2754 C C . LYS B 1 45 ? -23.203 90.562 -12.82 1 22.39 45 LYS B C 1
ATOM 2756 O O . LYS B 1 45 ? -23.891 91.062 -11.945 1 22.39 45 LYS B O 1
ATOM 2761 N N . ALA B 1 46 ? -21.984 90.312 -12.383 1 21.94 46 ALA B N 1
ATOM 2762 C CA . ALA B 1 46 ? -21.688 91 -11.102 1 21.94 46 ALA B CA 1
ATOM 2763 C C . ALA B 1 46 ? -21.484 92.5 -11.281 1 21.94 46 ALA B C 1
ATOM 2765 O O . ALA B 1 46 ? -20.547 93.062 -10.711 1 21.94 46 ALA B O 1
ATOM 2766 N N . ASN B 1 47 ? -22.266 93.125 -12.164 1 20.19 47 ASN B N 1
ATOM 2767 C CA . ASN B 1 47 ? -21.734 94.438 -12.469 1 20.19 47 ASN B CA 1
ATOM 2768 C C . ASN B 1 47 ? -21.531 95.25 -11.195 1 20.19 47 ASN B C 1
ATOM 2770 O O . ASN B 1 47 ? -22.391 95.312 -10.312 1 20.19 47 ASN B O 1
ATOM 2774 N N . LYS B 1 48 ? -20.359 95.688 -10.953 1 20.45 48 LYS B N 1
ATOM 2775 C CA . LYS B 1 48 ? -19.562 96.25 -9.867 1 20.45 48 LYS B CA 1
ATOM 2776 C C . LYS B 1 48 ? -20.031 97.688 -9.5 1 20.45 48 LYS B C 1
ATOM 2778 O O . LYS B 1 48 ? -19.484 98.312 -8.586 1 20.45 48 LYS B O 1
ATOM 2783 N N . ASP B 1 49 ? -20.859 98.312 -10.219 1 21.08 49 ASP B N 1
ATOM 2784 C CA . ASP B 1 49 ? -20.531 99.75 -10.172 1 21.08 49 ASP B CA 1
ATOM 2785 C C . ASP B 1 49 ? -20.766 100.312 -8.773 1 21.08 49 ASP B C 1
ATOM 2787 O O . ASP B 1 49 ? -21.828 100.062 -8.18 1 21.08 49 ASP B O 1
ATOM 2791 N N . ALA B 1 50 ? -19.734 100.562 -8.164 1 22.98 50 ALA B N 1
ATOM 2792 C CA . ALA B 1 50 ? -19.453 101.062 -6.828 1 22.98 50 ALA B CA 1
ATOM 2793 C C . ALA B 1 50 ? -20.062 102.438 -6.645 1 22.98 50 ALA B C 1
ATOM 2795 O O . ALA B 1 50 ? -19.656 103.438 -7.305 1 22.98 50 ALA B O 1
ATOM 2796 N N . GLY B 1 51 ? -21.406 102.562 -6.414 1 18.64 51 GLY B N 1
ATOM 2797 C CA . GLY B 1 51 ? -22.109 103.812 -6.27 1 18.64 51 GLY B CA 1
ATOM 2798 C C . GLY B 1 51 ? -21.531 104.688 -5.176 1 18.64 51 GLY B C 1
ATOM 2799 O O . GLY B 1 51 ? -20.906 104.188 -4.238 1 18.64 51 GLY B O 1
ATOM 2800 N N . ASP B 1 52 ? -21.234 106 -5.301 1 21.28 52 ASP B N 1
ATOM 2801 C CA . ASP B 1 52 ? -20.609 107.188 -4.738 1 21.28 52 ASP B CA 1
ATOM 2802 C C . ASP B 1 52 ? -21.297 107.625 -3.438 1 21.28 52 ASP B C 1
ATOM 2804 O O . ASP B 1 52 ? -20.641 108.062 -2.498 1 21.28 52 ASP B O 1
ATOM 2808 N N . SER B 1 53 ? -22.703 107.562 -3.369 1 17.89 53 SER B N 1
ATOM 2809 C CA . SER B 1 53 ? -23.297 108.812 -2.947 1 17.89 53 SER B CA 1
ATOM 2810 C C . SER B 1 53 ? -22.938 109.125 -1.502 1 17.89 53 SER B C 1
ATOM 2812 O O . SER B 1 53 ? -22.266 110.125 -1.234 1 17.89 53 SER B O 1
ATOM 2814 N N . THR B 1 54 ? -24.047 109.25 -0.597 1 18.27 54 THR B N 1
ATOM 2815 C CA . THR B 1 54 ? -24.625 110.438 0.051 1 18.27 54 THR B CA 1
ATOM 2816 C C . THR B 1 54 ? -24.031 110.625 1.441 1 18.27 54 THR B C 1
ATOM 2818 O O . THR B 1 54 ? -23.328 109.75 1.959 1 18.27 54 THR B O 1
ATOM 2821 N N . ASP B 1 55 ? -24.938 110.875 2.473 1 18.95 55 ASP B N 1
ATOM 2822 C CA . ASP B 1 55 ? -25.25 112.062 3.275 1 18.95 55 ASP B CA 1
ATOM 2823 C C . ASP B 1 55 ? -24.594 111.938 4.656 1 18.95 55 ASP B C 1
ATOM 2825 O O . ASP B 1 55 ? -23.875 112.875 5.074 1 18.95 55 ASP B O 1
ATOM 2829 N N . LYS B 1 56 ? -25.484 111.5 5.684 1 20.78 56 LYS B N 1
ATOM 2830 C CA . LYS B 1 56 ? -25.922 112.438 6.719 1 20.78 56 LYS B CA 1
ATOM 2831 C C . LYS B 1 56 ? -25.047 112.375 7.957 1 20.78 56 LYS B C 1
ATOM 2833 O O . LYS B 1 56 ? -24.562 113.375 8.469 1 20.78 56 LYS B O 1
ATOM 2838 N N . ARG B 1 57 ? -25.281 111.312 8.742 1 21.64 57 ARG B N 1
ATOM 2839 C CA . ARG B 1 57 ? -25.781 111.688 10.062 1 21.64 57 ARG B CA 1
ATOM 2840 C C . ARG B 1 57 ? -24.641 112 11.023 1 21.64 57 ARG B C 1
ATOM 2842 O O . ARG B 1 57 ? -23.516 111.5 10.828 1 21.64 57 ARG B O 1
ATOM 2849 N N . ASN B 1 58 ? -24.938 112.812 12.164 1 21.89 58 ASN B N 1
ATOM 2850 C CA . ASN B 1 58 ? -24.531 113.812 13.125 1 21.89 58 ASN B CA 1
ATOM 2851 C C . ASN B 1 58 ? -23.766 113.188 14.297 1 21.89 58 ASN B C 1
ATOM 2853 O O . ASN B 1 58 ? -23.344 113.938 15.203 1 21.89 58 ASN B O 1
ATOM 2857 N N . ILE B 1 59 ? -23.594 111.812 14.367 1 20.64 59 ILE B N 1
ATOM 2858 C CA . ILE B 1 59 ? -23.688 111.5 15.781 1 20.64 59 ILE B CA 1
ATOM 2859 C C . ILE B 1 59 ? -22.516 112.125 16.531 1 20.64 59 ILE B C 1
ATOM 2861 O O . ILE B 1 59 ? -21.375 112.062 16.078 1 20.64 59 ILE B O 1
ATOM 2865 N N . SER B 1 60 ? -22.828 112.812 17.672 1 23.45 60 SER B N 1
ATOM 2866 C CA . SER B 1 60 ? -22.297 113.688 18.656 1 23.45 60 SER B CA 1
ATOM 2867 C C . SER B 1 60 ? -21.25 113.062 19.562 1 23.45 60 SER B C 1
ATOM 2869 O O . SER B 1 60 ? -21.609 112.25 20.422 1 23.45 60 SER B O 1
ATOM 2871 N N . THR B 1 61 ? -20.234 112.438 19.078 1 23.06 61 THR B N 1
ATOM 2872 C CA . THR B 1 61 ? -19.312 111.625 19.891 1 23.06 61 THR B CA 1
ATOM 2873 C C . THR B 1 61 ? -18.656 112.5 20.953 1 23.06 61 THR B C 1
ATOM 2875 O O . THR B 1 61 ? -17.812 113.375 20.625 1 23.06 61 THR B O 1
ATOM 2878 N N . THR B 1 62 ? -19.516 112.875 22.016 1 23.8 62 THR B N 1
ATOM 2879 C CA . THR B 1 62 ? -19.047 113.875 22.969 1 23.8 62 THR B CA 1
ATOM 2880 C C . THR B 1 62 ? -17.766 113.438 23.656 1 23.8 62 THR B C 1
ATOM 2882 O O . THR B 1 62 ? -16.766 114.125 23.641 1 23.8 62 THR B O 1
ATOM 2885 N N . GLN B 1 63 ? -17.859 113.062 25.109 1 24.8 63 GLN B N 1
ATOM 2886 C CA . GLN B 1 63 ? -17.25 113.688 26.297 1 24.8 63 GLN B CA 1
ATOM 2887 C C . GLN B 1 63 ? -16.031 112.875 26.734 1 24.8 63 GLN B C 1
ATOM 2889 O O . GLN B 1 63 ? -16.062 111.625 26.781 1 24.8 63 GLN B O 1
ATOM 2894 N N . SER B 1 64 ? -14.852 113.25 26.812 1 26.92 64 SER B N 1
ATOM 2895 C CA . SER B 1 64 ? -13.477 112.812 27.016 1 26.92 64 SER B CA 1
ATOM 2896 C C . SER B 1 64 ? -13.234 112.5 28.484 1 26.92 64 SER B C 1
ATOM 2898 O O . SER B 1 64 ? -12.742 113.312 29.266 1 26.92 64 SER B O 1
ATOM 2900 N N . GLU B 1 65 ? -14.242 111.938 29.281 1 29.8 65 GLU B N 1
ATOM 2901 C CA . GLU B 1 65 ? -13.945 112 30.719 1 29.8 65 GLU B CA 1
ATOM 2902 C C . GLU B 1 65 ? -12.703 111.188 31.062 1 29.8 65 GLU B C 1
ATOM 2904 O O . GLU B 1 65 ? -12.438 110.125 30.438 1 29.8 65 GLU B O 1
ATOM 2909 N N . ALA B 1 66 ? -11.812 111.688 31.984 1 32.5 66 ALA B N 1
ATOM 2910 C CA . ALA B 1 66 ? -10.492 111.375 32.562 1 32.5 66 ALA B CA 1
ATOM 2911 C C . ALA B 1 66 ? -10.492 110.125 33.375 1 32.5 66 ALA B C 1
ATOM 2913 O O . ALA B 1 66 ? -11.203 110 34.375 1 32.5 66 ALA B O 1
ATOM 2914 N N . VAL B 1 67 ? -10.438 108.938 32.75 1 32.81 67 VAL B N 1
ATOM 2915 C CA . VAL B 1 67 ? -10.43 107.625 33.375 1 32.81 67 VAL B CA 1
ATOM 2916 C C . VAL B 1 67 ? -9.305 107.562 34.406 1 32.81 67 VAL B C 1
ATOM 2918 O O . VAL B 1 67 ? -8.141 107.812 34.062 1 32.81 67 VAL B O 1
ATOM 2921 N N . LYS B 1 68 ? -9.625 107.75 35.688 1 34.22 68 LYS B N 1
ATOM 2922 C CA . LYS B 1 68 ? -8.82 107.562 36.906 1 34.22 68 LYS B CA 1
ATOM 2923 C C . LYS B 1 68 ? -8.156 106.188 36.906 1 34.22 68 LYS B C 1
ATOM 2925 O O . LYS B 1 68 ? -8.805 105.188 36.688 1 34.22 68 LYS B O 1
ATOM 2930 N N . ALA B 1 69 ? -6.812 106.125 36.906 1 38.81 69 ALA B N 1
ATOM 2931 C CA . ALA B 1 69 ? -5.781 105.062 36.906 1 38.81 69 ALA B CA 1
ATOM 2932 C C . ALA B 1 69 ? -5.934 104.188 38.125 1 38.81 69 ALA B C 1
ATOM 2934 O O . ALA B 1 69 ? -5.691 104.562 39.25 1 38.81 69 ALA B O 1
ATOM 2935 N N . ALA B 1 70 ? -7.066 103.438 38.188 1 40.69 70 ALA B N 1
ATOM 2936 C CA . ALA B 1 70 ? -7.238 102.562 39.344 1 40.69 70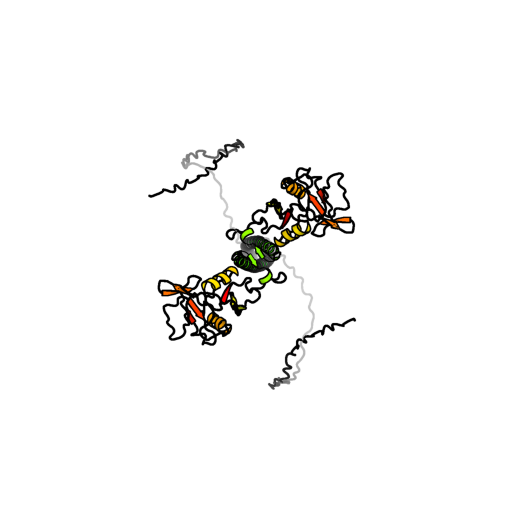 ALA B CA 1
ATOM 2937 C C . ALA B 1 70 ? -6.047 101.625 39.5 1 40.69 70 ALA B C 1
ATOM 2939 O O . ALA B 1 70 ? -5.531 101.125 38.5 1 40.69 70 ALA B O 1
ATOM 2940 N N . SER B 1 71 ? -5.355 101.75 40.625 1 42.56 71 SER B N 1
ATOM 2941 C CA . SER B 1 71 ? -4.246 101 41.219 1 42.56 71 SER B CA 1
ATOM 2942 C C . SER B 1 71 ? -4.496 99.5 41.156 1 42.56 71 SER B C 1
ATOM 2944 O O . SER B 1 71 ? -5.453 99 41.75 1 42.56 71 SER B O 1
ATOM 2946 N N . ARG B 1 72 ? -4.289 98.875 40.031 1 50.56 72 ARG B N 1
ATOM 2947 C CA . ARG B 1 72 ? -4.441 97.438 39.719 1 50.56 72 ARG B CA 1
ATOM 2948 C C . ARG B 1 72 ? -3.697 96.625 40.75 1 50.56 72 ARG B C 1
ATOM 2950 O O . ARG B 1 72 ? -2.482 96.75 40.906 1 50.56 72 ARG B O 1
ATOM 2957 N N . SER B 1 73 ? -4.375 96.188 41.781 1 56.75 73 SER B N 1
ATOM 2958 C CA . SER B 1 73 ? -3.834 95.375 42.875 1 56.75 73 SER B CA 1
ATOM 2959 C C . SER B 1 73 ? -3.133 94.125 42.312 1 56.75 73 SER B C 1
ATOM 2961 O O . SER B 1 73 ? -3.557 93.562 41.281 1 56.75 73 SER B O 1
ATOM 2963 N N . PRO B 1 74 ? -1.873 93.812 42.594 1 62.59 74 PRO B N 1
ATOM 2964 C CA . PRO B 1 74 ? -1.003 92.688 42.156 1 62.59 74 PRO B CA 1
ATOM 2965 C C . PRO B 1 74 ? -1.709 91.312 42.219 1 62.59 74 PRO B C 1
ATOM 2967 O O . PRO B 1 74 ? -1.318 90.375 41.5 1 62.59 74 PRO B O 1
ATOM 2970 N N . HIS B 1 75 ? -2.705 91.25 42.969 1 64.31 75 HIS B N 1
ATOM 2971 C CA . HIS B 1 75 ? -3.383 89.938 43.094 1 64.31 75 HIS B CA 1
ATOM 2972 C C . HIS B 1 75 ? -4.129 89.562 41.812 1 64.31 75 HIS B C 1
ATOM 2974 O O . HIS B 1 75 ? -4.273 88.438 41.469 1 64.31 75 HIS B O 1
ATOM 2980 N N . PHE B 1 76 ? -4.547 90.625 41.031 1 64.06 76 PHE B N 1
ATOM 2981 C CA . PHE B 1 76 ? -5.293 90.375 39.812 1 64.06 76 PHE B CA 1
ATOM 2982 C C . PHE B 1 76 ? -4.375 89.812 38.719 1 64.06 76 PHE B C 1
ATOM 2984 O O . PHE B 1 76 ? -4.758 88.938 37.969 1 64.06 76 PHE B O 1
ATOM 2991 N N . ARG B 1 77 ? -3.158 90.188 38.656 1 67.44 77 ARG B N 1
ATOM 2992 C CA . ARG B 1 77 ? -2.191 89.75 37.656 1 67.44 77 ARG B CA 1
ATOM 2993 C C . ARG B 1 77 ? -1.789 88.312 37.906 1 67.44 77 ARG B C 1
ATOM 2995 O O . ARG B 1 77 ? -1.614 87.5 36.969 1 67.44 77 ARG B O 1
ATOM 3002 N N . LEU B 1 78 ? -1.766 87.938 39.125 1 65.31 78 LEU B N 1
ATOM 3003 C CA . LEU B 1 78 ? -1.384 86.562 39.5 1 65.31 78 LEU B CA 1
ATOM 3004 C C . LEU B 1 78 ? -2.496 85.562 39.156 1 65.31 78 LEU B C 1
ATOM 3006 O O . LEU B 1 78 ? -2.227 84.438 38.688 1 65.31 78 LEU B O 1
ATOM 3010 N N . LEU B 1 79 ? -3.693 86.062 39.281 1 70.25 79 LEU B N 1
ATOM 3011 C CA . LEU B 1 79 ? -4.828 85.188 38.969 1 70.25 79 LEU B CA 1
ATOM 3012 C C . LEU B 1 79 ? -4.949 84.938 37.469 1 70.25 79 LEU B C 1
ATOM 3014 O O . LEU B 1 79 ? -5.254 83.812 37.031 1 70.25 79 LEU B O 1
ATOM 3018 N N . VAL B 1 80 ? -4.598 85.938 36.656 1 72.19 80 VAL B N 1
ATOM 3019 C CA . VAL B 1 80 ? -4.664 85.812 35.219 1 72.19 80 VAL B CA 1
ATOM 3020 C C . VAL B 1 80 ? -3.553 84.938 34.688 1 72.19 80 VAL B C 1
ATOM 3022 O O . VAL B 1 80 ? -3.775 84.125 33.812 1 72.19 80 VAL B O 1
ATOM 3025 N N . VAL B 1 81 ? -2.469 84.875 35.344 1 72.88 81 VAL B N 1
ATOM 3026 C CA . VAL B 1 81 ? -1.348 84.062 34.969 1 72.88 81 VAL B CA 1
ATOM 3027 C C . VAL B 1 81 ? -1.634 82.625 35.344 1 72.88 81 VAL B C 1
ATOM 3029 O O . VAL B 1 81 ? -1.359 81.688 34.562 1 72.88 81 VAL B O 1
ATOM 3032 N N . CYS B 1 82 ? -2.311 82.562 36.469 1 68.88 82 CYS B N 1
ATOM 3033 C CA . CYS B 1 82 ? -2.625 81.188 36.906 1 68.88 82 CYS B CA 1
ATOM 3034 C C . CYS B 1 82 ? -3.699 80.562 36.031 1 68.88 82 CYS B C 1
ATOM 3036 O O . CYS B 1 82 ? -3.607 79.375 35.719 1 68.88 82 CYS B O 1
ATOM 3038 N N . SER B 1 83 ? -4.586 81.312 35.594 1 74.94 83 SER B N 1
ATOM 3039 C CA . SER B 1 83 ? -5.641 80.812 34.719 1 74.94 83 SER B CA 1
ATOM 3040 C C . SER B 1 83 ? -5.094 80.5 33.344 1 74.94 83 SER B C 1
ATOM 3042 O O . SER B 1 83 ? -5.473 79.5 32.75 1 74.94 83 SER B O 1
ATOM 3044 N N . GLY B 1 84 ? -4.102 81.312 32.969 1 73.75 84 GLY B N 1
ATOM 3045 C CA . GLY B 1 84 ? -3.463 81.062 31.672 1 73.75 84 GLY B CA 1
ATOM 3046 C C . GLY B 1 84 ? -2.613 79.812 31.672 1 73.75 84 GLY B C 1
ATOM 3047 O O . GLY B 1 84 ? -2.658 79 30.719 1 73.75 84 GLY B O 1
ATOM 3048 N N . THR B 1 85 ? -2.006 79.438 32.719 1 77.94 85 THR B N 1
ATOM 3049 C CA . THR B 1 85 ? -1.169 78.25 32.844 1 77.94 85 THR B CA 1
ATOM 3050 C C . THR B 1 85 ? -2.027 77 32.938 1 77.94 85 THR B C 1
ATOM 3052 O O . THR B 1 85 ? -1.708 75.938 32.344 1 77.94 85 THR B O 1
ATOM 3055 N N . LEU B 1 86 ? -3.121 77.188 33.562 1 77.25 86 LEU B N 1
ATOM 3056 C CA . LEU B 1 86 ? -4.031 76.062 33.719 1 77.25 86 LEU B CA 1
ATOM 3057 C C . LEU B 1 86 ? -4.676 75.688 32.406 1 77.25 86 LEU B C 1
ATOM 3059 O O . LEU B 1 86 ? -4.836 74.5 32.094 1 77.25 86 LEU B O 1
ATOM 3063 N N . CYS B 1 87 ? -4.945 76.688 31.578 1 77.5 87 CYS B N 1
ATOM 3064 C CA . CYS B 1 87 ? -5.523 76.438 30.266 1 77.5 87 CYS B CA 1
ATOM 3065 C C . CYS B 1 87 ? -4.531 75.75 29.344 1 77.5 87 CYS B C 1
ATOM 3067 O O . CYS B 1 87 ? -4.902 74.875 28.609 1 77.5 87 CYS B O 1
ATOM 3069 N N . ILE B 1 88 ? -3.27 76 29.484 1 81.19 88 ILE B N 1
ATOM 3070 C CA . ILE B 1 88 ? -2.23 75.375 28.688 1 81.19 88 ILE B CA 1
ATOM 3071 C C . ILE B 1 88 ? -2.068 73.875 29.094 1 81.19 88 ILE B C 1
ATOM 3073 O O . ILE B 1 88 ? -1.931 73 28.25 1 81.19 88 ILE B O 1
ATOM 3077 N N . VAL B 1 89 ? -2.311 73.625 30.312 1 81.5 89 VAL B N 1
ATOM 3078 C CA . VAL B 1 89 ? -2.156 72.312 30.828 1 81.5 89 VAL B CA 1
ATOM 3079 C C . VAL B 1 89 ? -3.336 71.438 30.391 1 81.5 89 VAL B C 1
ATOM 3081 O O . VAL B 1 89 ? -3.16 70.25 30.016 1 81.5 89 VAL B O 1
ATOM 3084 N N . VAL B 1 90 ? -4.516 72.062 30.281 1 81.12 90 VAL B N 1
ATOM 3085 C CA . VAL B 1 90 ? -5.711 71.375 29.859 1 81.12 90 VAL B CA 1
ATOM 3086 C C . VAL B 1 90 ? -5.617 71 28.375 1 81.12 90 VAL B C 1
ATOM 3088 O O . VAL B 1 90 ? -5.922 69.875 27.953 1 81.12 90 VAL B O 1
ATOM 3091 N N . VAL B 1 91 ? -5.113 71.938 27.594 1 82.56 91 VAL B N 1
ATOM 3092 C CA . VAL B 1 91 ? -5 71.75 26.156 1 82.56 91 VAL B CA 1
ATOM 3093 C C . VAL B 1 91 ? -3.943 70.688 25.875 1 82.56 91 VAL B C 1
ATOM 3095 O O . VAL B 1 91 ? -4.152 69.812 25.031 1 82.56 91 VAL B O 1
ATOM 3098 N N . LEU B 1 92 ? -2.92 70.562 26.672 1 84.88 92 LEU B N 1
ATOM 3099 C CA . LEU B 1 92 ? -1.86 69.625 26.5 1 84.88 92 LEU B CA 1
ATOM 3100 C C . LEU B 1 92 ? -2.344 68.188 26.906 1 84.88 92 LEU B C 1
ATOM 3102 O O . LEU B 1 92 ? -2 67.25 26.25 1 84.88 92 LEU B O 1
ATOM 3106 N N . SER B 1 93 ? -3.264 68.188 27.844 1 84.5 93 SER B N 1
ATOM 3107 C CA . SER B 1 93 ? -3.814 66.875 28.281 1 84.5 93 SER B CA 1
ATOM 3108 C C . SER B 1 93 ? -4.777 66.312 27.25 1 84.5 93 SER B C 1
ATOM 3110 O O . SER B 1 93 ? -4.77 65.125 26.984 1 84.5 93 SER B O 1
ATOM 3112 N N . ILE B 1 94 ? -5.492 67.25 26.609 1 82.69 94 ILE B N 1
ATOM 3113 C CA . ILE B 1 94 ? -6.441 66.812 25.594 1 82.69 94 ILE B CA 1
ATOM 3114 C C . ILE B 1 94 ? -5.684 66.312 24.375 1 82.69 94 ILE B C 1
ATOM 3116 O O . ILE B 1 94 ? -6.023 65.25 23.828 1 82.69 94 ILE B O 1
ATOM 3120 N N . ILE B 1 95 ? -4.617 67 24.078 1 84.44 95 ILE B N 1
ATOM 3121 C CA . ILE B 1 95 ? -3.803 66.562 22.938 1 84.44 95 ILE B CA 1
ATOM 3122 C C . ILE B 1 95 ? -3.16 65.188 23.234 1 84.44 95 ILE B C 1
ATOM 3124 O O . ILE B 1 95 ? -3.135 64.312 22.375 1 84.44 95 ILE B O 1
ATOM 3128 N N . ALA B 1 96 ? -2.828 65.062 24.453 1 84.25 96 ALA B N 1
ATOM 3129 C CA . ALA B 1 96 ? -2.203 63.781 24.875 1 84.25 96 ALA B CA 1
ATOM 3130 C C . ALA B 1 96 ? -3.207 62.625 24.828 1 84.25 96 ALA B C 1
ATOM 3132 O O . ALA B 1 96 ? -2.887 61.531 24.375 1 84.25 96 ALA B O 1
ATOM 3133 N N . ILE B 1 97 ? -4.406 62.938 25.172 1 84.88 97 ILE B N 1
ATOM 3134 C CA . ILE B 1 97 ? -5.449 61.938 25.203 1 84.88 97 ILE B CA 1
ATOM 3135 C C . ILE B 1 97 ? -5.793 61.531 23.766 1 84.88 97 ILE B C 1
ATOM 3137 O O . ILE B 1 97 ? -5.918 60.312 23.484 1 84.88 97 ILE B O 1
ATOM 3141 N N . VAL B 1 98 ? -5.875 62.531 22.938 1 86 98 VAL B N 1
ATOM 3142 C CA . VAL B 1 98 ? -6.215 62.25 21.547 1 86 98 VAL B CA 1
ATOM 3143 C C . VAL B 1 98 ? -5.094 61.438 20.891 1 86 98 VAL B C 1
ATOM 3145 O O . VAL B 1 98 ? -5.355 60.469 20.203 1 86 98 VAL B O 1
ATOM 3148 N N . TYR B 1 99 ? -3.861 61.812 21.234 1 87.38 99 TYR B N 1
ATOM 3149 C CA . TYR B 1 99 ? -2.707 61.094 20.672 1 87.38 99 TYR B CA 1
ATOM 3150 C C . TYR B 1 99 ? -2.633 59.688 21.172 1 87.38 99 TYR B C 1
ATOM 3152 O O . TYR B 1 99 ? -2.416 58.75 20.391 1 87.38 99 TYR B O 1
ATOM 3160 N N . ILE B 1 100 ? -2.91 59.469 22.375 1 85.31 100 ILE B N 1
ATOM 3161 C CA . ILE B 1 100 ? -2.832 58.156 22.984 1 85.31 100 ILE B CA 1
ATOM 3162 C C . ILE B 1 100 ? -3.947 57.25 22.438 1 85.31 100 ILE B C 1
ATOM 3164 O O . ILE B 1 100 ? -3.723 56.094 22.141 1 85.31 100 ILE B O 1
ATOM 3168 N N . THR B 1 101 ? -5.098 57.875 22.219 1 85.75 101 THR B N 1
ATOM 3169 C CA . THR B 1 101 ? -6.219 57.094 21.688 1 85.75 101 THR B CA 1
ATOM 3170 C C . THR B 1 101 ? -5.938 56.656 20.25 1 85.75 101 THR B C 1
ATOM 3172 O O . THR B 1 101 ? -6.23 55.531 19.875 1 85.75 101 THR B O 1
ATOM 3175 N N . LYS B 1 102 ? -5.348 57.594 19.484 1 88.5 102 LYS B N 1
ATOM 3176 C CA . LYS B 1 102 ? -5.027 57.25 18.109 1 88.5 102 LYS B CA 1
ATOM 3177 C C . LYS B 1 102 ? -3.99 56.125 18.047 1 88.5 102 LYS B C 1
ATOM 3179 O O . LYS B 1 102 ? -4.129 55.188 17.266 1 88.5 102 LYS B O 1
ATOM 3184 N N . MET B 1 103 ? -2.992 56.188 18.891 1 85.81 103 MET B N 1
ATOM 3185 C CA . MET B 1 103 ? -1.942 55.188 18.922 1 85.81 103 MET B CA 1
ATOM 3186 C C . MET B 1 103 ? -2.504 53.812 19.359 1 85.81 103 MET B C 1
ATOM 3188 O O . MET B 1 103 ? -2.115 52.781 18.828 1 85.81 103 MET B O 1
ATOM 3192 N N . MET B 1 104 ? -3.439 53.812 20.25 1 85.75 104 MET B N 1
ATOM 3193 C CA . MET B 1 104 ? -4.078 52.625 20.734 1 85.75 104 MET B CA 1
ATOM 3194 C C . MET B 1 104 ? -4.91 51.938 19.641 1 85.75 104 MET B C 1
ATOM 3196 O O . MET B 1 104 ? -4.871 50.719 19.484 1 85.75 104 MET B O 1
ATOM 3200 N N . ASN B 1 105 ? -5.609 52.812 18.953 1 86.56 105 ASN B N 1
ATOM 3201 C CA . ASN B 1 105 ? -6.469 52.281 17.906 1 86.56 105 ASN B CA 1
ATOM 3202 C C . ASN B 1 105 ? -5.648 51.688 16.766 1 86.56 105 ASN B C 1
ATOM 3204 O O . ASN B 1 105 ? -6.02 50.625 16.219 1 86.56 105 ASN B O 1
ATOM 3208 N N . ASP B 1 106 ? -4.535 52.312 16.438 1 88.31 106 ASP B N 1
ATOM 3209 C CA . ASP B 1 106 ? -3.646 51.781 15.414 1 88.31 106 ASP B CA 1
ATOM 3210 C C . ASP B 1 106 ? -3.033 50.469 15.867 1 88.31 106 ASP B C 1
ATOM 3212 O O . ASP B 1 106 ? -2.939 49.5 15.086 1 88.31 106 ASP B O 1
ATOM 3216 N N . GLY B 1 107 ? -2.613 50.406 17.094 1 86 107 GLY B N 1
ATOM 3217 C CA . GLY B 1 107 ? -2.082 49.156 17.656 1 86 107 GLY B CA 1
ATOM 3218 C C . GLY B 1 107 ? -3.086 48.031 17.656 1 86 107 GLY B C 1
ATOM 3219 O O . GLY B 1 107 ? -2.758 46.906 17.281 1 86 107 GLY B O 1
ATOM 3220 N N . LYS B 1 108 ? -4.297 48.344 18 1 85.81 108 LYS B N 1
ATOM 3221 C CA . LYS B 1 108 ? -5.371 47.344 18.031 1 85.81 108 LYS B CA 1
ATOM 3222 C C . LYS B 1 108 ? -5.652 46.812 16.625 1 85.81 108 LYS B C 1
ATOM 3224 O O . LYS B 1 108 ? -5.836 45.625 16.438 1 85.81 108 LYS B O 1
ATOM 3229 N N . ALA B 1 109 ? -5.68 47.75 15.719 1 89.38 109 ALA B N 1
ATOM 3230 C CA . ALA B 1 109 ? -5.945 47.344 14.336 1 89.38 109 ALA B CA 1
ATOM 3231 C C . ALA B 1 109 ? -4.863 46.406 13.812 1 89.38 109 ALA B C 1
ATOM 3233 O O . ALA B 1 109 ? -5.164 45.438 13.117 1 89.38 109 ALA B O 1
ATOM 3234 N N . ASN B 1 110 ? -3.592 46.688 14.117 1 89.88 110 ASN B N 1
ATOM 3235 C CA . ASN B 1 110 ? -2.479 45.844 13.695 1 89.88 110 ASN B CA 1
ATOM 3236 C C . ASN B 1 110 ? -2.557 44.469 14.336 1 89.88 110 ASN B C 1
ATOM 3238 O O . ASN B 1 110 ? -2.326 43.438 13.664 1 89.88 110 ASN B O 1
ATOM 3242 N N . PHE B 1 111 ? -2.947 44.375 15.586 1 89 111 PHE B N 1
ATOM 3243 C CA . PHE B 1 111 ? -3.068 43.094 16.281 1 89 111 PHE B CA 1
ATOM 3244 C C . PHE B 1 111 ? -4.223 42.281 15.719 1 89 111 PHE B C 1
ATOM 3246 O O . PHE B 1 111 ? -4.098 41.062 15.547 1 89 111 PHE B O 1
ATOM 3253 N N . GLU B 1 112 ? -5.254 42.969 15.422 1 89.81 112 GLU B N 1
ATOM 3254 C CA . GLU B 1 112 ? -6.41 42.281 14.844 1 89.81 112 GLU B CA 1
ATOM 3255 C C . GLU B 1 112 ? -6.086 41.719 13.469 1 89.81 112 GLU B C 1
ATOM 3257 O O . GLU B 1 112 ? -6.52 40.625 13.125 1 89.81 112 GLU B O 1
ATOM 3262 N N . ALA B 1 113 ? -5.316 42.438 12.672 1 92.19 113 ALA B N 1
ATOM 3263 C CA . ALA B 1 113 ? -4.898 41.969 11.359 1 92.19 113 ALA B CA 1
ATOM 3264 C C . ALA B 1 113 ? -4 40.719 11.477 1 92.19 113 ALA B C 1
ATOM 3266 O O . ALA B 1 113 ? -4.172 39.75 10.734 1 92.19 113 ALA B O 1
ATOM 3267 N N . GLU B 1 114 ? -3.07 40.781 12.391 1 91.62 114 GLU B N 1
ATOM 3268 C CA . GLU B 1 114 ? -2.178 39.656 12.625 1 91.62 114 GLU B CA 1
ATOM 3269 C C . GLU B 1 114 ? -2.949 38.406 13.102 1 91.62 114 GLU B C 1
ATOM 3271 O O . GLU B 1 114 ? -2.693 37.312 12.656 1 91.62 114 GLU B O 1
ATOM 3276 N N . LEU B 1 115 ? -3.885 38.656 13.992 1 89.75 115 LEU B N 1
ATOM 3277 C CA . LEU B 1 115 ? -4.734 37.562 14.477 1 89.75 115 LEU B CA 1
ATOM 3278 C C . LEU B 1 115 ? -5.547 36.969 13.336 1 89.75 115 LEU B C 1
ATOM 3280 O O . LEU B 1 115 ? -5.699 35.75 13.258 1 89.75 115 LEU B O 1
ATOM 3284 N N . GLY B 1 116 ? -6.023 37.812 12.523 1 93.25 116 GLY B N 1
ATOM 3285 C CA . GLY B 1 116 ? -6.773 37.375 11.367 1 93.25 116 GLY B CA 1
ATOM 3286 C C . GLY B 1 116 ? -5.949 36.5 10.422 1 93.25 116 GLY B C 1
ATOM 3287 O O . GLY B 1 116 ? -6.395 35.438 9.984 1 93.25 116 GLY B O 1
ATOM 3288 N N . ASN B 1 117 ? -4.738 36.906 10.086 1 93.12 117 ASN B N 1
ATOM 3289 C CA . ASN B 1 117 ? -3.838 36.156 9.211 1 93.12 117 ASN B CA 1
ATOM 3290 C C . ASN B 1 117 ? -3.473 34.812 9.797 1 93.12 117 ASN B C 1
ATOM 3292 O O . ASN B 1 117 ? -3.486 33.781 9.102 1 93.12 117 ASN B O 1
ATOM 3296 N N . LEU B 1 118 ? -3.215 34.812 11.078 1 92.62 118 LEU B N 1
ATOM 3297 C CA . LEU B 1 118 ? -2.82 33.562 11.734 1 92.62 118 LEU B CA 1
ATOM 3298 C C . LEU B 1 118 ? -3.996 32.594 11.828 1 92.62 118 LEU B C 1
ATOM 3300 O O . LEU B 1 118 ? -3.822 31.391 11.695 1 92.62 118 LEU B O 1
ATOM 3304 N N . THR B 1 119 ? -5.137 33.156 12.031 1 92.75 119 THR B N 1
ATOM 3305 C CA . THR B 1 119 ? -6.348 32.344 12.07 1 92.75 119 THR B CA 1
ATOM 3306 C C . THR B 1 119 ? -6.602 31.703 10.711 1 92.75 119 THR B C 1
ATOM 3308 O O . THR B 1 119 ? -6.918 30.516 10.633 1 92.75 119 THR B O 1
ATOM 3311 N N . ALA B 1 120 ? -6.434 32.438 9.641 1 94.38 120 ALA B N 1
ATOM 3312 C CA . ALA B 1 120 ? -6.613 31.922 8.289 1 94.38 120 ALA B CA 1
ATOM 3313 C C . ALA B 1 120 ? -5.594 30.828 7.988 1 94.38 120 ALA B C 1
ATOM 3315 O O . ALA B 1 120 ? -5.93 29.797 7.398 1 94.38 120 ALA B O 1
ATOM 3316 N N . ALA B 1 121 ? -4.395 31.062 8.391 1 93.44 121 ALA B N 1
ATOM 3317 C CA . ALA B 1 121 ? -3.346 30.078 8.195 1 93.44 121 ALA B CA 1
ATOM 3318 C C . ALA B 1 121 ? -3.65 28.797 8.969 1 93.44 121 ALA B C 1
ATOM 3320 O O . ALA B 1 121 ? -3.441 27.688 8.469 1 93.44 121 ALA B O 1
ATOM 3321 N N . ASN B 1 122 ? -4.098 28.969 10.156 1 93.38 122 ASN B N 1
ATOM 3322 C CA . ASN B 1 122 ? -4.469 27.844 10.992 1 93.38 122 ASN B CA 1
ATOM 3323 C C . ASN B 1 122 ? -5.594 27.016 10.359 1 93.38 122 ASN B C 1
ATOM 3325 O O . ASN B 1 122 ? -5.543 25.797 10.352 1 93.38 122 ASN B O 1
ATOM 3329 N N . GLN B 1 123 ? -6.512 27.703 9.867 1 94.06 123 GLN B N 1
ATOM 3330 C CA . GLN B 1 123 ? -7.633 27.031 9.227 1 94.06 123 GLN B CA 1
ATOM 3331 C C . GLN B 1 123 ? -7.172 26.266 7.984 1 94.06 123 GLN B C 1
ATOM 3333 O O . GLN B 1 123 ? -7.641 25.141 7.727 1 94.06 123 GLN B O 1
ATOM 3338 N N . GLN B 1 124 ? -6.297 26.828 7.23 1 94.94 124 GLN B N 1
ATOM 3339 C CA . GLN B 1 124 ? -5.754 26.141 6.059 1 94.94 124 GLN B CA 1
ATOM 3340 C C . GLN B 1 124 ? -5.004 24.875 6.449 1 94.94 124 GLN B C 1
ATOM 3342 O O . GLN B 1 124 ? -5.141 23.844 5.801 1 94.94 124 GLN B O 1
ATOM 3347 N N . LEU B 1 125 ? -4.254 24.938 7.527 1 95.12 125 LEU B N 1
ATOM 3348 C CA . LEU B 1 125 ? -3.486 23.797 7.996 1 95.12 125 LEU B CA 1
ATOM 3349 C C . LEU B 1 125 ? -4.41 22.688 8.5 1 95.12 125 LEU B C 1
ATOM 3351 O O . LEU B 1 125 ? -4.133 21.5 8.297 1 95.12 125 LEU B O 1
ATOM 3355 N N . ILE B 1 126 ? -5.484 23.125 9.094 1 95 126 ILE B N 1
ATOM 3356 C CA . ILE B 1 126 ? -6.457 22.156 9.57 1 95 126 ILE B CA 1
ATOM 3357 C C . ILE B 1 126 ? -7.074 21.406 8.391 1 95 126 ILE B C 1
ATOM 3359 O O . ILE B 1 126 ? -7.219 20.188 8.422 1 95 126 ILE B O 1
ATOM 3363 N N . MET B 1 127 ? -7.395 22.094 7.379 1 95.75 127 MET B N 1
ATOM 3364 C CA . MET B 1 127 ? -7.965 21.484 6.184 1 95.75 127 MET B CA 1
ATOM 3365 C C . MET B 1 127 ? -6.961 20.547 5.523 1 95.75 127 MET B C 1
ATOM 3367 O O . MET B 1 127 ? -7.316 19.438 5.129 1 95.75 127 MET B O 1
ATOM 3371 N N . GLU B 1 128 ? -5.75 20.984 5.438 1 95.75 128 GLU B N 1
ATOM 3372 C CA . GLU B 1 128 ? -4.699 20.141 4.871 1 95.75 128 GLU B CA 1
ATOM 3373 C C . GLU B 1 128 ? -4.508 18.859 5.688 1 95.75 128 GLU B C 1
ATOM 3375 O O . GLU B 1 128 ? -4.363 17.781 5.129 1 95.75 128 GLU B O 1
ATOM 3380 N N . ASN B 1 129 ? -4.512 19.047 6.926 1 95.38 129 ASN B N 1
ATOM 3381 C CA . ASN B 1 129 ? -4.367 17.906 7.82 1 95.38 129 ASN B CA 1
ATOM 3382 C C . ASN B 1 129 ? -5.492 16.891 7.621 1 95.38 129 ASN B C 1
ATOM 3384 O O . ASN B 1 129 ? -5.254 15.688 7.617 1 95.38 129 ASN B O 1
ATOM 3388 N N . SER B 1 130 ? -6.602 17.406 7.406 1 95.75 130 SER B N 1
ATOM 3389 C CA . SER B 1 130 ? -7.754 16.547 7.199 1 95.75 130 SER B CA 1
ATOM 3390 C C . SER B 1 130 ? -7.621 15.75 5.906 1 95.75 130 SER B C 1
ATOM 3392 O O . SER B 1 130 ? -7.945 14.555 5.863 1 95.75 130 SER B O 1
ATOM 3394 N N . ILE B 1 131 ? -7.152 16.344 4.922 1 95.62 131 ILE B N 1
ATOM 3395 C CA . ILE B 1 131 ? -6.953 15.688 3.631 1 95.62 131 ILE B CA 1
ATOM 3396 C C . ILE B 1 131 ? -5.867 14.625 3.754 1 95.62 131 ILE B C 1
ATOM 3398 O O . ILE B 1 131 ? -6.035 13.5 3.273 1 95.62 131 ILE B O 1
ATOM 3402 N N . LEU B 1 132 ? -4.797 14.961 4.414 1 96 132 LEU B N 1
ATOM 3403 C CA . LEU B 1 132 ? -3.689 14.031 4.582 1 96 132 LEU B CA 1
ATOM 3404 C C . LEU B 1 132 ? -4.117 12.812 5.398 1 96 132 LEU B C 1
ATOM 3406 O O . LEU B 1 132 ? -3.732 11.688 5.09 1 96 132 LEU B O 1
ATOM 3410 N N . LEU B 1 133 ? -4.914 13.047 6.359 1 96.44 133 LEU B N 1
ATOM 3411 C CA . LEU B 1 133 ? -5.418 11.953 7.18 1 96.44 133 LEU B CA 1
ATOM 3412 C C . LEU B 1 133 ? -6.301 11.023 6.363 1 96.44 133 LEU B C 1
ATOM 3414 O O . LEU B 1 133 ? -6.23 9.797 6.516 1 96.44 133 LEU B O 1
ATOM 3418 N N . LYS B 1 134 ? -7.098 11.609 5.574 1 95.69 134 LYS B N 1
ATOM 3419 C CA . LYS B 1 134 ? -7.938 10.812 4.688 1 95.69 134 LYS B CA 1
ATOM 3420 C C . LYS B 1 134 ? -7.09 9.961 3.744 1 95.69 134 LYS B C 1
ATOM 3422 O O . LYS B 1 134 ? -7.391 8.789 3.52 1 95.69 134 LYS B O 1
ATOM 3427 N N . ASP B 1 135 ? -6.062 10.531 3.197 1 95 135 ASP B N 1
ATOM 3428 C CA . ASP B 1 135 ? -5.16 9.805 2.309 1 95 135 ASP B CA 1
ATOM 3429 C C . ASP B 1 135 ? -4.504 8.625 3.033 1 95 135 ASP B C 1
ATOM 3431 O O . ASP B 1 135 ? -4.406 7.527 2.484 1 95 135 ASP B O 1
ATOM 3435 N N . ILE B 1 136 ? -4.125 8.898 4.188 1 95.81 136 ILE B N 1
ATOM 3436 C CA . ILE B 1 136 ? -3.482 7.859 4.992 1 95.81 136 ILE B CA 1
ATOM 3437 C C . ILE B 1 136 ? -4.473 6.73 5.262 1 95.81 136 ILE B C 1
ATOM 3439 O O . ILE B 1 136 ? -4.121 5.551 5.172 1 95.81 136 ILE B O 1
ATOM 3443 N N . HIS B 1 137 ? -5.629 7.098 5.59 1 95.81 137 HIS B N 1
ATOM 3444 C CA . HIS B 1 137 ? -6.664 6.105 5.844 1 95.81 137 HIS B CA 1
ATOM 3445 C C . HIS B 1 137 ? -6.926 5.254 4.605 1 95.81 137 HIS B C 1
ATOM 3447 O O . HIS B 1 137 ? -7.039 4.027 4.703 1 95.81 137 HIS B O 1
ATOM 3453 N N . ASN B 1 138 ? -6.984 5.844 3.486 1 95.25 138 ASN B N 1
ATOM 3454 C CA . ASN B 1 138 ? -7.211 5.141 2.229 1 95.25 138 ASN B CA 1
ATOM 3455 C C . ASN B 1 138 ? -6.059 4.195 1.898 1 95.25 138 ASN B C 1
ATOM 3457 O O . ASN B 1 138 ? -6.281 3.057 1.486 1 95.25 138 ASN B O 1
ATOM 3461 N N . LEU B 1 139 ? -4.883 4.652 2.094 1 95.12 139 LEU B N 1
ATOM 3462 C CA . LEU B 1 139 ? -3.709 3.828 1.819 1 95.12 139 LEU B CA 1
ATOM 3463 C C . LEU B 1 139 ? -3.645 2.639 2.771 1 95.12 139 LEU B C 1
ATOM 3465 O O . LEU B 1 139 ? -3.309 1.526 2.361 1 95.12 139 LEU B O 1
ATOM 3469 N N . ASN B 1 140 ? -3.975 2.885 3.992 1 95.56 140 ASN B N 1
ATOM 3470 C CA . ASN B 1 140 ? -4.012 1.802 4.969 1 95.56 140 ASN B CA 1
ATOM 3471 C C . ASN B 1 140 ? -5.086 0.775 4.629 1 95.56 140 ASN B C 1
ATOM 3473 O O . ASN B 1 140 ? -4.898 -0.424 4.84 1 95.56 140 ASN B O 1
ATOM 3477 N N . TRP B 1 141 ? -6.195 1.252 4.176 1 96 141 TRP B N 1
ATOM 3478 C CA . TRP B 1 141 ? -7.234 0.344 3.707 1 96 141 TRP B CA 1
ATOM 3479 C C . TRP B 1 141 ? -6.707 -0.558 2.596 1 96 141 TRP B C 1
ATOM 3481 O O . TRP B 1 141 ? -6.875 -1.779 2.646 1 96 141 TRP B O 1
ATOM 3491 N N . THR B 1 142 ? -6.09 0.086 1.644 1 96.44 142 THR B N 1
ATOM 3492 C CA . THR B 1 142 ? -5.527 -0.656 0.52 1 96.44 142 THR B CA 1
ATOM 3493 C C . THR B 1 142 ? -4.547 -1.717 1.008 1 96.44 142 THR B C 1
ATOM 3495 O O . THR B 1 142 ? -4.613 -2.873 0.588 1 96.44 142 THR B O 1
ATOM 3498 N N . MET B 1 143 ? -3.703 -1.317 1.912 1 95.44 143 MET B N 1
ATOM 3499 C CA . MET B 1 143 ? -2.736 -2.262 2.465 1 95.44 143 MET B CA 1
ATOM 3500 C C . MET B 1 143 ? -3.443 -3.391 3.209 1 95.44 143 MET B C 1
ATOM 3502 O O . MET B 1 143 ? -3.031 -4.547 3.125 1 95.44 143 MET B O 1
ATOM 3506 N N . GLY B 1 144 ? -4.441 -3.057 3.885 1 94.75 144 GLY B N 1
ATOM 3507 C CA . GLY B 1 144 ? -5.215 -4.066 4.59 1 94.75 144 GLY B CA 1
ATOM 3508 C C . GLY B 1 144 ? -5.801 -5.121 3.674 1 94.75 144 GLY B C 1
ATOM 3509 O O . GLY B 1 144 ? -5.797 -6.309 4.004 1 94.75 144 GLY B O 1
ATOM 3510 N N . VAL B 1 145 ? -6.289 -4.664 2.543 1 94.56 145 VAL B N 1
ATOM 3511 C CA . VAL B 1 145 ? -6.84 -5.602 1.57 1 94.56 145 VAL B CA 1
ATOM 3512 C C . VAL B 1 145 ? -5.727 -6.473 0.998 1 94.56 145 VAL B C 1
ATOM 3514 O O . VAL B 1 145 ? -5.883 -7.688 0.869 1 94.56 145 VAL B O 1
ATOM 3517 N N . ILE B 1 146 ? -4.602 -5.914 0.725 1 95.69 146 ILE B N 1
ATOM 3518 C CA . ILE B 1 146 ? -3.467 -6.629 0.151 1 95.69 146 ILE B CA 1
ATOM 3519 C C . ILE B 1 146 ? -3 -7.715 1.118 1 95.69 146 ILE B C 1
ATOM 3521 O O . ILE B 1 146 ? -2.713 -8.844 0.704 1 95.69 146 ILE B O 1
ATOM 3525 N N . LEU B 1 147 ? -2.99 -7.441 2.363 1 94.38 147 LEU B N 1
ATOM 3526 C CA . LEU B 1 147 ? -2.459 -8.344 3.377 1 94.38 147 LEU B CA 1
ATOM 3527 C C . LEU B 1 147 ? -3.383 -9.547 3.576 1 94.38 147 LEU B C 1
ATOM 3529 O O . LEU B 1 147 ? -3.004 -10.523 4.219 1 94.38 147 LEU B O 1
ATOM 3533 N N . ARG B 1 148 ? -4.551 -9.523 2.996 1 90.25 148 ARG B N 1
ATOM 3534 C CA . ARG B 1 148 ? -5.465 -10.656 3.086 1 90.25 148 ARG B CA 1
ATOM 3535 C C . ARG B 1 148 ? -5.062 -11.758 2.111 1 90.25 148 ARG B C 1
ATOM 3537 O O . ARG B 1 148 ? -5.52 -12.898 2.232 1 90.25 148 ARG B O 1
ATOM 3544 N N . PHE B 1 149 ? -4.246 -11.406 1.198 1 92.69 149 PHE B N 1
ATOM 3545 C CA . PHE B 1 149 ? -3.775 -12.367 0.208 1 92.69 149 PHE B CA 1
ATOM 3546 C C . PHE B 1 149 ? -2.494 -13.047 0.68 1 92.69 149 PHE B C 1
ATOM 3548 O O . PHE B 1 149 ? -1.717 -12.461 1.436 1 92.69 149 PHE B O 1
ATOM 3555 N N . ASN B 1 150 ? -2.314 -14.305 0.22 1 90.62 150 ASN B N 1
ATOM 3556 C CA . ASN B 1 150 ? -0.991 -14.914 0.324 1 90.62 150 ASN B CA 1
ATOM 3557 C C . ASN B 1 150 ? -0.045 -14.383 -0.75 1 90.62 150 ASN B C 1
ATOM 3559 O O . ASN B 1 150 ? 1.121 -14.102 -0.472 1 90.62 150 ASN B O 1
ATOM 3563 N N . SER B 1 151 ? -0.597 -14.344 -1.916 1 93.62 151 SER B N 1
ATOM 3564 C CA . SER B 1 151 ? 0.04 -13.719 -3.07 1 93.62 151 SER B CA 1
ATOM 3565 C C . SER B 1 151 ? -0.91 -12.75 -3.771 1 93.62 151 SER B C 1
ATOM 3567 O O . SER B 1 151 ? -1.881 -13.18 -4.402 1 93.62 151 SER B O 1
ATOM 3569 N N . PHE B 1 152 ? -0.627 -11.516 -3.67 1 95.5 152 PHE B N 1
ATOM 3570 C CA . PHE B 1 152 ? -1.505 -10.484 -4.207 1 95.5 152 PHE B CA 1
ATOM 3571 C C . PHE B 1 152 ? -1.345 -10.367 -5.719 1 95.5 152 PHE B C 1
ATOM 3573 O O . PHE B 1 152 ? -0.246 -10.109 -6.215 1 95.5 152 PHE B O 1
ATOM 3580 N N . PRO B 1 153 ? -2.434 -10.594 -6.395 1 95.19 153 PRO B N 1
ATOM 3581 C CA . PRO B 1 153 ? -2.355 -10.516 -7.855 1 95.19 153 PRO B CA 1
ATOM 3582 C C . PRO B 1 153 ? -2.359 -9.07 -8.367 1 95.19 153 PRO B C 1
ATOM 3584 O O . PRO B 1 153 ? -3.414 -8.547 -8.727 1 95.19 153 PRO B O 1
ATOM 3587 N N . VAL B 1 154 ? -1.229 -8.484 -8.531 1 95.31 154 VAL B N 1
ATOM 3588 C CA . VAL B 1 154 ? -1.08 -7.078 -8.898 1 95.31 154 VAL B CA 1
ATOM 3589 C C . VAL B 1 154 ? -1.685 -6.84 -10.281 1 95.31 154 VAL B C 1
ATOM 3591 O O . VAL B 1 154 ? -2.449 -5.891 -10.477 1 95.31 154 VAL B O 1
ATOM 3594 N N . ASP B 1 155 ? -1.467 -7.699 -11.203 1 94 155 ASP B N 1
ATOM 3595 C CA . ASP B 1 155 ? -1.916 -7.512 -12.578 1 94 155 ASP B CA 1
ATOM 3596 C C . ASP B 1 155 ? -3.439 -7.52 -12.664 1 94 155 ASP B C 1
ATOM 3598 O O . ASP B 1 155 ? -4.023 -6.848 -13.523 1 94 155 ASP B O 1
ATOM 3602 N N . ALA B 1 156 ? -4.039 -8.203 -11.82 1 94.38 156 ALA B N 1
ATOM 3603 C CA . ALA B 1 156 ? -5.496 -8.297 -11.844 1 94.38 156 ALA B CA 1
ATOM 3604 C C . ALA B 1 156 ? -6.137 -7.016 -11.32 1 94.38 156 ALA B C 1
ATOM 3606 O O . ALA B 1 156 ? -7.184 -6.594 -11.82 1 94.38 156 ALA B O 1
ATOM 3607 N N . TYR B 1 157 ? -5.469 -6.379 -10.297 1 96.31 157 TYR B N 1
ATOM 3608 C CA . TYR B 1 157 ? -6.008 -5.168 -9.688 1 96.31 157 TYR B CA 1
ATOM 3609 C C . TYR B 1 157 ? -5.438 -3.922 -10.352 1 96.31 157 TYR B C 1
ATOM 3611 O O . TYR B 1 157 ? -6.113 -2.893 -10.438 1 96.31 157 TYR B O 1
ATOM 3619 N N . CYS B 1 158 ? -4.242 -3.982 -10.688 1 95.69 158 CYS B N 1
ATOM 3620 C CA . CYS B 1 158 ? -3.508 -2.816 -11.156 1 95.69 158 CYS B CA 1
ATOM 3621 C C . CYS B 1 158 ? -2.857 -3.094 -12.508 1 95.69 158 CYS B C 1
ATOM 3623 O O . CYS B 1 158 ? -1.632 -3.047 -12.633 1 95.69 158 CYS B O 1
ATOM 3625 N N . PRO B 1 159 ? -3.836 -3.143 -13.453 1 90.56 159 PRO B N 1
ATOM 3626 C CA . PRO B 1 159 ? -3.244 -3.277 -14.789 1 90.56 159 PRO B CA 1
ATOM 3627 C C . PRO B 1 159 ? -2.475 -2.033 -15.219 1 90.56 159 PRO B C 1
ATOM 3629 O O . PRO B 1 159 ? -2.93 -0.91 -14.992 1 90.56 159 PRO B O 1
ATOM 3632 N N . ASN B 1 160 ? -1.277 -2.057 -15.703 1 88.5 160 ASN B N 1
ATOM 3633 C CA . ASN B 1 160 ? -0.431 -0.952 -16.141 1 88.5 160 ASN B CA 1
ATOM 3634 C C . ASN B 1 160 ? 0.001 -0.075 -14.977 1 88.5 160 ASN B C 1
ATOM 3636 O O . ASN B 1 160 ? 0.056 1.15 -15.094 1 88.5 160 ASN B O 1
ATOM 3640 N N . LYS B 1 161 ? -0.089 -0.519 -13.836 1 85.62 161 LYS B N 1
ATOM 3641 C CA . LYS B 1 161 ? 0.434 0.087 -12.609 1 85.62 161 LYS B CA 1
ATOM 3642 C C . LYS B 1 161 ? -0.526 1.141 -12.07 1 85.62 161 LYS B C 1
ATOM 3644 O O . LYS B 1 161 ? -0.117 2.035 -11.32 1 85.62 161 LYS B O 1
ATOM 3649 N N . THR B 1 162 ? -1.74 1.099 -12.586 1 91.44 162 THR B N 1
ATOM 3650 C CA . THR B 1 162 ? -2.826 1.877 -11.992 1 91.44 162 THR B CA 1
ATOM 3651 C C . THR B 1 162 ? -3.9 0.958 -11.422 1 91.44 162 THR B C 1
ATOM 3653 O O . THR B 1 162 ? -4.508 0.175 -12.156 1 91.44 162 THR B O 1
ATOM 3656 N N . CYS B 1 163 ? -4.125 1.226 -10.18 1 95.38 163 CYS B N 1
ATOM 3657 C CA . CYS B 1 163 ? -4.977 0.26 -9.492 1 95.38 163 CYS B CA 1
ATOM 3658 C C . CYS B 1 163 ? -6.449 0.628 -9.641 1 95.38 163 CYS B C 1
ATOM 3660 O O . CYS B 1 163 ? -6.797 1.81 -9.672 1 95.38 163 CYS B O 1
ATOM 3662 N N . ARG B 1 164 ? -7.254 -0.393 -9.758 1 94.88 164 ARG B N 1
ATOM 3663 C CA . ARG B 1 164 ? -8.711 -0.287 -9.773 1 94.88 164 ARG B CA 1
ATOM 3664 C C . ARG B 1 164 ? -9.312 -0.874 -8.5 1 94.88 164 ARG B C 1
ATOM 3666 O O . ARG B 1 164 ? -8.656 -1.628 -7.785 1 94.88 164 ARG B O 1
ATOM 3673 N N . PRO B 1 165 ? -10.578 -0.483 -8.203 1 96.44 165 PRO B N 1
ATOM 3674 C CA . PRO B 1 165 ? -11.188 -0.988 -6.973 1 96.44 165 PRO B CA 1
ATOM 3675 C C . PRO B 1 165 ? -11.352 -2.508 -6.973 1 96.44 165 PRO B C 1
ATOM 3677 O O . PRO B 1 165 ? -11.188 -3.15 -5.934 1 96.44 165 PRO B O 1
ATOM 3680 N N . CYS B 1 166 ? -11.672 -3.023 -8.164 1 96.81 166 CYS B N 1
ATOM 3681 C CA . CYS B 1 166 ? -11.914 -4.461 -8.242 1 96.81 166 CYS B CA 1
ATOM 3682 C C . CYS B 1 166 ? -10.992 -5.113 -9.258 1 96.81 166 CYS B C 1
ATOM 3684 O O . CYS B 1 166 ? -10.461 -4.445 -10.148 1 96.81 166 CYS B O 1
ATOM 3686 N N . GLN B 1 167 ? -10.812 -6.449 -9.047 1 94.56 167 GLN B N 1
ATOM 3687 C CA . GLN B 1 167 ? -10.07 -7.246 -10.016 1 94.56 167 GLN B CA 1
ATOM 3688 C C . GLN B 1 167 ? -10.773 -7.277 -11.367 1 94.56 167 GLN B C 1
ATOM 3690 O O . GLN B 1 167 ? -11.992 -7.125 -11.438 1 94.56 167 GLN B O 1
ATOM 3695 N N . SER B 1 168 ? -9.914 -7.523 -12.383 1 93 168 SER B N 1
ATOM 3696 C CA . SER B 1 168 ? -10.508 -7.711 -13.703 1 93 168 SER B CA 1
ATOM 3697 C C . SER B 1 168 ? -11.555 -8.82 -13.688 1 93 168 SER B C 1
ATOM 3699 O O . SER B 1 168 ? -11.328 -9.883 -13.109 1 93 168 SER B O 1
ATOM 3701 N N . GLY B 1 169 ? -12.742 -8.547 -14.273 1 93.75 169 GLY B N 1
ATOM 3702 C CA . GLY B 1 169 ? -13.797 -9.547 -14.344 1 93.75 169 GLY B CA 1
ATOM 3703 C C . GLY B 1 169 ? -14.766 -9.461 -13.18 1 93.75 169 GLY B C 1
ATOM 3704 O O . GLY B 1 169 ? -15.812 -10.125 -13.195 1 93.75 169 GLY B O 1
ATOM 3705 N N . TRP B 1 170 ? -14.398 -8.727 -12.18 1 96.75 170 TRP B N 1
ATOM 3706 C CA . TRP B 1 170 ? -15.289 -8.547 -11.039 1 96.75 170 TRP B CA 1
ATOM 3707 C C . TRP B 1 170 ? -16.156 -7.309 -11.219 1 96.75 170 TRP B C 1
ATOM 3709 O O . TRP B 1 170 ? -15.773 -6.363 -11.906 1 96.75 170 TRP B O 1
ATOM 3719 N N . ILE B 1 171 ? -17.328 -7.344 -10.578 1 97.38 171 ILE B N 1
ATOM 3720 C CA . ILE B 1 171 ? -18.281 -6.242 -10.688 1 97.38 171 ILE B CA 1
ATOM 3721 C C . ILE B 1 171 ? -18.406 -5.535 -9.336 1 97.38 171 ILE B C 1
ATOM 3723 O O . ILE B 1 171 ? -18.594 -6.184 -8.305 1 97.38 171 ILE B O 1
ATOM 3727 N N . GLN B 1 172 ? -18.359 -4.215 -9.453 1 97.25 172 GLN B N 1
ATOM 3728 C CA . GLN B 1 172 ? -18.422 -3.439 -8.219 1 97.25 172 GLN B CA 1
ATOM 3729 C C . GLN B 1 172 ? -19.844 -3.053 -7.867 1 97.25 172 GLN B C 1
ATOM 3731 O O . GLN B 1 172 ? -20.625 -2.68 -8.75 1 97.25 172 GLN B O 1
ATOM 3736 N N . PHE B 1 173 ? -20.203 -3.225 -6.629 1 97.5 173 PHE B N 1
ATOM 3737 C CA . PHE B 1 173 ? -21.422 -2.689 -6.051 1 97.5 173 PHE B CA 1
ATOM 3738 C C . PHE B 1 173 ? -21.156 -2.129 -4.656 1 97.5 173 PHE B C 1
ATOM 3740 O O . PHE B 1 173 ? -20.812 -2.873 -3.734 1 97.5 173 PHE B O 1
ATOM 3747 N N . GLN B 1 174 ? -21.25 -0.811 -4.527 1 93.81 174 GLN B N 1
ATOM 3748 C CA . GLN B 1 174 ? -20.922 -0.117 -3.289 1 93.81 174 GLN B CA 1
ATOM 3749 C C . GLN B 1 174 ? -19.453 -0.353 -2.904 1 93.81 174 GLN B C 1
ATOM 3751 O O . GLN B 1 174 ? -18.547 -0.037 -3.676 1 93.81 174 GLN B O 1
ATOM 3756 N N . GLU B 1 175 ? -19.109 -0.829 -1.765 1 93.69 175 GLU B N 1
ATOM 3757 C CA . GLU B 1 175 ? -17.734 -0.991 -1.313 1 93.69 175 GLU B CA 1
ATOM 3758 C C . GLU B 1 175 ? -17.297 -2.445 -1.419 1 93.69 175 GLU B C 1
ATOM 3760 O O . GLU B 1 175 ? -16.391 -2.877 -0.698 1 93.69 175 GLU B O 1
ATOM 3765 N N . LYS B 1 176 ? -17.984 -3.176 -2.334 1 96.94 176 LYS B N 1
ATOM 3766 C CA . LYS B 1 176 ? -17.656 -4.586 -2.512 1 96.94 176 LYS B CA 1
ATOM 3767 C C . LYS B 1 176 ? -17.516 -4.934 -3.99 1 96.94 176 LYS B C 1
ATOM 3769 O O . LYS B 1 176 ? -17.969 -4.191 -4.859 1 96.94 176 LYS B O 1
ATOM 3774 N N . CYS B 1 177 ? -16.75 -5.953 -4.238 1 97.81 177 CYS B N 1
ATOM 3775 C CA . CYS B 1 177 ? -16.578 -6.535 -5.566 1 97.81 177 CYS B CA 1
ATOM 3776 C C . CYS B 1 177 ? -17.125 -7.957 -5.609 1 97.81 177 CYS B C 1
ATOM 3778 O O . CYS B 1 177 ? -16.953 -8.719 -4.656 1 97.81 177 CYS B O 1
ATOM 3780 N N . TYR B 1 178 ? -17.734 -8.328 -6.754 1 98.44 178 TYR B N 1
ATOM 3781 C CA . TYR B 1 178 ? -18.391 -9.633 -6.883 1 98.44 178 TYR B CA 1
ATOM 3782 C C . TYR B 1 178 ? -17.922 -10.352 -8.141 1 98.44 178 TYR B C 1
ATOM 3784 O O . TYR B 1 178 ? -17.781 -9.734 -9.203 1 98.44 178 TYR B O 1
ATOM 3792 N N . LEU B 1 179 ? -17.594 -11.602 -8.016 1 97.75 179 LEU B N 1
ATOM 3793 C CA . LEU B 1 179 ? -17.328 -12.477 -9.156 1 97.75 179 LEU B CA 1
ATOM 3794 C C . LEU B 1 179 ? -18.453 -13.477 -9.352 1 97.75 179 LEU B C 1
ATOM 3796 O O . LEU B 1 179 ? -18.734 -14.289 -8.461 1 97.75 179 LEU B O 1
ATOM 3800 N N . PHE B 1 180 ? -19.172 -13.344 -10.406 1 97.75 180 PHE B N 1
ATOM 3801 C CA . PHE B 1 180 ? -20.141 -14.344 -10.82 1 97.75 180 PHE B CA 1
ATOM 3802 C C . PHE B 1 180 ? -19.484 -15.422 -11.672 1 97.75 180 PHE B C 1
ATOM 3804 O O . PHE B 1 180 ? -19.266 -15.227 -12.867 1 97.75 180 PHE B O 1
ATOM 3811 N N . TYR B 1 181 ? -19.141 -16.5 -11.008 1 96 181 TYR B N 1
ATOM 3812 C CA . TYR B 1 181 ? -18.453 -17.578 -11.719 1 96 181 TYR B CA 1
ATOM 3813 C C . TYR B 1 181 ? -19.406 -18.297 -12.672 1 96 181 TYR B C 1
ATOM 3815 O O . TYR B 1 181 ? -20.172 -19.156 -12.25 1 96 181 TYR B O 1
ATOM 3823 N N . GLU B 1 182 ? -19.25 -17.969 -13.953 1 91.56 182 GLU B N 1
ATOM 3824 C CA . GLU B 1 182 ? -20.219 -18.438 -14.938 1 91.56 182 GLU B CA 1
ATOM 3825 C C . GLU B 1 182 ? -19.578 -19.422 -15.922 1 91.56 182 GLU B C 1
ATOM 3827 O O . GLU B 1 182 ? -20.172 -19.75 -16.953 1 91.56 182 GLU B O 1
ATOM 3832 N N . ASN B 1 183 ? -18.391 -19.812 -15.531 1 86.56 183 ASN B N 1
ATOM 3833 C CA . ASN B 1 183 ? -17.766 -20.781 -16.422 1 86.56 183 ASN B CA 1
ATOM 3834 C C . ASN B 1 183 ? -18.562 -22.078 -16.484 1 86.56 183 ASN B C 1
ATOM 3836 O O . ASN B 1 183 ? -19.125 -22.516 -15.484 1 86.56 183 ASN B O 1
ATOM 3840 N N . ASP B 1 184 ? -18.672 -22.703 -17.688 1 81.5 184 ASP B N 1
ATOM 3841 C CA . ASP B 1 184 ? -19.484 -23.906 -17.891 1 81.5 184 ASP B CA 1
ATOM 3842 C C . ASP B 1 184 ? -18.812 -25.125 -17.266 1 81.5 184 ASP B C 1
ATOM 3844 O O . ASP B 1 184 ? -19.484 -26.125 -16.969 1 81.5 184 ASP B O 1
ATOM 3848 N N . SER B 1 185 ? -17.5 -25.172 -17.125 1 77.31 185 SER B N 1
ATOM 3849 C CA . SER B 1 185 ? -16.812 -26.281 -16.453 1 77.31 185 SER B CA 1
ATOM 3850 C C . SER B 1 185 ? -15.5 -25.828 -15.836 1 77.31 185 SER B C 1
ATOM 3852 O O . SER B 1 185 ? -14.812 -24.969 -16.391 1 77.31 185 SER B O 1
ATOM 3854 N N . PRO B 1 186 ? -15.352 -26.359 -14.688 1 85.62 186 PRO B N 1
ATOM 3855 C CA . PRO B 1 186 ? -16.125 -27.234 -13.812 1 85.62 186 PRO B CA 1
ATOM 3856 C C . PRO B 1 186 ? -17 -26.453 -12.82 1 85.62 186 PRO B C 1
ATOM 3858 O O . PRO B 1 186 ? -16.578 -25.422 -12.297 1 85.62 186 PRO B O 1
ATOM 3861 N N . TRP B 1 187 ? -18.219 -26.891 -12.633 1 95.69 187 TRP B N 1
ATOM 3862 C CA . TRP B 1 187 ? -19 -26.484 -11.469 1 95.69 187 TRP B CA 1
ATOM 3863 C C . TRP B 1 187 ? -18.375 -27.016 -10.188 1 95.69 187 TRP B C 1
ATOM 3865 O O . TRP B 1 187 ? -17.531 -27.906 -10.219 1 95.69 187 TRP B O 1
ATOM 3875 N N . ARG B 1 188 ? -18.703 -26.359 -9.094 1 97.31 188 ARG B N 1
ATOM 3876 C CA . ARG B 1 188 ? -18 -26.734 -7.859 1 97.31 188 ARG B CA 1
ATOM 3877 C C . ARG B 1 188 ? -19 -26.969 -6.723 1 97.31 188 ARG B C 1
ATOM 3879 O O . ARG B 1 188 ? -20.125 -26.484 -6.754 1 97.31 188 ARG B O 1
ATOM 3886 N N . THR B 1 189 ? -18.516 -27.812 -5.789 1 98.12 189 THR B N 1
ATOM 3887 C CA . THR B 1 189 ? -19.25 -27.984 -4.551 1 98.12 189 THR B CA 1
ATOM 3888 C C . THR B 1 189 ? -19.203 -26.703 -3.715 1 98.12 189 THR B C 1
ATOM 3890 O O . THR B 1 189 ? -18.469 -25.781 -4.031 1 98.12 189 THR B O 1
ATOM 3893 N N . TRP B 1 190 ? -20.016 -26.703 -2.715 1 98.25 190 TRP B N 1
ATOM 3894 C CA . TRP B 1 190 ? -20.031 -25.547 -1.838 1 98.25 190 TRP B CA 1
ATOM 3895 C C . TRP B 1 190 ? -18.641 -25.297 -1.24 1 98.25 190 TRP B C 1
ATOM 3897 O O . TRP B 1 190 ? -18.141 -24.172 -1.29 1 98.25 190 TRP B O 1
ATOM 3907 N N . ASP B 1 191 ? -17.984 -26.344 -0.738 1 98.19 191 ASP B N 1
ATOM 3908 C CA . ASP B 1 191 ? -16.688 -26.219 -0.093 1 98.19 191 ASP B CA 1
ATOM 3909 C C . ASP B 1 191 ? -15.602 -25.828 -1.102 1 98.19 191 ASP B C 1
ATOM 3911 O O . ASP B 1 191 ? -14.75 -24.984 -0.808 1 98.19 191 ASP B O 1
ATOM 3915 N N . ASP B 1 192 ? -15.695 -26.406 -2.244 1 97.81 192 ASP B N 1
ATOM 3916 C CA . ASP B 1 192 ? -14.734 -26.062 -3.289 1 97.81 192 ASP B CA 1
ATOM 3917 C C . ASP B 1 192 ? -14.914 -24.625 -3.758 1 97.81 192 ASP B C 1
ATOM 3919 O O . ASP B 1 192 ? -13.938 -23.938 -4.082 1 97.81 192 ASP B O 1
ATOM 3923 N N . SER B 1 193 ? -16.141 -24.234 -3.855 1 98 193 SER B N 1
ATOM 3924 C CA . SER B 1 193 ? -16.422 -22.844 -4.238 1 98 193 SER B CA 1
ATOM 3925 C C . SER B 1 193 ? -15.859 -21.859 -3.225 1 98 193 SER B C 1
ATOM 3927 O O . SER B 1 193 ? -15.266 -20.844 -3.602 1 98 193 SER B O 1
ATOM 3929 N N . ARG B 1 194 ? -16.016 -22.203 -1.987 1 98.25 194 ARG B N 1
ATOM 3930 C CA . ARG B 1 194 ? -15.492 -21.328 -0.947 1 98.25 194 ARG B CA 1
ATOM 3931 C C . ARG B 1 194 ? -13.969 -21.266 -1.014 1 98.25 194 ARG B C 1
ATOM 3933 O O . ARG B 1 194 ? -13.383 -20.188 -0.893 1 98.25 194 ARG B O 1
ATOM 3940 N N . THR B 1 195 ? -13.352 -22.391 -1.227 1 96.88 195 THR B N 1
ATOM 3941 C CA . THR B 1 195 ? -11.898 -22.438 -1.343 1 96.88 195 THR B CA 1
ATOM 3942 C C . THR B 1 195 ? -11.422 -21.578 -2.51 1 96.88 195 THR B C 1
ATOM 3944 O O . THR B 1 195 ? -10.422 -20.875 -2.391 1 96.88 195 THR B O 1
ATOM 3947 N N . PHE B 1 196 ? -12.125 -21.656 -3.58 1 94.88 196 PHE B N 1
ATOM 3948 C CA . PHE B 1 196 ? -11.781 -20.844 -4.746 1 94.88 196 PHE B CA 1
ATOM 3949 C C . PHE B 1 196 ? -11.836 -19.359 -4.41 1 94.88 196 PHE B C 1
ATOM 3951 O O . PHE B 1 196 ? -10.906 -18.609 -4.715 1 94.88 196 PHE B O 1
ATOM 3958 N N . CYS B 1 197 ? -12.914 -18.984 -3.816 1 96.81 197 CYS B N 1
ATOM 3959 C CA . CYS B 1 197 ? -13.078 -17.578 -3.465 1 96.81 197 CYS B CA 1
ATOM 3960 C C . CYS B 1 197 ? -11.984 -17.125 -2.5 1 96.81 197 CYS B C 1
ATOM 3962 O O . CYS B 1 197 ? -11.383 -16.062 -2.684 1 96.81 197 CYS B O 1
ATOM 3964 N N . GLN B 1 198 ? -11.695 -17.938 -1.522 1 94.88 198 GLN B N 1
ATOM 3965 C CA . GLN B 1 198 ? -10.695 -17.594 -0.518 1 94.88 198 GLN B CA 1
ATOM 3966 C C . GLN B 1 198 ? -9.312 -17.484 -1.144 1 94.88 198 GLN B C 1
ATOM 3968 O O . GLN B 1 198 ? -8.516 -16.625 -0.744 1 94.88 198 GLN B O 1
ATOM 3973 N N . SER B 1 199 ? -9 -18.266 -2.111 1 90.56 199 SER B N 1
ATOM 3974 C CA . SER B 1 199 ? -7.715 -18.234 -2.795 1 90.56 199 SER B CA 1
ATOM 3975 C C . SER B 1 199 ? -7.559 -16.953 -3.609 1 90.56 199 SER B C 1
ATOM 3977 O O . SER B 1 199 ? -6.449 -16.594 -4.016 1 90.56 199 SER B O 1
ATOM 3979 N N . ASN B 1 200 ? -8.711 -16.297 -3.781 1 89.38 200 ASN B N 1
ATOM 3980 C CA . ASN B 1 200 ? -8.688 -15.055 -4.539 1 89.38 200 ASN B CA 1
ATOM 3981 C C . ASN B 1 200 ? -8.953 -13.844 -3.641 1 89.38 200 ASN B C 1
ATOM 3983 O O . ASN B 1 200 ? -9.469 -12.828 -4.102 1 89.38 200 ASN B O 1
ATOM 3987 N N . GLY B 1 201 ? -8.617 -14.016 -2.395 1 90.19 201 GLY B N 1
ATOM 3988 C CA . GLY B 1 201 ? -8.773 -12.922 -1.444 1 90.19 201 GLY B CA 1
ATOM 3989 C C . GLY B 1 201 ? -10.227 -12.586 -1.153 1 90.19 201 GLY B C 1
ATOM 3990 O O . GLY B 1 201 ? -10.539 -11.469 -0.749 1 90.19 201 GLY B O 1
ATOM 3991 N N . ALA B 1 202 ? -11.07 -13.453 -1.415 1 96.44 202 ALA B N 1
ATOM 3992 C CA . ALA B 1 202 ? -12.516 -13.258 -1.251 1 96.44 202 ALA B CA 1
ATOM 3993 C C . ALA B 1 202 ? -13.133 -14.406 -0.458 1 96.44 202 ALA B C 1
ATOM 3995 O O . ALA B 1 202 ? -12.422 -15.164 0.209 1 96.44 202 ALA B O 1
ATOM 3996 N N . ASP B 1 203 ? -14.438 -14.367 -0.31 1 97.75 203 ASP B N 1
ATOM 3997 C CA . ASP B 1 203 ? -15.227 -15.461 0.256 1 97.75 203 ASP B CA 1
ATOM 3998 C C . ASP B 1 203 ? -16.562 -15.609 -0.464 1 97.75 203 ASP B C 1
ATOM 4000 O O . ASP B 1 203 ? -16.891 -14.805 -1.342 1 97.75 203 ASP B O 1
ATOM 4004 N N . LEU B 1 204 ? -17.266 -16.641 -0.159 1 98.56 204 LEU B N 1
ATOM 4005 C CA . LEU B 1 204 ? -18.594 -16.781 -0.733 1 98.56 204 LEU B CA 1
ATOM 4006 C C . LEU B 1 204 ? -19.484 -15.625 -0.329 1 98.56 204 LEU B C 1
ATOM 4008 O O . LEU B 1 204 ? -19.297 -15.023 0.731 1 98.56 204 LEU B O 1
ATOM 4012 N N . LEU B 1 205 ? -20.453 -15.422 -1.058 1 98.31 205 LEU B N 1
ATOM 4013 C CA . LEU B 1 205 ? -21.359 -14.273 -0.985 1 98.31 205 LEU B CA 1
ATOM 4014 C C . LEU B 1 205 ? -22.078 -14.227 0.364 1 98.31 205 LEU B C 1
ATOM 4016 O O . LEU B 1 205 ? -22.547 -15.258 0.854 1 98.31 205 LEU B O 1
ATOM 4020 N N . VAL B 1 206 ? -22.109 -13.086 0.968 1 98.06 206 VAL B N 1
ATOM 4021 C CA . VAL B 1 206 ? -22.906 -12.758 2.146 1 98.06 206 VAL B CA 1
ATOM 4022 C C . VAL B 1 206 ? -23.844 -11.586 1.839 1 98.06 206 VAL B C 1
ATOM 4024 O O . VAL B 1 206 ? -23.391 -10.523 1.408 1 98.06 206 VAL B O 1
ATOM 4027 N N . ILE B 1 207 ? -25.062 -11.727 2.057 1 96.94 207 ILE B N 1
ATOM 4028 C CA . ILE B 1 207 ? -26.016 -10.672 1.76 1 96.94 207 ILE B CA 1
ATOM 4029 C C . ILE B 1 207 ? -26.297 -9.852 3.02 1 96.94 207 ILE B C 1
ATOM 4031 O O . ILE B 1 207 ? -26.781 -10.383 4.02 1 96.94 207 ILE B O 1
ATOM 4035 N N . ASP B 1 208 ? -26.125 -8.539 2.877 1 95 208 ASP B N 1
ATOM 4036 C CA . ASP B 1 208 ? -26.234 -7.664 4.043 1 95 208 ASP B CA 1
ATOM 4037 C C . ASP B 1 208 ? -27.531 -6.871 4.023 1 95 208 ASP B C 1
ATOM 4039 O O . ASP B 1 208 ? -28.047 -6.484 5.074 1 95 208 ASP B O 1
ATOM 4043 N N . ASN B 1 209 ? -28.016 -6.582 2.859 1 95.62 209 ASN B N 1
ATOM 4044 C CA . ASN B 1 209 ? -29.203 -5.73 2.742 1 95.62 209 ASN B CA 1
ATOM 4045 C C . ASN B 1 209 ? -30 -6.055 1.489 1 95.62 209 ASN B C 1
ATOM 4047 O O . ASN B 1 209 ? -29.531 -6.777 0.612 1 95.62 209 ASN B O 1
ATOM 4051 N N . PRO B 1 210 ? -31.188 -5.555 1.43 1 96.5 210 PRO B N 1
ATOM 4052 C CA . PRO B 1 210 ? -32.062 -5.867 0.293 1 96.5 210 PRO B CA 1
ATOM 4053 C C . PRO B 1 210 ? -31.516 -5.34 -1.031 1 96.5 210 PRO B C 1
ATOM 4055 O O . PRO B 1 210 ? -31.734 -5.949 -2.08 1 96.5 210 PRO B O 1
ATOM 4058 N N . GLU B 1 211 ? -30.797 -4.234 -0.969 1 97.06 211 GLU B N 1
ATOM 4059 C CA . GLU B 1 211 ? -30.219 -3.688 -2.191 1 97.06 211 GLU B CA 1
ATOM 4060 C C . GLU B 1 211 ? -29.203 -4.652 -2.797 1 97.06 211 GLU B C 1
ATOM 4062 O O . GLU B 1 211 ? -29.172 -4.855 -4.012 1 97.06 211 GLU B O 1
ATOM 4067 N N . GLU B 1 212 ? -28.453 -5.203 -1.934 1 97.19 212 GLU B N 1
ATOM 4068 C CA . GLU B 1 212 ? -27.453 -6.195 -2.355 1 97.19 212 GLU B CA 1
ATOM 4069 C C . GLU B 1 212 ? -28.141 -7.434 -2.936 1 97.19 212 GLU B C 1
ATOM 4071 O O . GLU B 1 212 ? -27.719 -7.949 -3.973 1 97.19 212 GLU B O 1
ATOM 4076 N N . GLN B 1 213 ? -29.188 -7.902 -2.293 1 97.19 213 GLN B N 1
ATOM 4077 C CA . GLN B 1 213 ? -29.969 -9.039 -2.777 1 97.19 213 GLN B CA 1
ATOM 4078 C C . GLN B 1 213 ? -30.484 -8.789 -4.188 1 97.19 213 GLN B C 1
ATOM 4080 O O . GLN B 1 213 ? -30.391 -9.664 -5.055 1 97.19 213 GLN B O 1
ATOM 4085 N N . SER B 1 214 ? -30.984 -7.613 -4.363 1 97.19 214 SER B N 1
ATOM 4086 C CA . SER B 1 214 ? -31.516 -7.242 -5.672 1 97.19 214 SER B CA 1
ATOM 4087 C C . SER B 1 214 ? -30.406 -7.191 -6.719 1 97.19 214 SER B C 1
ATOM 4089 O O . SER B 1 214 ? -30.578 -7.699 -7.832 1 97.19 214 SER B O 1
ATOM 4091 N N . PHE B 1 215 ? -29.297 -6.613 -6.367 1 97.94 215 PHE B N 1
ATOM 4092 C CA . PHE B 1 215 ? -28.156 -6.492 -7.27 1 97.94 215 PHE B CA 1
ATOM 4093 C C . PHE B 1 215 ? -27.688 -7.863 -7.727 1 97.94 215 PHE B C 1
ATOM 4095 O O . PHE B 1 215 ? -27.484 -8.094 -8.922 1 97.94 215 PHE B O 1
ATOM 4102 N N . ILE B 1 216 ? -27.531 -8.797 -6.766 1 98.12 216 ILE B N 1
ATOM 4103 C CA . ILE B 1 216 ? -27.031 -10.141 -7.066 1 98.12 216 ILE B CA 1
ATOM 4104 C C . ILE B 1 216 ? -28.016 -10.867 -7.973 1 98.12 216 ILE B C 1
ATOM 4106 O O . ILE B 1 216 ? -27.625 -11.461 -8.984 1 98.12 216 ILE B O 1
ATOM 4110 N N . SER B 1 217 ? -29.266 -10.773 -7.621 1 97 217 SER B N 1
ATOM 4111 C CA . SER B 1 217 ? -30.312 -11.492 -8.344 1 97 217 SER B CA 1
ATOM 4112 C C . SER B 1 217 ? -30.391 -11.055 -9.805 1 97 217 SER B C 1
ATOM 4114 O O . SER B 1 217 ? -30.703 -11.852 -10.68 1 97 217 SER B O 1
ATOM 4116 N N . THR B 1 218 ? -30.062 -9.82 -10.047 1 95.94 218 THR B N 1
ATOM 4117 C CA . THR B 1 218 ? -30.141 -9.289 -11.398 1 95.94 218 THR B CA 1
ATOM 4118 C C . THR B 1 218 ? -28.938 -9.711 -12.234 1 95.94 218 THR B C 1
ATOM 4120 O O . THR B 1 218 ? -28.984 -9.648 -13.461 1 95.94 218 THR B O 1
ATOM 4123 N N . ASN B 1 219 ? -27.906 -10.195 -11.617 1 96.94 219 ASN B N 1
ATOM 4124 C CA . ASN B 1 219 ? -26.672 -10.469 -12.344 1 96.94 219 ASN B CA 1
ATOM 4125 C C . ASN B 1 219 ? -26.453 -11.961 -12.562 1 96.94 219 ASN B C 1
ATOM 4127 O O . ASN B 1 219 ? -25.547 -12.367 -13.289 1 96.94 219 ASN B O 1
ATOM 4131 N N . ILE B 1 220 ? -27.266 -12.812 -11.883 1 96.75 220 ILE B N 1
ATOM 4132 C CA . ILE B 1 220 ? -27.125 -14.25 -12.078 1 96.75 220 ILE B CA 1
ATOM 4133 C C . ILE B 1 220 ? -27.938 -14.695 -13.281 1 96.75 220 ILE B C 1
ATOM 4135 O O . ILE B 1 220 ? -28.984 -14.102 -13.586 1 96.75 220 ILE B O 1
ATOM 4139 N N . LYS B 1 221 ? -27.484 -15.75 -13.922 1 95.12 221 LYS B N 1
ATOM 4140 C CA . LYS B 1 221 ? -28.094 -16.234 -15.148 1 95.12 221 LYS B CA 1
ATOM 4141 C C . LYS B 1 221 ? -28.453 -17.719 -15.039 1 95.12 221 LYS B C 1
ATOM 4143 O O . LYS B 1 221 ? -27.703 -18.5 -14.453 1 95.12 221 LYS B O 1
ATOM 4148 N N . ARG B 1 222 ? -29.547 -18.031 -15.641 1 95 222 ARG B N 1
ATOM 4149 C CA . ARG B 1 222 ? -29.969 -19.422 -15.695 1 95 222 ARG B CA 1
ATOM 4150 C C . ARG B 1 222 ? -29 -20.266 -16.5 1 95 222 ARG B C 1
ATOM 4152 O O . ARG B 1 222 ? -28.469 -19.812 -17.516 1 95 222 ARG B O 1
ATOM 4159 N N . TYR B 1 223 ? -28.812 -21.5 -15.961 1 93.5 223 TYR B N 1
ATOM 4160 C CA . TYR B 1 223 ? -27.984 -22.469 -16.672 1 93.5 223 TYR B CA 1
ATOM 4161 C C . TYR B 1 223 ? -28.422 -23.891 -16.391 1 93.5 223 TYR B C 1
ATOM 4163 O O . TYR B 1 223 ? -29.016 -24.172 -15.344 1 93.5 223 TYR B O 1
ATOM 4171 N N . TYR B 1 224 ? -28.172 -24.766 -17.328 1 92.81 224 TYR B N 1
ATOM 4172 C CA . TYR B 1 224 ? -28.375 -26.219 -17.234 1 92.81 224 TYR B CA 1
ATOM 4173 C C . TYR B 1 224 ? -29.844 -26.547 -16.984 1 92.81 224 TYR B C 1
ATOM 4175 O O . TYR B 1 224 ? -30.531 -27.031 -17.891 1 92.81 224 TYR B O 1
ATOM 4183 N N . ASP B 1 225 ? -30.438 -26.344 -15.695 1 92.94 225 ASP B N 1
ATOM 4184 C CA . ASP B 1 225 ? -31.844 -26.562 -15.391 1 92.94 225 ASP B CA 1
ATOM 4185 C C . ASP B 1 225 ? -32.344 -25.609 -14.312 1 92.94 225 ASP B C 1
ATOM 4187 O O . ASP B 1 225 ? -31.641 -24.656 -13.953 1 92.94 225 ASP B O 1
ATOM 4191 N N . ASP B 1 226 ? -33.5 -25.859 -13.805 1 90.75 226 ASP B N 1
ATOM 4192 C CA . ASP B 1 226 ? -34.125 -24.922 -12.891 1 90.75 226 ASP B CA 1
ATOM 4193 C C . ASP B 1 226 ? -33.719 -25.188 -11.445 1 90.75 226 ASP B C 1
ATOM 4195 O O . ASP B 1 226 ? -34.094 -24.438 -10.539 1 90.75 226 ASP B O 1
ATOM 4199 N N . PHE B 1 227 ? -32.938 -26.156 -11.156 1 89.19 227 PHE B N 1
ATOM 4200 C CA . PHE B 1 227 ? -32.562 -26.531 -9.797 1 89.19 227 PHE B CA 1
ATOM 4201 C C . PHE B 1 227 ? -31.141 -26.094 -9.484 1 89.19 227 PHE B C 1
ATOM 4203 O O . PHE B 1 227 ? -30.719 -26.125 -8.328 1 89.19 227 PHE B O 1
ATOM 4210 N N . HIS B 1 228 ? -30.516 -25.688 -10.609 1 94 228 HIS B N 1
ATOM 4211 C CA . HIS B 1 228 ? -29.141 -25.219 -10.43 1 94 228 HIS B CA 1
ATOM 4212 C C . HIS B 1 228 ? -29.109 -23.703 -10.242 1 94 228 HIS B C 1
ATOM 4214 O O . HIS B 1 228 ? -29.938 -22.984 -10.789 1 94 228 HIS B O 1
ATOM 4220 N N . GLY B 1 229 ? -28.203 -23.25 -9.43 1 96.44 229 GLY B N 1
ATOM 4221 C CA . GLY B 1 229 ? -28.031 -21.828 -9.164 1 96.44 229 GLY B CA 1
ATOM 4222 C C . GLY B 1 229 ? -26.609 -21.469 -8.773 1 96.44 229 GLY B C 1
ATOM 4223 O O . GLY B 1 229 ? -25.641 -22 -9.336 1 96.44 229 GLY B O 1
ATOM 4224 N N . TYR B 1 230 ? -26.562 -20.531 -7.906 1 98 230 TYR B N 1
ATOM 4225 C CA . TYR B 1 230 ? -25.266 -20.031 -7.461 1 98 230 TYR B CA 1
ATOM 4226 C C . TYR B 1 230 ? -25.094 -20.234 -5.961 1 98 230 TYR B C 1
ATOM 4228 O O . TYR B 1 230 ? -25.938 -19.812 -5.172 1 98 230 TYR B O 1
ATOM 4236 N N . TRP B 1 231 ? -23.984 -20.891 -5.629 1 98.19 231 TRP B N 1
ATOM 4237 C CA . TRP B 1 231 ? -23.703 -21.016 -4.203 1 98.19 231 TRP B CA 1
ATOM 4238 C C . TRP B 1 231 ? -23.531 -19.656 -3.555 1 98.19 231 TRP B C 1
ATOM 4240 O O . TRP B 1 231 ? -22.859 -18.766 -4.105 1 98.19 231 TRP B O 1
ATOM 4250 N N . MET B 1 232 ? -24.109 -19.469 -2.375 1 97.88 232 MET B N 1
ATOM 4251 C CA . MET B 1 232 ? -23.859 -18.359 -1.458 1 97.88 232 MET B CA 1
ATOM 4252 C C . MET B 1 232 ? -23.156 -18.844 -0.195 1 97.88 232 MET B C 1
ATOM 4254 O O . MET B 1 232 ? -23.078 -20.047 0.055 1 97.88 232 MET B O 1
ATOM 4258 N N . GLY B 1 233 ? -22.703 -17.891 0.612 1 98.44 233 GLY B N 1
ATOM 4259 C CA . GLY B 1 233 ? -22 -18.25 1.839 1 98.44 233 GLY B CA 1
ATOM 4260 C C . GLY B 1 233 ? -22.938 -18.531 2.994 1 98.44 233 GLY B C 1
ATOM 4261 O O . GLY B 1 233 ? -22.719 -18.062 4.113 1 98.44 233 GLY B O 1
ATOM 4262 N N . LEU B 1 234 ? -23.922 -19.281 2.678 1 96.75 234 LEU B N 1
ATOM 4263 C CA . LEU B 1 234 ? -24.938 -19.594 3.682 1 96.75 234 LEU B CA 1
ATOM 4264 C C . LEU B 1 234 ? -25.047 -21.094 3.906 1 96.75 234 LEU B C 1
ATOM 4266 O O . LEU B 1 234 ? -25.219 -21.859 2.953 1 96.75 234 LEU B O 1
ATOM 4270 N N . LYS B 1 235 ? -24.891 -21.469 5.18 1 95.31 235 LYS B N 1
ATOM 4271 C CA . LYS B 1 235 ? -24.938 -22.875 5.559 1 95.31 235 LYS B CA 1
ATOM 4272 C C . LYS B 1 235 ? -25.688 -23.062 6.871 1 95.31 235 LYS B C 1
ATOM 4274 O O . LYS B 1 235 ? -25.609 -22.234 7.77 1 95.31 235 LYS B O 1
ATOM 4279 N N . GLN B 1 236 ? -26.359 -24.172 6.891 1 92.94 236 GLN B N 1
ATOM 4280 C CA . GLN B 1 236 ? -27.078 -24.5 8.117 1 92.94 236 GLN B CA 1
ATOM 4281 C C . GLN B 1 236 ? -26.156 -25.203 9.117 1 92.94 236 GLN B C 1
ATOM 4283 O O . GLN B 1 236 ? -25.469 -26.156 8.773 1 92.94 236 GLN B O 1
ATOM 4288 N N . ARG B 1 237 ? -26.156 -24.703 10.266 1 88.5 237 ARG B N 1
ATOM 4289 C CA . ARG B 1 237 ? -25.328 -25.281 11.32 1 88.5 237 ARG B CA 1
ATOM 4290 C C . ARG B 1 237 ? -26.125 -26.344 12.094 1 88.5 237 ARG B C 1
ATOM 4292 O O . ARG B 1 237 ? -27.297 -26.594 11.805 1 88.5 237 ARG B O 1
ATOM 4299 N N . ALA B 1 238 ? -25.438 -27.016 12.992 1 81.31 238 ALA B N 1
ATOM 4300 C CA . ALA B 1 238 ? -26.016 -28.125 13.766 1 81.31 238 ALA B CA 1
ATOM 4301 C C . ALA B 1 238 ? -27.219 -27.656 14.57 1 81.31 238 ALA B C 1
ATOM 4303 O O . ALA B 1 238 ? -28.156 -28.422 14.797 1 81.31 238 ALA B O 1
ATOM 4304 N N . ASN B 1 239 ? -27.281 -26.391 14.945 1 78.25 239 ASN B N 1
ATOM 4305 C CA . ASN B 1 239 ? -28.406 -25.875 15.719 1 78.25 239 ASN B CA 1
ATOM 4306 C C . ASN B 1 239 ? -29.562 -25.453 14.82 1 78.25 239 ASN B C 1
ATOM 4308 O O . ASN B 1 239 ? -30.484 -24.766 15.266 1 78.25 239 ASN B O 1
ATOM 4312 N N . ASN B 1 240 ? -29.453 -25.719 13.594 1 82.19 240 ASN B N 1
ATOM 4313 C CA . ASN B 1 240 ? -30.484 -25.5 12.594 1 82.19 240 ASN B CA 1
ATOM 4314 C C . ASN B 1 240 ? -30.578 -24.031 12.188 1 82.19 240 ASN B C 1
ATOM 4316 O O . ASN B 1 240 ? -31.562 -23.625 11.555 1 82.19 240 ASN B O 1
ATOM 4320 N N . ASN B 1 241 ? -29.578 -23.297 12.625 1 89.56 241 ASN B N 1
ATOM 4321 C CA . ASN B 1 241 ? -29.547 -21.906 12.188 1 89.56 241 ASN B CA 1
ATOM 4322 C C . ASN B 1 241 ? -28.734 -21.734 10.914 1 89.56 241 ASN B C 1
ATOM 4324 O O . ASN B 1 241 ? -27.672 -22.344 10.758 1 89.56 241 ASN B O 1
ATOM 4328 N N . TRP B 1 242 ? -29.391 -20.984 10.062 1 93.25 242 TRP B N 1
ATOM 4329 C CA . TRP B 1 242 ? -28.625 -20.609 8.875 1 93.25 242 TRP B CA 1
ATOM 4330 C C . TRP B 1 242 ? -27.609 -19.516 9.195 1 93.25 242 TRP B C 1
ATOM 4332 O O . TRP B 1 242 ? -27.969 -18.469 9.719 1 93.25 242 TRP B O 1
ATOM 4342 N N . THR B 1 243 ? -26.375 -19.859 8.852 1 95.81 243 THR B N 1
ATOM 4343 C CA . THR B 1 243 ? -25.281 -18.969 9.227 1 95.81 243 THR B CA 1
ATOM 4344 C C . THR B 1 243 ? -24.406 -18.656 8.016 1 95.81 243 THR B C 1
ATOM 4346 O O . THR B 1 243 ? -24.078 -19.531 7.23 1 95.81 243 THR B O 1
ATOM 4349 N N . TRP B 1 244 ? -24.109 -17.359 7.914 1 97.5 244 TRP B N 1
ATOM 4350 C CA . TRP B 1 244 ? -23.234 -16.922 6.836 1 97.5 244 TRP B CA 1
ATOM 4351 C C . TRP B 1 244 ? -21.781 -17.328 7.125 1 97.5 244 TRP B C 1
ATOM 4353 O O . TRP B 1 244 ? -21.438 -17.625 8.266 1 97.5 244 TRP B O 1
ATOM 4363 N N . VAL B 1 245 ? -20.922 -17.312 6.102 1 97.38 245 VAL B N 1
ATOM 4364 C CA . VAL B 1 245 ? -19.531 -17.734 6.219 1 97.38 245 VAL B CA 1
ATOM 4365 C C . VAL B 1 245 ? -18.781 -16.75 7.109 1 97.38 245 VAL B C 1
ATOM 4367 O O . VAL B 1 245 ? -17.703 -17.078 7.637 1 97.38 245 VAL B O 1
ATOM 4370 N N . ASP B 1 246 ? -19.328 -15.57 7.262 1 95.44 246 ASP B N 1
ATOM 4371 C CA . ASP B 1 246 ? -18.656 -14.609 8.133 1 95.44 246 ASP B CA 1
ATOM 4372 C C . ASP B 1 246 ? -19.062 -14.805 9.594 1 95.44 246 ASP B C 1
ATOM 4374 O O . ASP B 1 246 ? -18.641 -14.062 10.477 1 95.44 246 ASP B O 1
ATOM 4378 N N . GLY B 1 247 ? -19.953 -15.695 9.859 1 94.88 247 GLY B N 1
ATOM 4379 C CA . GLY B 1 247 ? -20.297 -16.047 11.227 1 94.88 247 GLY B CA 1
ATOM 4380 C C . GLY B 1 247 ? -21.625 -15.484 11.664 1 94.88 247 GLY B C 1
ATOM 4381 O O . GLY B 1 247 ? -22.188 -15.914 12.68 1 94.88 247 GLY B O 1
ATOM 4382 N N . ARG B 1 248 ? -22.25 -14.609 10.992 1 94.69 248 ARG B N 1
ATOM 4383 C CA . ARG B 1 248 ? -23.5 -13.984 11.375 1 94.69 248 ARG B CA 1
ATOM 4384 C C . ARG B 1 248 ? -24.688 -14.891 11.055 1 94.69 248 ARG B C 1
ATOM 4386 O O . ARG B 1 248 ? -24.688 -15.594 10.039 1 94.69 248 ARG B O 1
ATOM 4393 N N . ILE B 1 249 ? -25.641 -14.789 11.836 1 94.5 249 ILE B N 1
ATOM 4394 C CA . ILE B 1 249 ? -26.891 -15.5 11.57 1 94.5 249 ILE B CA 1
ATOM 4395 C C . ILE B 1 249 ? -27.688 -14.766 10.492 1 94.5 249 ILE B C 1
ATOM 4397 O O . ILE B 1 249 ? -27.766 -13.531 10.516 1 94.5 249 ILE B O 1
ATOM 4401 N N . ALA B 1 250 ? -28.219 -15.531 9.664 1 94.12 250 ALA B N 1
ATOM 4402 C CA . ALA B 1 250 ? -28.984 -14.914 8.586 1 94.12 250 ALA B CA 1
ATOM 4403 C C . ALA B 1 250 ? -30.312 -14.352 9.117 1 94.12 250 ALA B C 1
ATOM 4405 O O . ALA B 1 250 ? -31.219 -15.109 9.469 1 94.12 250 ALA B O 1
ATOM 4406 N N . THR B 1 251 ? -30.391 -13.078 9.125 1 92.69 251 THR B N 1
ATOM 4407 C CA . THR B 1 251 ? -31.625 -12.43 9.57 1 92.69 251 THR B CA 1
ATOM 4408 C C . THR B 1 251 ? -32.531 -12.133 8.383 1 92.69 251 THR B C 1
ATOM 4410 O O . THR B 1 251 ? -33.75 -12.25 8.484 1 92.69 251 THR B O 1
ATOM 4413 N N . LEU B 1 252 ? -31.922 -11.75 7.32 1 91.56 252 LEU B N 1
ATOM 4414 C CA . LEU B 1 252 ? -32.625 -11.594 6.059 1 91.56 252 LEU B CA 1
ATOM 4415 C C . LEU B 1 252 ? -32.656 -12.906 5.277 1 91.56 252 LEU B C 1
ATOM 4417 O O . LEU B 1 252 ? -31.594 -13.492 5.027 1 91.56 252 LEU B O 1
ATOM 4421 N N . GLN B 1 253 ? -33.844 -13.352 4.984 1 92.38 253 GLN B N 1
ATOM 4422 C CA . GLN B 1 253 ? -33.969 -14.617 4.273 1 92.38 253 GLN B CA 1
ATOM 4423 C C . GLN B 1 253 ? -34.938 -14.516 3.105 1 92.38 253 GLN B C 1
ATOM 4425 O O . GLN B 1 253 ? -35.969 -13.859 3.215 1 92.38 253 GLN B O 1
ATOM 4430 N N . TYR B 1 254 ? -34.562 -15.133 1.98 1 94.62 254 TYR B N 1
ATOM 4431 C CA . TYR B 1 254 ? -35.344 -15.031 0.752 1 94.62 254 TYR B CA 1
ATOM 4432 C C . TYR B 1 254 ? -35.625 -16.406 0.166 1 94.62 254 TYR B C 1
ATOM 4434 O O . TYR B 1 254 ? -35.469 -16.625 -1.036 1 94.62 254 TYR B O 1
ATOM 4442 N N . TRP B 1 255 ? -36.156 -17.25 0.998 1 93.25 255 TRP B N 1
ATOM 4443 C CA . TRP B 1 255 ? -36.375 -18.641 0.608 1 93.25 255 TRP B CA 1
ATOM 4444 C C . TRP B 1 255 ? -37.531 -18.75 -0.371 1 93.25 255 TRP B C 1
ATOM 4446 O O . TRP B 1 255 ? -38.531 -18.031 -0.239 1 93.25 255 TRP B O 1
ATOM 4456 N N . ILE B 1 256 ? -37.312 -19.625 -1.294 1 92.12 256 ILE B N 1
ATOM 4457 C CA . ILE B 1 256 ? -38.438 -19.969 -2.16 1 92.12 256 ILE B CA 1
ATOM 4458 C C . ILE B 1 256 ? -39.562 -20.594 -1.329 1 92.12 256 ILE B C 1
ATOM 4460 O O . ILE B 1 256 ? -39.312 -21.422 -0.457 1 92.12 256 ILE B O 1
ATOM 4464 N N . LYS B 1 257 ? -40.75 -20.203 -1.643 1 84.56 257 LYS B N 1
ATOM 4465 C CA . LYS B 1 257 ? -41.875 -20.703 -0.882 1 84.56 257 LYS B CA 1
ATOM 4466 C C . LYS B 1 257 ? -42.031 -22.219 -1.073 1 84.56 257 LYS B C 1
ATOM 4468 O O . LYS B 1 257 ? -41.938 -22.719 -2.193 1 84.56 257 LYS B O 1
ATOM 4473 N N . GLY B 1 258 ? -42.219 -22.922 -0.04 1 75.31 258 GLY B N 1
ATOM 4474 C CA . GLY B 1 258 ? -42.531 -24.328 -0.094 1 75.31 258 GLY B CA 1
ATOM 4475 C C . GLY B 1 258 ? -41.312 -25.219 -0.062 1 75.31 258 GLY B C 1
ATOM 4476 O O . GLY B 1 258 ? -41.406 -26.453 -0.008 1 75.31 258 GLY B O 1
ATOM 4477 N N . VAL B 1 259 ? -40.156 -24.766 -0.359 1 62.97 259 VAL B N 1
ATOM 4478 C CA . VAL B 1 259 ? -38.969 -25.609 -0.403 1 62.97 259 VAL B CA 1
ATOM 4479 C C . VAL B 1 259 ? -38.344 -25.672 0.981 1 62.97 259 VAL B C 1
ATOM 4481 O O . VAL B 1 259 ? -37.875 -24.656 1.514 1 62.97 259 VAL B O 1
ATOM 4484 N N . PHE B 1 260 ? -38.781 -26.438 1.816 1 57.5 260 PHE B N 1
ATOM 4485 C CA . PHE B 1 260 ? -38.219 -26.516 3.164 1 57.5 260 PHE B CA 1
ATOM 4486 C C . PHE B 1 260 ? -37.344 -27.75 3.312 1 57.5 260 PHE B C 1
ATOM 4488 O O . PHE B 1 260 ? -36.719 -27.953 4.367 1 57.5 260 PHE B O 1
ATOM 4495 N N . GLY B 1 261 ? -36.625 -28.109 2.27 1 55.06 261 GLY B N 1
ATOM 4496 C CA . GLY B 1 261 ? -35.938 -29.359 2.549 1 55.06 261 GLY B CA 1
ATOM 4497 C C . GLY B 1 261 ? -34.844 -29.203 3.594 1 55.06 261 GLY B C 1
ATOM 4498 O O . GLY B 1 261 ? -33.844 -28.547 3.352 1 55.06 261 GLY B O 1
ATOM 4499 N N . THR B 1 262 ? -35.188 -29.531 4.895 1 61.22 262 THR B N 1
ATOM 4500 C CA . THR B 1 262 ? -34.438 -29.406 6.137 1 61.22 262 THR B CA 1
ATOM 4501 C C . THR B 1 262 ? -33.125 -30.188 6.055 1 61.22 262 THR B C 1
ATOM 4503 O O . THR B 1 262 ? -32.156 -29.828 6.703 1 61.22 262 THR B O 1
ATOM 4506 N N . SER B 1 263 ? -32.906 -31.094 5.055 1 78.06 263 SER B N 1
ATOM 4507 C CA . SER B 1 263 ? -31.719 -31.938 5.09 1 78.06 263 SER B CA 1
ATOM 4508 C C . SER B 1 263 ? -30.672 -31.453 4.109 1 78.06 263 SER B C 1
ATOM 4510 O O . SER B 1 263 ? -29.625 -32.094 3.938 1 78.06 263 SER B O 1
ATOM 4512 N N . LEU B 1 264 ? -30.938 -30.266 3.633 1 88.75 264 LEU B N 1
ATOM 4513 C CA . LEU B 1 264 ? -29.969 -29.688 2.699 1 88.75 264 LEU B CA 1
ATOM 4514 C C . LEU B 1 264 ? -29.281 -28.484 3.311 1 88.75 264 LEU B C 1
ATOM 4516 O O . LEU B 1 264 ? -29.875 -27.406 3.408 1 88.75 264 LEU B O 1
ATOM 4520 N N . PRO B 1 265 ? -28.109 -28.641 3.715 1 92.69 265 PRO B N 1
ATOM 4521 C CA . PRO B 1 265 ? -27.5 -27.688 4.637 1 92.69 265 PRO B CA 1
ATOM 4522 C C . PRO B 1 265 ? -26.891 -26.484 3.918 1 92.69 265 PRO B C 1
ATOM 4524 O O . PRO B 1 265 ? -26.438 -25.531 4.566 1 92.69 265 PRO B O 1
ATOM 4527 N N . CYS B 1 266 ? -26.859 -26.531 2.623 1 96.12 266 CYS B N 1
ATOM 4528 C CA . CYS B 1 266 ? -26.266 -25.422 1.888 1 96.12 266 CYS B CA 1
ATOM 4529 C C . CYS B 1 266 ? -27.328 -24.672 1.088 1 96.12 266 CYS B C 1
ATOM 4531 O O . CYS B 1 266 ? -28.391 -25.219 0.799 1 96.12 266 CYS B O 1
ATOM 4533 N N . ALA B 1 267 ? -27.031 -23.406 0.774 1 95.56 267 ALA B N 1
ATOM 4534 C CA . ALA B 1 267 ? -28.047 -22.578 0.134 1 95.56 267 ALA B CA 1
ATOM 4535 C C . ALA B 1 267 ? -27.609 -22.141 -1.256 1 95.56 267 ALA B C 1
ATOM 4537 O O . ALA B 1 267 ? -26.438 -21.781 -1.458 1 95.56 267 ALA B O 1
ATOM 4538 N N . LEU B 1 268 ? -28.594 -22.125 -2.119 1 96 268 LEU B N 1
ATOM 4539 C CA . LEU B 1 268 ? -28.438 -21.672 -3.494 1 96 268 LEU B CA 1
ATOM 4540 C C . LEU B 1 268 ? -29.328 -20.469 -3.781 1 96 268 LEU B C 1
ATOM 4542 O O . LEU B 1 268 ? -30.438 -20.375 -3.248 1 96 268 LEU B O 1
ATOM 4546 N N . MET B 1 269 ? -28.781 -19.672 -4.617 1 96.94 269 MET B N 1
ATOM 4547 C CA . MET B 1 269 ? -29.656 -18.672 -5.238 1 96.94 269 MET B CA 1
ATOM 4548 C C . MET B 1 269 ? -30.062 -19.094 -6.645 1 96.94 269 MET B C 1
ATOM 4550 O O . MET B 1 269 ? -29.203 -19.359 -7.492 1 96.94 269 MET B O 1
ATOM 4554 N N . ILE B 1 270 ? -31.312 -19.156 -6.875 1 96.12 270 ILE B N 1
ATOM 4555 C CA . ILE B 1 270 ? -31.844 -19.672 -8.133 1 96.12 270 ILE B CA 1
ATOM 4556 C C . ILE B 1 270 ? -32.156 -18.5 -9.07 1 96.12 270 ILE B C 1
ATOM 4558 O O . ILE B 1 270 ? -32.906 -17.578 -8.703 1 96.12 270 ILE B O 1
ATOM 4562 N N . PRO B 1 271 ? -31.562 -18.516 -10.266 1 95.5 271 PRO B N 1
ATOM 4563 C CA . PRO B 1 271 ? -31.812 -17.438 -11.219 1 95.5 271 PRO B CA 1
ATOM 4564 C C . PRO B 1 271 ? -33.25 -17.422 -11.719 1 95.5 271 PRO B C 1
ATOM 4566 O O . PRO B 1 271 ? -34 -18.406 -11.555 1 95.5 271 PRO B O 1
ATOM 4569 N N . VAL B 1 272 ? -33.719 -16.281 -12.383 1 89.88 272 VAL B N 1
ATOM 4570 C CA . VAL B 1 272 ? -35 -16.078 -13.094 1 89.88 272 VAL B CA 1
ATOM 4571 C C . VAL B 1 272 ? -36.125 -15.961 -12.086 1 89.88 272 VAL B C 1
ATOM 4573 O O . VAL B 1 272 ? -37.156 -15.359 -12.391 1 89.88 272 VAL B O 1
ATOM 4576 N N . MET B 1 273 ? -35.938 -16.391 -10.844 1 89.38 273 MET B N 1
ATOM 4577 C CA . MET B 1 273 ? -36.969 -16.25 -9.82 1 89.38 273 MET B CA 1
ATOM 4578 C C . MET B 1 273 ? -37 -14.82 -9.289 1 89.38 273 MET B C 1
ATOM 4580 O O . MET B 1 273 ? -36.094 -14.039 -9.516 1 89.38 273 MET B O 1
ATOM 4584 N N . ASN B 1 274 ? -38.125 -14.586 -8.625 1 92.81 274 ASN B N 1
ATOM 4585 C CA . ASN B 1 274 ? -38.25 -13.297 -7.953 1 92.81 274 ASN B CA 1
ATOM 4586 C C . ASN B 1 274 ? -37.156 -13.109 -6.91 1 92.81 274 ASN B C 1
ATOM 4588 O O . ASN B 1 274 ? -36.875 -14.016 -6.109 1 92.81 274 ASN B O 1
ATOM 4592 N N . TYR B 1 275 ? -36.562 -11.953 -6.922 1 93.06 275 TYR B N 1
ATOM 4593 C CA . TYR B 1 275 ? -35.406 -11.727 -6.059 1 93.06 275 TYR B CA 1
ATOM 4594 C C . TYR B 1 275 ? -35.812 -11.758 -4.59 1 93.06 275 TYR B C 1
ATOM 4596 O O . TYR B 1 275 ? -34.969 -11.883 -3.709 1 93.06 275 TYR B O 1
ATOM 4604 N N . THR B 1 276 ? -37.062 -11.664 -4.242 1 94.5 276 THR B N 1
ATOM 4605 C CA . THR B 1 276 ? -37.531 -11.688 -2.857 1 94.5 276 THR B CA 1
ATOM 4606 C C . THR B 1 276 ? -37.75 -13.125 -2.395 1 94.5 276 THR B C 1
ATOM 4608 O O . THR B 1 276 ? -38.094 -13.359 -1.228 1 94.5 276 THR B O 1
ATOM 4611 N N . SER B 1 277 ? -37.625 -14.125 -3.252 1 94.5 277 SER B N 1
ATOM 4612 C CA . SER B 1 277 ? -37.844 -15.523 -2.908 1 94.5 277 SER B CA 1
ATOM 4613 C C . SER B 1 277 ? -37.062 -16.453 -3.84 1 94.5 277 SER B C 1
ATOM 4615 O O . SER B 1 277 ? -37.688 -17.297 -4.52 1 94.5 277 SER B O 1
ATOM 4617 N N . ASN B 1 278 ? -35.75 -16.469 -3.781 1 95.62 278 ASN B N 1
ATOM 4618 C CA . ASN B 1 278 ? -35 -17.25 -4.77 1 95.62 278 ASN B CA 1
ATOM 4619 C C . ASN B 1 278 ? -33.875 -18.062 -4.129 1 95.62 278 ASN B C 1
ATOM 4621 O O . ASN B 1 278 ? -32.969 -18.516 -4.816 1 95.62 278 ASN B O 1
ATOM 4625 N N . TRP B 1 279 ? -33.969 -18.234 -2.818 1 95.69 279 TRP B N 1
ATOM 4626 C CA . TRP B 1 279 ? -33.031 -19.125 -2.152 1 95.69 279 TRP B CA 1
ATOM 4627 C C . TRP B 1 279 ? -33.562 -20.547 -2.111 1 95.69 279 TRP B C 1
ATOM 4629 O O . TRP B 1 279 ? -34.781 -20.766 -1.918 1 95.69 279 TRP B O 1
ATOM 4639 N N . ALA B 1 280 ? -32.75 -21.516 -2.262 1 93.62 280 ALA B N 1
ATOM 4640 C CA . ALA B 1 280 ? -33.156 -22.922 -2.137 1 93.62 280 ALA B CA 1
ATOM 4641 C C . ALA B 1 280 ? -32.062 -23.719 -1.405 1 93.62 280 ALA B C 1
ATOM 4643 O O . ALA B 1 280 ? -30.875 -23.531 -1.642 1 93.62 280 ALA B O 1
ATOM 4644 N N . PRO B 1 281 ? -32.469 -24.562 -0.486 1 93.31 281 PRO B N 1
ATOM 4645 C CA . PRO B 1 281 ? -31.516 -25.469 0.122 1 93.31 281 PRO B CA 1
ATOM 4646 C C . PRO B 1 281 ? -31.016 -26.531 -0.849 1 93.31 281 PRO B C 1
ATOM 4648 O O . PRO B 1 281 ? -31.734 -26.922 -1.766 1 93.31 281 PRO B O 1
ATOM 4651 N N . ALA B 1 282 ? -29.766 -26.922 -0.653 1 94.06 282 ALA B N 1
ATOM 4652 C CA . ALA B 1 282 ? -29.172 -27.953 -1.518 1 94.06 282 ALA B CA 1
ATOM 4653 C C . ALA B 1 282 ? -28.094 -28.75 -0.777 1 94.06 282 ALA B C 1
ATOM 4655 O O . ALA B 1 282 ? -27.625 -28.312 0.274 1 94.06 282 ALA B O 1
ATOM 4656 N N . LYS B 1 283 ? -27.828 -29.969 -1.331 1 94.12 283 LYS B N 1
ATOM 4657 C CA . LYS B 1 283 ? -26.703 -30.734 -0.817 1 94.12 283 LYS B CA 1
ATOM 4658 C C . LYS B 1 283 ? -25.375 -30.016 -1.108 1 94.12 283 LYS B C 1
ATOM 4660 O O . LYS B 1 283 ? -25.156 -29.562 -2.23 1 94.12 283 LYS B O 1
ATOM 4665 N N . CYS B 1 284 ? -24.562 -30.016 -0.131 1 96.56 284 CYS B N 1
ATOM 4666 C CA . CYS B 1 284 ? -23.312 -29.266 -0.251 1 96.56 284 CYS B CA 1
ATOM 4667 C C . CYS B 1 284 ? -22.422 -29.859 -1.334 1 96.56 284 CYS B C 1
ATOM 4669 O O . CYS B 1 284 ? -21.547 -29.172 -1.872 1 96.56 284 CYS B O 1
ATOM 4671 N N . SER B 1 285 ? -22.656 -31.125 -1.674 1 96.75 285 SER B N 1
ATOM 4672 C CA . SER B 1 285 ? -21.812 -31.828 -2.627 1 96.75 285 SER B CA 1
ATOM 4673 C C . SER B 1 285 ? -22.266 -31.594 -4.059 1 96.75 285 SER B C 1
ATOM 4675 O O . SER B 1 285 ? -21.609 -32 -5.012 1 96.75 285 SER B O 1
ATOM 4677 N N . MET B 1 286 ? -23.453 -30.969 -4.164 1 95.75 286 MET B N 1
ATOM 4678 C CA . MET B 1 286 ? -23.953 -30.656 -5.5 1 95.75 286 MET B CA 1
ATOM 4679 C C . MET B 1 286 ? -23 -29.734 -6.242 1 95.75 286 MET B C 1
ATOM 4681 O O . MET B 1 286 ? -22.359 -28.891 -5.629 1 95.75 286 MET B O 1
ATOM 4685 N N . LEU B 1 287 ? -22.891 -29.859 -7.531 1 96.75 287 LEU B N 1
ATOM 4686 C CA . LEU B 1 287 ? -22.031 -29.016 -8.352 1 96.75 287 LEU B CA 1
ATOM 4687 C C . LEU B 1 287 ? -22.812 -27.828 -8.922 1 96.75 287 LEU B C 1
ATOM 4689 O O . LEU B 1 287 ? -23.812 -28.031 -9.625 1 96.75 287 LEU B O 1
ATOM 4693 N N . ASN B 1 288 ? -22.391 -26.609 -8.586 1 97.38 288 ASN B N 1
ATOM 4694 C CA . ASN B 1 288 ? -23.078 -25.406 -9.031 1 97.38 288 ASN B CA 1
ATOM 4695 C C . ASN B 1 288 ? -22.109 -24.281 -9.336 1 97.38 288 ASN B C 1
ATOM 4697 O O . ASN B 1 288 ? -20.906 -24.391 -9.07 1 97.38 288 ASN B O 1
ATOM 4701 N N . ARG B 1 289 ? -22.609 -23.25 -9.969 1 97.69 289 ARG B N 1
ATOM 4702 C CA . ARG B 1 289 ? -21.891 -21.984 -10.031 1 97.69 289 ARG B CA 1
ATOM 4703 C C . ARG B 1 289 ? -21.906 -21.281 -8.672 1 97.69 289 ARG B C 1
ATOM 4705 O O . ARG B 1 289 ? -22.562 -21.75 -7.734 1 97.69 289 ARG B O 1
ATOM 4712 N N . PHE B 1 290 ? -21.094 -20.266 -8.578 1 98.19 290 PHE B N 1
ATOM 4713 C CA . PHE B 1 290 ? -21.016 -19.609 -7.273 1 98.19 290 PHE B CA 1
ATOM 4714 C C . PHE B 1 290 ? -20.641 -18.141 -7.418 1 98.19 290 PHE B C 1
ATOM 4716 O O . PHE B 1 290 ? -20.281 -17.688 -8.508 1 98.19 290 PHE B O 1
ATOM 4723 N N . ILE B 1 291 ? -20.844 -17.438 -6.363 1 98.5 291 ILE B N 1
ATOM 4724 C CA . ILE B 1 291 ? -20.547 -16.016 -6.324 1 98.5 291 ILE B CA 1
ATOM 4725 C C . ILE B 1 291 ? -19.531 -15.719 -5.215 1 98.5 291 ILE B C 1
ATOM 4727 O O . ILE B 1 291 ? -19.719 -16.141 -4.074 1 98.5 291 ILE B O 1
ATOM 4731 N N . CYS B 1 292 ? -18.484 -15.055 -5.621 1 98.19 292 CYS B N 1
ATOM 4732 C CA . CYS B 1 292 ? -17.5 -14.594 -4.648 1 98.19 292 CYS B CA 1
ATOM 4733 C C . CYS B 1 292 ? -17.703 -13.125 -4.324 1 98.19 292 CYS B C 1
ATOM 4735 O O . CYS B 1 292 ? -18.125 -12.344 -5.18 1 98.19 292 CYS B O 1
ATOM 4737 N N . GLU B 1 293 ? -17.375 -12.805 -3.086 1 98.19 293 GLU B N 1
ATOM 4738 C CA . GLU B 1 293 ? -17.469 -11.43 -2.617 1 98.19 293 GLU B CA 1
ATOM 4739 C C . GLU B 1 293 ? -16.156 -10.984 -1.969 1 98.19 293 GLU B C 1
ATOM 4741 O O . GLU B 1 293 ? -15.555 -11.727 -1.187 1 98.19 293 GLU B O 1
ATOM 4746 N N . SER B 1 294 ? -15.695 -9.812 -2.355 1 96.56 294 SER B N 1
ATOM 4747 C CA . SER B 1 294 ? -14.508 -9.234 -1.749 1 96.56 294 SER B CA 1
ATOM 4748 C C . SER B 1 294 ? -14.672 -7.73 -1.534 1 96.56 294 SER B C 1
ATOM 4750 O O . SER B 1 294 ? -15.586 -7.117 -2.086 1 96.56 294 SER B O 1
ATOM 4752 N N . GLN B 1 295 ? -13.805 -7.203 -0.688 1 95.56 295 GLN B N 1
ATOM 4753 C CA . GLN B 1 295 ? -13.789 -5.758 -0.482 1 95.56 295 GLN B CA 1
ATOM 4754 C C . GLN B 1 295 ? -13.055 -5.047 -1.619 1 95.56 295 GLN B C 1
ATOM 4756 O O . GLN B 1 295 ? -12.195 -5.637 -2.273 1 95.56 295 GLN B O 1
ATOM 4761 N N . VAL B 1 296 ? -13.445 -3.809 -1.822 1 97.31 296 VAL B N 1
ATOM 4762 C CA . VAL B 1 296 ? -12.75 -3.029 -2.842 1 97.31 296 VAL B CA 1
ATOM 4763 C C . VAL B 1 296 ? -11.312 -2.756 -2.396 1 97.31 296 VAL B C 1
ATOM 4765 O O . VAL B 1 296 ? -11.055 -2.572 -1.206 1 97.31 296 VAL B O 1
ATOM 4768 N N . LEU B 1 297 ? -10.453 -2.701 -3.369 1 96.69 297 LEU B N 1
ATOM 4769 C CA . LEU B 1 297 ? -9.055 -2.395 -3.076 1 96.69 297 LEU B CA 1
ATOM 4770 C C . LEU B 1 297 ? -8.883 -0.919 -2.73 1 96.69 297 LEU B C 1
ATOM 4772 O O . LEU B 1 297 ? -8.148 -0.576 -1.801 1 96.69 297 LEU B O 1
ATOM 4776 N N . ILE B 1 298 ? -9.492 -0.086 -3.576 1 94.31 298 ILE B N 1
ATOM 4777 C CA . ILE B 1 298 ? -9.43 1.361 -3.404 1 94.31 298 ILE B CA 1
ATOM 4778 C C . ILE B 1 298 ? -10.828 1.915 -3.156 1 94.31 298 ILE B C 1
ATOM 4780 O O . ILE B 1 298 ? -11.766 1.596 -3.889 1 94.31 298 ILE B O 1
ATOM 4784 N N . LYS B 1 299 ? -10.859 2.707 -2.066 1 87.06 299 LYS B N 1
ATOM 4785 C CA . LYS B 1 299 ? -12.148 3.322 -1.762 1 87.06 299 LYS B CA 1
ATOM 4786 C C . LYS B 1 299 ? -12.352 4.602 -2.568 1 87.06 299 LYS B C 1
ATOM 4788 O O . LYS B 1 299 ? -11.391 5.328 -2.844 1 87.06 299 LYS B O 1
ATOM 4793 N N . SER B 1 300 ? -13.508 4.695 -3.156 1 72.75 300 SER B N 1
ATOM 4794 C CA . SER B 1 300 ? -13.836 5.922 -3.879 1 72.75 300 SER B CA 1
ATOM 4795 C C . SER B 1 300 ? -13.836 7.125 -2.945 1 72.75 300 SER B C 1
ATOM 4797 O O . SER B 1 300 ? -14.195 7.008 -1.771 1 72.75 300 SER B O 1
ATOM 4799 N N . ASN B 1 301 ? -12.938 8.273 -3.293 1 62.31 301 ASN B N 1
ATOM 4800 C CA . ASN B 1 301 ? -12.969 9.531 -2.557 1 62.31 301 ASN B CA 1
ATOM 4801 C C . ASN B 1 301 ? -14.383 10.078 -2.441 1 62.31 301 ASN B C 1
ATOM 4803 O O . ASN B 1 301 ? -15.211 9.875 -3.332 1 62.31 301 ASN B O 1
#

Nearest PDB structures (foldseek):
  6m5m-assembly1_A  TM=8.303E-01  e=1.744E-09  Saxidomus purpurata
  7l62-assembly1_A  TM=7.967E-01  e=5.479E-09  Homo sapiens
  6a7s-assembly1_B  TM=8.172E-01  e=1.422E-08  Saxidomus purpurata
  7juc-assembly1_A  TM=7.823E-01  e=2.521E-08  Homo sapiens
  2nan-assembly1_A  TM=7.742E-01  e=1.317E-07  Homo sapiens

InterPro domains:
  IPR001304 C-type lectin-like [PF00059] (188-293)
  IPR001304 C-type lectin-like [PS50041] (173-293)
  IPR001304 C-type lectin-like [SM00034] (166-293)
  IPR016186 C-type lectin-like/link domain superfamily [G3DSA:3.10.100.10] (107-297)
  IPR016187 C-type lectin fold [SSF56436] (149-295)
  IPR050828 C-type lectin and matrix domain-containing protein [PTHR45710] (55-294)

Secondary structure (DSSP, 8-state):
-------------------------------------------------------------------------HHHHHHHHHHHHHHHHHHHHHHHHHHHHHHHHHHHHHHHHHHHHHHHHHHHHHHHHHHHHHHHHHHHHHHHHHTT-SEEEHHHH-GGG---SS-TT-EEETTEEEEEE--SS--B-HHHHHHHHHHTT-EE----SHHHHHHHHHH---BSBTT--EEEEEEE-TTS-EEETTS-B--S--BPTT---TT--EEEEPTTS-TTS-EEEE-TTS-BEEEEEEE-SS---/-------------------------------------------------------------------------HHHHHHHHHHHHHHHHHHHHHHHHHHHHHHHHHHHHHHHHHHHHHHHHHHHHHHHHHHHHHHHHHHHHHHHHHTT-SEEEHHHH-GGG---SS-TT-EEETTEEEEEE--SS--B-HHHHHHHHHHTT-EE----SHHHHHHHHHH---BSBTT--EEEEEEE-TTS-EEETTS-B--S--BPTT---TT--EEEEPTTS-TTS-EEEE-TTS-BEEEEEEE-SS---

pLDDT: mean 75.07, std 29.33, range [17.89, 98.62]

Organism: Betta splendens (NCBI:txid158456)

Radius of gyration: 52.35 Å; Cα contacts (8 Å, |Δi|>4): 714; chains: 2; bounding box: 88×158×137 Å

Sequence (602 aa):
MEEEVNYSEVVFKSKSQPAPTEANHDLTVYSSVKREKKSVDVSPKANKDAGDSTDKRNISTTQSEAVKAASRSPHFRLLVVCSGTLCIVVVLSIIAIVYITKMMNDGKANFEAELGNLTAANQQLIMENSILLKDIHNLNWTMGVILRFNSFPVDAYCPNKTCRPCQSGWIQFQEKCYLFYENDSPWRTWDDSRTFCQSNGADLLVIDNPEEQSFISTNIKRYYDDFHGYWMGLKQRANNNWTWVDGRIATLQYWIKGVFGTSLPCALMIPVMNYTSNWAPAKCSMLNRFICESQVLIKSNMEEEVNYSEVVFKSKSQPAPTEANHDLTVYSSVKREKKSVDVSPKANKDAGDSTDKRNISTTQSEAVKAASRSPHFRLLVVCSGTLCIVVVLSIIAIVYITKMMNDGKANFEAELGNLTAANQQLIMENSILLKDIHNLNWTMGVILRFNSFPVDAYCPNKTCRPCQSGWIQFQEKCYLFYENDSPWRTWDDSRTFCQSNGADLLVIDNPEEQSFISTNIKRYYDDFHGYWMGLKQRANNNWTWVDGRIATLQYWIKGVFGTSLPCALMIPVMNYTSNWAPAKCSMLNRFICESQVLIKSN

Solvent-accessible surface area (backbone atoms only — not comparable to full-atom values): 35519 Å² total; per-residue (Å²): 135,78,80,73,77,73,75,78,77,79,74,79,76,76,78,74,73,74,77,79,73,83,80,75,84,73,88,76,81,89,90,81,89,76,83,75,84,81,77,82,67,88,74,81,85,89,82,86,83,84,82,85,82,86,83,82,86,80,85,75,82,78,83,83,77,80,78,76,81,71,82,76,59,70,64,52,58,50,28,54,50,46,36,54,52,32,51,51,49,39,54,52,40,51,50,47,45,53,50,51,51,51,53,46,52,54,50,49,53,54,52,51,50,52,46,50,53,52,50,52,52,39,52,52,47,51,54,50,42,51,52,49,50,50,51,45,52,47,50,51,48,28,51,54,53,48,57,64,24,61,56,30,55,31,52,46,28,22,55,93,74,46,75,42,40,44,42,74,86,41,46,78,59,90,72,29,22,34,35,74,50,73,64,88,74,77,53,31,25,50,68,54,42,34,50,53,20,43,77,66,53,26,30,40,31,74,81,87,46,70,68,52,42,48,54,52,49,70,70,50,71,76,49,104,52,89,85,45,33,27,37,40,20,38,34,47,45,96,87,68,43,47,28,29,79,86,68,48,67,61,80,78,79,33,56,28,84,88,67,72,56,86,88,23,44,22,35,26,41,36,42,90,47,54,64,76,34,22,31,42,61,32,56,48,78,47,68,28,34,34,30,29,33,28,69,39,38,49,77,83,131,135,84,80,78,81,79,78,80,78,82,75,80,72,77,79,77,74,72,79,72,78,69,79,69,75,65,80,70,73,82,82,76,75,79,74,84,71,75,72,81,79,77,74,72,80,66,80,66,82,77,80,80,80,89,84,78,85,76,82,75,84,76,84,83,77,83,79,76,82,71,82,75,58,69,63,52,59,53,26,54,50,46,36,53,54,31,51,54,50,41,54,51,40,50,52,49,45,54,50,49,49,51,53,46,51,53,52,49,52,53,52,51,51,51,48,50,52,52,50,53,50,39,52,53,48,51,53,49,43,51,52,47,50,51,51,44,51,49,51,50,48,30,49,53,52,47,58,62,25,60,56,31,55,31,54,46,29,22,54,93,72,47,75,42,39,44,42,72,87,40,46,78,58,90,72,28,22,33,36,74,48,73,64,88,72,78,53,32,26,50,68,55,43,35,51,54,19,44,76,66,53,27,29,39,30,74,80,86,47,70,66,52,41,46,54,52,49,72,70,48,71,78,50,102,52,88,84,44,33,28,37,42,19,36,32,46,44,95,86,71,43,49,27,31,78,88,66,48,66,62,81,79,78,32,56,27,84,88,64,65,62,83,88,23,44,22,36,26,39,36,40,90,47,56,62,76,33,23,32,41,61,31,58,48,77,47,68,28,34,34,31,28,32,30,70,40,40,48,77,84,130